Protein AF-A0A151ZRP8-F1 (afdb_monomer_lite)

InterPro domains:
  IPR018307 AVL9/DENND6 domain [PF09794] (7-409)
  IPR037516 Tripartite DENN domain [PS50211] (6-513)
  IPR051731 DENND11/AVL9 guanine nucleotide exchange factors [PTHR31017] (6-586)

Sequence (627 aa):
MSDLLSYIGIVGFHHQHGHRLEFIYPPISNQDLGMFDWNYLNYAALPDGCHNSNEDYCFFVMNETNPTTVPSNKLYGIAYFKQKAIKDLPSEAISIDDTRSTIQKSVVVLSNFPIFYSFKTQLSSATICYFNQGDFKNTEILVNWFNNKNKQFREDNNLYLEKRKENKKPENEFTTESLQKQIIPIQSDLFFSSSSLQKFLLHFGRNSLVFFKLLMLERGVLVFCPQPVNAVCETVLSVLSLFPKSFDLFVQQNHSVCSDYHIEWSQDTDKEHLEQIRKFQLPLPIFTSKGTFCQPYLPLQHSAAIIPDTEHPTNGQKGYLVGTSNNLYLKSPPSTCHAIVDIQSGEILFRDESLHRILELTSFDRRFIDHIIDTVQEVYTNPQQTGYIGTDKWLRDQFAYYILCLLNSLSKTLRVEDGKAIIDNIDSLSTFNEFFIRKWSGSRNFHLWRNRMFKQYPNSLPHFKSLPNHPSGPPSDIIDNLQDSLVPITNSLSKVFSSFFNESPTNTPQTPNSNNNSNNNFYNASKSAVKPLVSTSKDLAKSFFNYFTQTTSTTNSTDQKDTPSVLKEQEFFEITSESSSIGVPTTTVQVEQTLEVVNQNGEEIKEDTNLKIIQEFDPDTDQFYEL

pLDDT: mean 74.3, std 26.79, range [19.67, 98.75]

Radius of gyration: 31.8 Å; chains: 1; bounding box: 113×71×96 Å

Foldseek 3Di:
DDFFFPKKFKWWQFPVPGIDTPDMPPPQDPVNVQFWDPVQVRCQLDPPLCPVPQKAKGWWKIWGPDAPDQLRAIKTKIKIKHKDAPVRADPQQDDPRNPDRIIIMIIMIIGSANQHQACPVVSVVLVVVCVVVRHVVPCVSVVVVSVVRRVVVVVVQVVVVVVVVVPDDPDDDDDVPDPQQAATEDEPCSRVVRADLLCLCLQLPLVLQLVLLVLLLQAAEEEEDLDDQVLLLNNLVSSQLLQVPSSQLSQLSHPVRNRRYGYDPDDPDDPVLVVLCVLLVDDQLSDFPLAEEETSEDHPVVCVVQAQDPPCPVRPRHRYYHYYNDCVCVVPPHPRHQWYQYSVRSDIRGPVVLSCQLSDADPLSCLLSVVLNVFLVVCVVPVVPPDPTNDSVVSSVSSSLQVSLLSLQQLVQWDADPNDIDGHPLVLLCNGPSSSVVSSCPGLSVVVSVVVQCVVPVDGRDHDPPRHNGPSPDDVVVVVVVVVVCVVVVVVCVVVVVVPPDDDDDDDDDDDDDDDDDYDDDDDDDDDDDDDDDDDPVVVVVVVVVVVVPPDDDDDDDDYDDDDDDDDDDDDDDDDDDDDDDDDDDDDDDDDDDDQDADPVGDGDDDDDPDDFDQDQDPSSSGTDGD

Structure (mmCIF, N/CA/C/O backbone):
data_AF-A0A151ZRP8-F1
#
_entry.id   AF-A0A151ZRP8-F1
#
loop_
_atom_site.group_PDB
_atom_site.id
_atom_site.type_symbol
_atom_site.label_atom_id
_atom_site.label_alt_id
_atom_site.label_comp_id
_atom_site.label_asym_id
_atom_site.label_entity_id
_atom_site.label_seq_id
_atom_site.pdbx_PDB_ins_code
_atom_site.Cartn_x
_atom_site.Cartn_y
_atom_site.Cartn_z
_atom_site.occupancy
_atom_site.B_iso_or_equiv
_atom_site.auth_seq_id
_atom_site.auth_comp_id
_atom_site.auth_asym_id
_atom_site.auth_atom_id
_atom_site.pdbx_PDB_model_num
ATOM 1 N N . MET A 1 1 ? -19.136 18.394 -2.885 1.00 59.09 1 MET A N 1
ATOM 2 C CA . MET A 1 1 ? -17.756 18.275 -2.375 1.00 59.09 1 MET A CA 1
ATOM 3 C C . MET A 1 1 ? -17.778 17.213 -1.297 1.00 59.09 1 MET A C 1
ATOM 5 O O . MET A 1 1 ? -18.651 17.294 -0.440 1.00 59.09 1 MET A O 1
ATOM 9 N N . SER A 1 2 ? -16.919 16.202 -1.388 1.00 74.31 2 SER A N 1
ATOM 10 C CA . SER A 1 2 ? -16.893 15.102 -0.423 1.00 74.31 2 SER A CA 1
ATOM 11 C C . SER A 1 2 ? -16.162 15.493 0.859 1.00 74.31 2 SER A C 1
ATOM 13 O O . SER A 1 2 ? -15.246 16.317 0.848 1.00 74.31 2 SER A O 1
ATOM 15 N N . ASP A 1 3 ? -16.536 14.845 1.954 1.00 90.19 3 ASP A N 1
ATOM 16 C CA . ASP A 1 3 ? -15.771 14.866 3.196 1.00 90.19 3 ASP A CA 1
ATOM 17 C C . ASP A 1 3 ? -14.497 14.008 3.066 1.00 90.19 3 ASP A C 1
ATOM 19 O O . ASP A 1 3 ? -14.415 13.124 2.211 1.00 90.19 3 ASP A O 1
ATOM 23 N N . LEU A 1 4 ? -13.487 14.273 3.904 1.00 91.19 4 LEU A N 1
ATOM 24 C CA . LEU A 1 4 ? -12.243 13.494 3.913 1.00 91.19 4 LEU A CA 1
ATOM 25 C C . LEU A 1 4 ? -12.454 12.126 4.562 1.00 91.19 4 LEU A C 1
ATOM 27 O O . LEU A 1 4 ? -11.960 11.117 4.069 1.00 91.19 4 LEU A O 1
ATOM 31 N N . LEU A 1 5 ? -13.161 12.104 5.689 1.00 95.19 5 LEU A N 1
ATOM 32 C CA . LEU A 1 5 ? -13.473 10.911 6.461 1.00 95.19 5 LEU A CA 1
ATOM 33 C C . LEU A 1 5 ? -14.949 10.573 6.253 1.00 95.19 5 LEU A C 1
ATOM 35 O O . LEU A 1 5 ? -15.818 11.406 6.505 1.00 95.19 5 LEU A O 1
ATOM 39 N N . SER A 1 6 ? -15.223 9.351 5.817 1.00 96.19 6 SER A N 1
ATOM 40 C CA . SER A 1 6 ? -16.579 8.850 5.585 1.00 96.19 6 SER A CA 1
ATOM 41 C C . SER A 1 6 ? -17.219 8.417 6.906 1.00 96.19 6 SER A C 1
ATOM 43 O O . SER A 1 6 ? -18.376 8.737 7.154 1.00 96.19 6 SER A O 1
ATOM 45 N N . TYR A 1 7 ? -16.447 7.749 7.776 1.00 97.56 7 TYR A N 1
ATOM 46 C CA . TYR A 1 7 ? -16.903 7.262 9.083 1.00 97.56 7 TYR A CA 1
ATOM 47 C C . TYR A 1 7 ? -15.786 7.262 10.144 1.00 97.56 7 TYR A C 1
ATOM 49 O O . TYR A 1 7 ? -14.612 7.069 9.825 1.00 97.56 7 TYR A O 1
ATOM 57 N N . ILE A 1 8 ? -16.162 7.396 11.418 1.00 97.75 8 ILE A N 1
ATOM 58 C CA . ILE A 1 8 ? -15.370 7.005 12.595 1.00 97.75 8 ILE A CA 1
ATOM 59 C C . ILE A 1 8 ? -16.191 6.042 13.462 1.00 97.75 8 ILE A C 1
ATOM 61 O O . ILE A 1 8 ? -17.391 6.232 13.625 1.00 97.75 8 ILE A O 1
ATOM 65 N N . GLY A 1 9 ? -15.578 5.009 14.032 1.00 97.25 9 GLY A N 1
ATOM 66 C CA . GLY A 1 9 ? -16.285 3.998 14.819 1.00 97.25 9 GLY A CA 1
ATOM 67 C C . GLY A 1 9 ? -15.414 3.290 15.849 1.00 97.25 9 GLY A C 1
ATOM 68 O O . GLY A 1 9 ? -14.215 3.542 15.954 1.00 97.25 9 GLY A O 1
ATOM 69 N N . ILE A 1 10 ? -16.037 2.405 16.624 1.00 97.06 10 ILE A N 1
ATOM 70 C CA . ILE A 1 10 ? -15.386 1.569 17.636 1.00 97.06 10 ILE A CA 1
ATOM 71 C C . ILE A 1 10 ? -15.786 0.117 17.392 1.00 97.06 10 ILE A C 1
ATOM 73 O O . ILE A 1 10 ? -16.975 -0.202 17.372 1.00 97.06 10 ILE A O 1
ATOM 77 N N . VAL A 1 11 ? -14.797 -0.765 17.254 1.00 95.94 11 VAL A N 1
ATOM 78 C CA . VAL A 1 11 ? -14.992 -2.220 17.219 1.00 95.94 11 VAL A CA 1
ATOM 79 C C . VAL A 1 11 ? -14.435 -2.815 18.509 1.00 95.94 11 VAL A C 1
ATOM 81 O O . VAL A 1 11 ? -13.263 -2.618 18.828 1.00 95.94 11 VAL A O 1
ATOM 84 N N . GLY A 1 12 ? -15.261 -3.539 19.259 1.00 92.62 12 GLY A N 1
ATOM 85 C CA . GLY A 1 12 ? -14.877 -4.235 20.489 1.00 92.62 12 GLY A CA 1
ATOM 86 C C . GLY A 1 12 ? -14.952 -5.754 20.366 1.00 92.62 12 GLY A C 1
ATOM 87 O O . GLY A 1 12 ? -15.462 -6.291 19.382 1.00 92.62 12 GLY A O 1
ATOM 88 N N . PHE A 1 13 ? -14.438 -6.459 21.374 1.00 88.06 13 PHE A N 1
ATOM 89 C CA . PHE A 1 13 ? -14.528 -7.917 21.476 1.00 88.06 13 PHE A CA 1
ATOM 90 C C . PHE A 1 13 ? -15.474 -8.344 22.605 1.00 88.06 13 PHE A C 1
ATOM 92 O O . PHE A 1 13 ? -15.219 -8.058 23.773 1.00 88.06 13 PHE A O 1
ATOM 99 N N . HIS A 1 14 ? -16.513 -9.111 22.272 1.00 82.19 14 HIS A N 1
ATOM 100 C CA . HIS A 1 14 ? -17.472 -9.669 23.223 1.00 82.19 14 HIS A CA 1
ATOM 101 C C . HIS A 1 14 ? -17.283 -11.187 23.363 1.00 82.19 14 HIS A C 1
ATOM 103 O O . HIS A 1 14 ? -17.401 -11.928 22.391 1.00 82.19 14 HIS A O 1
ATOM 109 N N . HIS A 1 15 ? -17.090 -11.681 24.588 1.00 75.81 15 HIS A N 1
ATOM 110 C CA . HIS A 1 15 ? -16.711 -13.075 24.873 1.00 75.81 15 HIS A CA 1
ATOM 111 C C . HIS A 1 15 ? -17.605 -14.160 24.225 1.00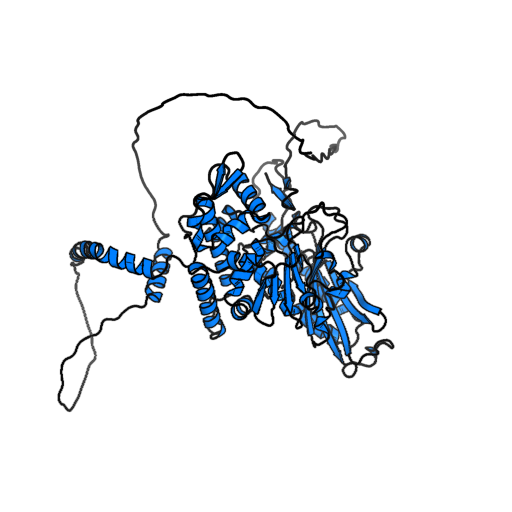 75.81 15 HIS A C 1
ATOM 113 O O . HIS A 1 15 ? -17.078 -15.127 23.687 1.00 75.81 15 HIS A O 1
ATOM 119 N N . GLN A 1 16 ? -18.934 -13.992 24.215 1.00 76.50 16 GLN A N 1
ATOM 120 C CA . GLN A 1 16 ? -19.874 -14.920 23.546 1.00 76.50 16 GLN A CA 1
ATOM 121 C C . GLN A 1 16 ? -20.019 -14.731 22.023 1.00 76.50 16 GLN A C 1
ATOM 123 O O . GLN A 1 16 ? -20.601 -15.585 21.363 1.00 76.50 16 GLN A O 1
ATOM 128 N N . HIS A 1 17 ? -19.578 -13.598 21.468 1.00 77.12 17 HIS A N 1
ATOM 129 C CA . HIS A 1 17 ? -20.033 -13.119 20.154 1.00 77.12 17 HIS A CA 1
ATOM 130 C C . HIS A 1 17 ? -18.905 -12.681 19.204 1.00 77.12 17 HIS A C 1
ATOM 132 O O . HIS A 1 17 ? -19.186 -12.328 18.061 1.00 77.12 17 HIS A O 1
ATOM 138 N N . GLY A 1 18 ? -17.649 -12.688 19.655 1.00 85.75 18 GLY A N 1
ATOM 139 C CA . GLY A 1 18 ? -16.504 -12.228 18.874 1.00 85.75 18 GLY A CA 1
ATOM 140 C C . GLY A 1 18 ? -16.464 -10.708 18.699 1.00 85.75 18 GLY A C 1
ATOM 141 O O . GLY A 1 18 ? -16.894 -9.946 19.568 1.00 85.75 18 GLY A O 1
ATOM 142 N N . HIS A 1 19 ? -15.898 -10.276 17.577 1.00 88.88 19 HIS A N 1
ATOM 143 C CA . HIS A 1 19 ? -15.671 -8.873 17.234 1.00 88.88 19 HIS A CA 1
ATOM 144 C C . HIS A 1 19 ? -16.982 -8.207 16.785 1.00 88.88 19 HIS A C 1
ATOM 146 O O . HIS A 1 19 ? -17.720 -8.776 15.979 1.00 88.88 19 HIS A O 1
ATOM 152 N N . ARG A 1 20 ? -17.279 -7.006 17.289 1.00 91.31 20 ARG A N 1
ATOM 153 C CA . ARG A 1 20 ? -18.512 -6.260 16.989 1.00 91.31 20 ARG A CA 1
ATOM 154 C C . ARG A 1 20 ? -18.260 -4.763 16.877 1.00 91.31 20 ARG A C 1
ATOM 156 O O . ARG A 1 20 ? -17.585 -4.192 17.729 1.00 91.31 20 ARG A O 1
ATOM 163 N N . LEU A 1 21 ? -18.888 -4.127 15.893 1.00 94.94 21 LEU A N 1
ATOM 164 C CA . LEU A 1 21 ? -19.056 -2.680 15.821 1.00 94.94 21 LEU A CA 1
ATOM 165 C C . LEU A 1 21 ? -19.975 -2.225 16.968 1.00 94.94 21 LEU A C 1
ATOM 167 O O . LEU A 1 21 ? -21.155 -2.570 17.002 1.00 94.94 21 LEU A O 1
ATOM 171 N N . GLU A 1 22 ? -19.419 -1.489 17.927 1.00 94.12 22 GLU A N 1
ATOM 172 C CA . GLU A 1 22 ? -20.129 -0.967 19.105 1.00 94.12 22 GLU A CA 1
ATOM 173 C C . GLU A 1 22 ? -20.694 0.437 18.856 1.00 94.12 22 GLU A C 1
ATOM 175 O O . GLU A 1 22 ? -21.717 0.814 19.424 1.00 94.12 22 GLU A O 1
ATOM 180 N N . PHE A 1 23 ? -20.019 1.216 18.008 1.00 96.44 23 PHE A N 1
ATOM 181 C CA . PHE A 1 23 ? -20.362 2.598 17.685 1.00 96.44 23 PHE A CA 1
ATOM 182 C C . PHE A 1 23 ? -19.874 2.962 16.283 1.00 96.44 23 PHE A C 1
ATOM 184 O O . PHE A 1 23 ? -18.801 2.519 15.868 1.00 96.44 23 PHE A O 1
ATOM 191 N N . ILE A 1 24 ? -20.618 3.825 15.589 1.00 97.75 24 ILE A N 1
ATOM 192 C CA . ILE A 1 24 ? -20.181 4.469 14.349 1.00 97.75 24 ILE A CA 1
ATOM 193 C C . ILE A 1 24 ? -20.851 5.839 14.170 1.00 97.75 24 ILE A C 1
ATOM 195 O O . ILE A 1 24 ? -22.008 6.031 14.548 1.00 97.75 24 ILE A O 1
ATOM 199 N N . TYR A 1 25 ? -20.105 6.791 13.613 1.00 97.94 25 TYR A N 1
ATOM 200 C CA . TYR A 1 25 ? -20.535 8.148 13.302 1.00 97.94 25 TYR A CA 1
ATOM 201 C C . TYR A 1 25 ? -19.980 8.600 11.935 1.00 97.94 25 TYR A C 1
ATOM 203 O O . TYR A 1 25 ? -18.780 8.438 11.703 1.00 97.94 25 TYR A O 1
ATOM 211 N N . PRO A 1 26 ? -20.801 9.202 11.052 1.00 97.44 26 PRO A N 1
ATOM 212 C CA . PRO A 1 26 ? -22.263 9.251 11.133 1.00 97.44 26 PRO A CA 1
ATOM 213 C C . PRO A 1 26 ? -22.879 7.834 11.166 1.00 97.44 26 PRO A C 1
ATOM 215 O O . PRO A 1 26 ? -22.179 6.853 10.914 1.00 97.44 26 PRO A O 1
ATOM 218 N N . PRO A 1 27 ? -24.171 7.682 11.508 1.00 96.88 27 PRO A N 1
ATOM 219 C CA . PRO A 1 27 ? -24.863 6.406 11.346 1.00 96.88 27 PRO A CA 1
ATOM 220 C C . PRO A 1 27 ? -24.761 5.917 9.894 1.00 96.88 27 PRO A C 1
ATOM 222 O O . PRO A 1 27 ? -24.897 6.720 8.971 1.00 96.88 27 PRO A O 1
ATOM 225 N N . ILE A 1 28 ? -24.526 4.614 9.699 1.00 95.31 28 ILE A N 1
ATOM 226 C CA . ILE A 1 28 ? -24.365 4.004 8.368 1.00 95.31 28 ILE A CA 1
ATOM 227 C C . ILE A 1 28 ? -25.606 4.290 7.518 1.00 95.31 28 ILE A C 1
ATOM 229 O O . ILE A 1 28 ? -26.732 4.045 7.956 1.00 95.31 28 ILE A O 1
ATOM 233 N N . SER A 1 29 ? -25.407 4.798 6.300 1.00 92.62 29 SER A N 1
ATOM 234 C CA . SER A 1 29 ? -26.517 5.045 5.379 1.00 92.62 29 SER A CA 1
ATOM 235 C C . SER A 1 29 ? -27.132 3.728 4.882 1.00 92.62 29 SER A C 1
ATOM 237 O O . SER A 1 29 ? -26.438 2.725 4.721 1.00 92.62 29 SER A O 1
ATOM 239 N N . ASN A 1 30 ? -28.434 3.719 4.567 1.00 91.50 30 ASN A N 1
ATOM 240 C CA . ASN A 1 30 ? -29.090 2.532 3.990 1.00 91.50 30 ASN A CA 1
ATOM 241 C C . ASN A 1 30 ? -28.431 2.062 2.676 1.00 91.50 30 ASN A C 1
ATOM 243 O O . ASN A 1 30 ? -28.540 0.890 2.330 1.00 91.50 30 ASN A O 1
ATOM 247 N N . GLN A 1 31 ? -27.754 2.967 1.960 1.00 89.25 31 GLN A N 1
ATOM 248 C CA . GLN A 1 31 ? -26.959 2.652 0.776 1.00 89.25 31 GLN A CA 1
ATOM 249 C C . GLN A 1 31 ? -25.671 1.917 1.171 1.00 89.25 31 GLN A C 1
ATOM 251 O O . GLN A 1 31 ? -25.455 0.787 0.737 1.00 89.25 31 GLN A O 1
ATOM 256 N N . ASP A 1 32 ? -24.852 2.505 2.047 1.00 91.50 32 ASP A N 1
ATOM 257 C CA . ASP A 1 32 ? -23.574 1.919 2.477 1.00 91.50 32 ASP A CA 1
ATOM 258 C C . ASP A 1 32 ? -23.750 0.575 3.199 1.00 91.50 32 ASP A C 1
ATOM 260 O O . ASP A 1 32 ? -22.886 -0.298 3.092 1.00 91.50 32 ASP A O 1
ATOM 264 N N . LEU A 1 33 ? -24.874 0.387 3.901 1.00 92.62 33 LEU A N 1
ATOM 265 C CA . LEU A 1 33 ? -25.235 -0.860 4.585 1.00 92.62 33 LEU A CA 1
ATOM 266 C C . LEU A 1 33 ? -25.360 -2.050 3.617 1.00 92.62 33 LEU A C 1
ATOM 268 O O . LEU A 1 33 ? -25.033 -3.172 3.994 1.00 92.62 33 LEU A O 1
ATOM 272 N N . GLY A 1 34 ? -25.828 -1.807 2.387 1.00 90.94 34 GLY A N 1
ATOM 273 C CA . GLY A 1 34 ? -25.876 -2.809 1.315 1.00 90.94 34 GLY A CA 1
ATOM 274 C C . GLY A 1 34 ? -24.638 -2.809 0.411 1.00 90.94 34 GLY A C 1
ATOM 275 O O . GLY A 1 34 ? -24.339 -3.821 -0.219 1.00 90.94 34 GLY A O 1
ATOM 276 N N . MET A 1 35 ? -23.908 -1.692 0.344 1.00 92.81 35 MET A N 1
ATOM 277 C CA . MET A 1 35 ? -22.761 -1.523 -0.551 1.00 92.81 35 MET A CA 1
ATOM 278 C C . MET A 1 35 ? -21.510 -2.263 -0.049 1.00 92.81 35 MET A C 1
ATOM 280 O O . MET A 1 35 ? -20.811 -2.885 -0.850 1.00 92.81 35 MET A O 1
ATOM 284 N N . PHE A 1 36 ? -21.245 -2.261 1.264 1.00 94.31 36 PHE A N 1
ATOM 285 C CA . PHE A 1 36 ? -20.026 -2.825 1.865 1.00 94.31 36 PHE A CA 1
ATOM 286 C C . PHE A 1 36 ? -20.300 -3.973 2.853 1.00 94.31 36 PHE A C 1
ATOM 288 O O . PHE A 1 36 ? -21.302 -3.969 3.564 1.00 94.31 36 PHE A O 1
ATOM 295 N N . ASP A 1 37 ? -19.368 -4.929 2.972 1.00 91.62 37 ASP A N 1
ATOM 296 C CA . ASP A 1 37 ? -19.423 -5.945 4.034 1.00 91.62 37 ASP A CA 1
ATOM 297 C C . ASP A 1 37 ? -18.985 -5.353 5.384 1.00 91.62 37 ASP A C 1
ATOM 299 O O . ASP A 1 37 ? -17.800 -5.290 5.716 1.00 91.62 37 ASP A O 1
ATOM 303 N N . TRP A 1 38 ? -19.953 -4.956 6.205 1.00 93.25 38 TRP A N 1
ATOM 304 C CA . TRP A 1 38 ? -19.701 -4.457 7.559 1.00 93.25 38 TRP A CA 1
ATOM 305 C C . TRP A 1 38 ? -19.230 -5.540 8.550 1.00 93.25 38 TRP A C 1
ATOM 307 O O . TRP A 1 38 ? -18.808 -5.203 9.656 1.00 93.25 38 TRP A O 1
ATOM 317 N N . ASN A 1 39 ? -19.216 -6.826 8.172 1.00 90.75 39 ASN A N 1
ATOM 318 C CA . ASN A 1 39 ? -18.579 -7.879 8.972 1.00 90.75 39 ASN A CA 1
ATOM 319 C C . ASN A 1 39 ? -17.065 -7.927 8.740 1.00 90.75 39 ASN A C 1
ATOM 321 O O . ASN A 1 39 ? -16.324 -8.132 9.702 1.00 90.75 39 ASN A O 1
ATOM 325 N N . TYR A 1 40 ? -16.593 -7.659 7.515 1.00 92.56 40 TYR A N 1
ATOM 326 C CA . TYR A 1 40 ? -15.169 -7.461 7.216 1.00 92.56 40 TYR A CA 1
ATOM 327 C C . TYR A 1 40 ? -14.529 -6.451 8.177 1.00 92.56 40 TYR A C 1
ATOM 329 O O . TYR A 1 40 ? -13.469 -6.720 8.746 1.00 92.56 40 TYR A O 1
ATOM 337 N N . LEU A 1 41 ? -15.210 -5.322 8.415 1.00 95.06 41 LEU A N 1
ATOM 338 C CA . LEU A 1 41 ? -14.765 -4.276 9.338 1.00 95.06 41 LEU A CA 1
ATOM 339 C C . LEU A 1 41 ? -14.433 -4.831 10.731 1.00 95.06 41 LEU A C 1
ATOM 341 O O . LEU A 1 41 ? -13.416 -4.457 11.307 1.00 95.06 41 LEU A O 1
ATOM 345 N N . ASN A 1 42 ? -15.250 -5.747 11.257 1.00 92.94 42 ASN A N 1
ATOM 346 C CA . ASN A 1 42 ? -15.067 -6.296 12.601 1.00 92.94 42 ASN A CA 1
ATOM 347 C C . ASN A 1 42 ? -13.762 -7.106 12.720 1.00 92.94 42 ASN A C 1
ATOM 349 O O . ASN A 1 42 ? -13.037 -6.963 13.706 1.00 92.94 42 ASN A O 1
ATOM 353 N N . TYR A 1 43 ? -13.436 -7.916 11.707 1.00 92.06 43 TYR A N 1
ATOM 354 C CA . TYR A 1 43 ? -12.224 -8.749 11.688 1.00 92.06 43 TYR A CA 1
ATOM 355 C C . TYR A 1 43 ? -10.964 -7.977 11.268 1.00 92.06 43 TYR A C 1
ATOM 357 O O . TYR A 1 43 ? -9.866 -8.293 11.723 1.00 92.06 43 TYR A O 1
ATOM 365 N N . ALA A 1 44 ? -11.100 -6.950 10.426 1.00 93.25 44 ALA A N 1
ATOM 366 C CA . ALA A 1 44 ? -9.987 -6.083 10.038 1.00 93.25 44 ALA A CA 1
ATOM 367 C C . ALA A 1 44 ? -9.633 -5.042 11.114 1.00 93.25 44 ALA A C 1
ATOM 369 O O . ALA A 1 44 ? -8.480 -4.630 11.213 1.00 93.25 44 ALA A O 1
ATOM 370 N N . ALA A 1 45 ? -10.596 -4.637 11.949 1.00 94.25 45 ALA A N 1
ATOM 371 C CA . ALA A 1 45 ? -10.356 -3.705 13.048 1.00 94.25 45 ALA A CA 1
ATOM 372 C C . ALA A 1 45 ? -9.774 -4.354 14.312 1.00 94.25 45 ALA A C 1
ATOM 374 O O . ALA A 1 45 ? -9.098 -3.670 15.084 1.00 94.25 45 ALA A O 1
ATOM 375 N N . LEU A 1 46 ? -10.011 -5.656 14.512 1.00 91.38 46 LEU A N 1
ATOM 376 C CA . LEU A 1 46 ? -9.420 -6.463 15.584 1.00 91.38 46 LEU A CA 1
ATOM 377 C C . LEU A 1 46 ? -8.756 -7.750 15.039 1.00 91.38 46 LEU A C 1
ATOM 379 O O . LEU A 1 46 ? -9.264 -8.845 15.285 1.00 91.38 46 LEU A O 1
ATOM 383 N N . PRO A 1 47 ? -7.625 -7.634 14.314 1.00 89.19 47 PRO A N 1
ATOM 384 C CA . PRO A 1 47 ? -6.843 -8.769 13.817 1.00 89.19 47 PRO A CA 1
ATOM 385 C C . PRO A 1 47 ? -6.430 -9.789 14.888 1.00 89.19 47 PRO A C 1
ATOM 387 O O . PRO A 1 47 ? -5.963 -9.400 15.957 1.00 89.19 47 PRO A O 1
ATOM 390 N N . ASP A 1 48 ? -6.442 -11.086 14.552 1.00 81.62 48 ASP A N 1
ATOM 391 C CA . ASP A 1 48 ? -6.012 -12.183 15.445 1.00 81.62 48 ASP A CA 1
ATOM 392 C C . ASP A 1 48 ? -4.630 -11.942 16.099 1.00 81.62 48 ASP A C 1
ATOM 394 O O . ASP A 1 48 ? -4.387 -12.342 17.238 1.00 81.62 48 ASP A O 1
ATOM 398 N N . GLY A 1 49 ? -3.707 -11.292 15.375 1.00 81.62 49 GLY A N 1
ATOM 399 C CA . GLY A 1 49 ? -2.350 -11.004 15.854 1.00 81.62 49 GLY A CA 1
ATOM 400 C C . GLY A 1 49 ? -2.267 -9.906 16.921 1.00 81.62 49 GLY A C 1
ATOM 401 O O . GLY A 1 49 ? -1.279 -9.850 17.651 1.00 81.62 49 GLY A O 1
ATOM 402 N N . CYS A 1 50 ? -3.285 -9.048 17.063 1.00 84.94 50 CYS A N 1
ATOM 403 C CA . CYS A 1 50 ? -3.217 -7.910 17.984 1.00 84.94 50 CYS A CA 1
ATOM 404 C C . CYS A 1 50 ? -3.459 -8.307 19.451 1.00 84.94 50 CYS A C 1
ATOM 406 O O . CYS A 1 50 ? -3.121 -7.542 20.350 1.00 84.94 50 CYS A O 1
ATOM 408 N N . HIS A 1 51 ? -3.996 -9.504 19.728 1.00 79.81 51 HIS A N 1
ATOM 409 C CA . HIS A 1 51 ? -4.378 -9.935 21.082 1.00 79.81 51 HIS A CA 1
ATOM 410 C C . HIS A 1 51 ? -3.232 -9.957 22.113 1.00 79.81 51 HIS A C 1
ATOM 412 O O . HIS A 1 51 ? -3.514 -9.902 23.311 1.00 79.81 51 HIS A O 1
ATOM 418 N N . ASN A 1 52 ? -1.974 -10.035 21.665 1.00 79.38 52 ASN A N 1
ATOM 419 C CA . ASN A 1 52 ? -0.780 -10.011 22.519 1.00 79.38 52 ASN A CA 1
ATOM 420 C C . ASN A 1 52 ? -0.200 -8.594 22.719 1.00 79.38 52 ASN A C 1
ATOM 422 O O . ASN A 1 52 ? 0.631 -8.390 23.606 1.00 79.38 52 ASN A O 1
ATOM 426 N N . SER A 1 53 ? -0.613 -7.625 21.900 1.00 86.44 53 SER A N 1
ATOM 427 C CA . SER A 1 53 ? -0.126 -6.242 21.918 1.00 86.44 53 SER A CA 1
ATOM 428 C C . SER A 1 53 ? -0.876 -5.405 22.966 1.00 86.44 53 SER A C 1
ATOM 430 O O . SER A 1 53 ? -2.058 -5.621 23.222 1.00 86.44 53 SER A O 1
ATOM 432 N N . ASN A 1 54 ? -0.226 -4.399 23.563 1.00 90.88 54 ASN A N 1
ATOM 433 C CA . ASN A 1 54 ? -0.934 -3.399 24.388 1.00 90.88 54 ASN A CA 1
ATOM 434 C C . ASN A 1 54 ? -1.636 -2.331 23.535 1.00 90.88 54 ASN A C 1
ATOM 436 O O . ASN A 1 54 ? -2.679 -1.798 23.918 1.00 90.88 54 ASN A O 1
ATOM 440 N N . GLU A 1 55 ? -1.053 -2.043 22.377 1.00 93.50 55 GLU A N 1
ATOM 441 C CA . GLU A 1 55 ? -1.603 -1.246 21.290 1.00 93.50 55 GLU A CA 1
ATOM 442 C C . GLU A 1 55 ? -0.955 -1.708 19.980 1.00 93.50 55 GLU A C 1
ATOM 444 O O . GLU A 1 55 ? 0.180 -2.184 19.982 1.00 93.50 55 GLU A O 1
ATOM 449 N N . ASP A 1 56 ? -1.701 -1.631 18.885 1.00 94.44 56 ASP A N 1
ATOM 450 C CA . ASP A 1 56 ? -1.291 -2.044 17.535 1.00 94.44 56 ASP A CA 1
ATOM 451 C C . ASP A 1 56 ? -2.155 -1.260 16.531 1.00 94.44 56 ASP A C 1
ATOM 453 O O . ASP A 1 56 ? -3.103 -0.578 16.930 1.00 94.44 56 ASP A O 1
ATOM 457 N N . TYR A 1 57 ? -1.880 -1.337 15.233 1.00 94.31 57 TYR A N 1
ATOM 458 C CA . TYR A 1 57 ? -2.764 -0.733 14.235 1.00 94.31 57 TYR A CA 1
ATOM 459 C C . TYR A 1 57 ? -2.728 -1.463 12.897 1.00 94.31 57 TYR A C 1
ATOM 461 O O . TYR A 1 57 ? -1.749 -2.103 12.520 1.00 94.31 57 TYR A O 1
ATOM 469 N N . CYS A 1 58 ? -3.840 -1.360 12.180 1.00 94.00 58 CYS A N 1
ATOM 470 C CA . CYS A 1 58 ? -4.110 -2.095 10.961 1.00 94.00 58 CYS A CA 1
ATOM 471 C C . CYS A 1 58 ? -4.593 -1.145 9.862 1.00 94.00 58 CYS A C 1
ATOM 473 O O . CYS A 1 58 ? -5.381 -0.230 10.120 1.00 94.00 58 CYS A O 1
ATOM 475 N N . PHE A 1 59 ? -4.133 -1.383 8.635 1.00 95.31 59 PHE A N 1
ATOM 476 C CA . PHE A 1 59 ? -4.620 -0.721 7.428 1.00 95.31 59 PHE A CA 1
ATOM 477 C C . PHE A 1 59 ? -5.373 -1.738 6.572 1.00 95.31 59 PHE A C 1
ATOM 479 O O . PHE A 1 59 ? -4.916 -2.868 6.405 1.00 95.31 59 PHE A O 1
ATOM 486 N N . PHE A 1 60 ? -6.510 -1.352 6.000 1.00 95.38 60 PHE A N 1
ATOM 487 C CA . PHE A 1 60 ? -7.321 -2.253 5.177 1.00 95.38 60 PHE A CA 1
ATOM 488 C C . PHE A 1 60 ? -8.133 -1.500 4.120 1.00 95.38 60 PHE A C 1
ATOM 490 O O . PHE A 1 60 ? -8.268 -0.278 4.172 1.00 95.38 60 PHE A O 1
ATOM 497 N N . VAL A 1 61 ? -8.690 -2.240 3.160 1.00 94.81 61 VAL A N 1
ATOM 498 C CA . VAL A 1 61 ? -9.625 -1.716 2.155 1.00 94.81 61 VAL A CA 1
ATOM 499 C C . VAL A 1 61 ? -10.926 -2.510 2.225 1.00 94.81 61 VAL A C 1
ATOM 501 O O . VAL A 1 61 ? -10.908 -3.738 2.179 1.00 94.81 61 VAL A O 1
ATOM 504 N N . MET A 1 62 ? -12.056 -1.824 2.335 1.00 94.62 62 MET A N 1
ATOM 505 C CA . MET A 1 62 ? -13.383 -2.395 2.122 1.00 94.62 62 MET A CA 1
ATOM 506 C C . MET A 1 62 ? -13.782 -2.084 0.680 1.00 94.62 62 MET A C 1
ATOM 508 O O . MET A 1 62 ? -13.842 -0.919 0.290 1.00 94.62 62 MET A O 1
ATOM 512 N N . ASN A 1 63 ? -14.020 -3.120 -0.121 1.00 91.50 63 ASN A N 1
ATOM 513 C CA . ASN A 1 63 ? -14.483 -2.978 -1.501 1.00 91.50 63 ASN A CA 1
ATOM 514 C C . ASN A 1 63 ? -16.014 -3.103 -1.550 1.00 91.50 63 ASN A C 1
ATOM 516 O O . ASN A 1 63 ? -16.598 -3.822 -0.736 1.00 91.50 63 ASN A O 1
ATOM 520 N N . GLU A 1 64 ? -16.655 -2.419 -2.499 1.00 91.38 64 GLU A N 1
ATOM 521 C CA . GLU A 1 64 ? -18.072 -2.615 -2.830 1.00 91.38 64 GLU A CA 1
ATOM 522 C C . GLU A 1 64 ? -18.346 -4.094 -3.164 1.00 91.38 64 GLU A C 1
ATOM 524 O O . GLU A 1 64 ? -17.629 -4.702 -3.961 1.00 91.38 64 GLU A O 1
ATOM 529 N N . THR A 1 65 ? -19.358 -4.689 -2.527 1.00 87.69 65 THR A N 1
ATOM 530 C CA . THR A 1 65 ? -19.623 -6.142 -2.594 1.00 87.69 65 THR A CA 1
ATOM 531 C C . THR A 1 65 ? -20.183 -6.588 -3.941 1.00 87.69 65 THR A C 1
ATOM 533 O O . THR A 1 65 ? -19.870 -7.677 -4.413 1.00 87.69 65 THR A O 1
ATOM 536 N N . ASN A 1 66 ? -21.006 -5.740 -4.557 1.00 86.50 66 ASN A N 1
ATOM 537 C CA . ASN A 1 66 ? -21.691 -5.980 -5.821 1.00 86.50 66 ASN A CA 1
ATOM 538 C C . ASN A 1 66 ? -21.521 -4.723 -6.692 1.00 86.50 66 ASN A C 1
ATOM 540 O O . ASN A 1 66 ? -22.431 -3.896 -6.727 1.00 86.50 66 ASN A O 1
ATOM 544 N N . PRO A 1 67 ? -20.342 -4.520 -7.316 1.00 85.69 67 PRO A N 1
ATOM 545 C CA . PRO A 1 67 ? -19.971 -3.249 -7.928 1.00 85.69 67 PRO A CA 1
ATOM 546 C C . PRO A 1 67 ? -20.926 -2.818 -9.042 1.00 85.69 67 PRO A C 1
ATOM 548 O O . PRO A 1 67 ? -21.015 -3.452 -10.093 1.00 85.69 67 PRO A O 1
ATOM 551 N N . THR A 1 68 ? -21.616 -1.705 -8.799 1.00 85.88 68 THR A N 1
ATOM 552 C CA . THR A 1 68 ? -22.554 -1.064 -9.738 1.00 85.88 68 THR A CA 1
ATOM 553 C C . THR A 1 68 ? -21.888 -0.024 -10.640 1.00 85.88 68 THR A C 1
ATOM 555 O O . THR A 1 68 ? -22.434 0.344 -11.679 1.00 85.88 68 THR A O 1
ATOM 558 N N . THR A 1 69 ? -20.697 0.435 -10.254 1.00 84.88 69 THR A N 1
ATOM 559 C CA . THR A 1 69 ? -19.881 1.420 -10.973 1.00 84.88 69 THR A CA 1
ATOM 560 C C . THR A 1 69 ? -18.540 0.811 -11.378 1.00 84.88 69 THR A C 1
ATOM 562 O O . THR A 1 69 ? -18.083 -0.164 -10.774 1.00 84.88 69 THR A O 1
ATOM 565 N N . VAL A 1 70 ? -17.908 1.378 -12.411 1.00 83.25 70 VAL A N 1
ATOM 566 C CA . VAL A 1 70 ? -16.528 1.048 -12.792 1.00 83.25 70 VAL A CA 1
ATOM 567 C C . VAL A 1 70 ? -15.725 2.357 -12.900 1.00 83.25 70 VAL A C 1
ATOM 569 O O . VAL A 1 70 ? -16.139 3.235 -13.662 1.00 83.25 70 VAL A O 1
ATOM 572 N N . PRO A 1 71 ? -14.638 2.552 -12.122 1.00 86.75 71 PRO A N 1
ATOM 573 C CA . PRO A 1 71 ? -14.174 1.692 -11.023 1.00 86.75 71 PRO A CA 1
ATOM 574 C C . PRO A 1 71 ? -15.245 1.540 -9.930 1.00 86.75 71 PRO A C 1
ATOM 576 O O . PRO A 1 71 ? -16.209 2.296 -9.909 1.00 86.75 71 PRO A O 1
ATOM 579 N N . SER A 1 72 ? -15.079 0.580 -9.018 1.00 90.06 72 SER A N 1
ATOM 580 C CA . SER A 1 72 ? -16.002 0.394 -7.888 1.00 90.06 72 SER A CA 1
ATOM 581 C C . SER A 1 72 ? -15.848 1.480 -6.815 1.00 90.06 72 SER A C 1
ATOM 583 O O . SER A 1 72 ? -14.835 2.186 -6.761 1.00 90.06 72 SER A O 1
ATOM 585 N N . ASN A 1 73 ? -16.795 1.551 -5.878 1.00 92.50 73 ASN A N 1
ATOM 586 C CA . ASN A 1 73 ? -16.617 2.286 -4.627 1.00 92.50 73 ASN A CA 1
ATOM 587 C C . ASN A 1 73 ? -15.725 1.497 -3.649 1.00 92.50 73 ASN A C 1
ATOM 589 O O . ASN A 1 73 ? -15.695 0.257 -3.651 1.00 92.50 73 ASN A O 1
ATOM 593 N N . LYS A 1 74 ? -14.971 2.221 -2.814 1.00 93.81 74 LYS A N 1
ATOM 594 C CA . LYS A 1 74 ? -14.053 1.678 -1.799 1.00 93.81 74 LYS A CA 1
ATOM 595 C C . LYS A 1 74 ? -14.001 2.571 -0.561 1.00 93.81 74 LYS A C 1
ATOM 597 O O . LYS A 1 74 ? -14.030 3.797 -0.674 1.00 93.81 74 LYS A O 1
ATOM 602 N N . LEU A 1 75 ? -13.832 1.952 0.606 1.00 95.75 75 LEU A N 1
ATOM 603 C CA . LEU A 1 75 ? -13.476 2.627 1.853 1.00 95.75 75 LEU A CA 1
ATOM 604 C C . LEU A 1 75 ? -12.102 2.150 2.332 1.00 95.75 75 LEU A C 1
ATOM 606 O O . LEU A 1 75 ? -11.874 0.963 2.559 1.00 95.75 75 LEU A O 1
ATOM 610 N N . TYR A 1 76 ? -11.187 3.092 2.507 1.00 95.44 76 TYR A N 1
ATOM 611 C CA . TYR A 1 76 ? -9.857 2.885 3.060 1.00 95.44 76 TYR A CA 1
ATOM 612 C C . TYR A 1 76 ? -9.908 3.068 4.572 1.00 95.44 76 TYR A C 1
ATOM 614 O O . TYR A 1 76 ? -10.383 4.094 5.061 1.00 95.44 76 TYR A O 1
ATOM 622 N N . GLY A 1 77 ? -9.448 2.057 5.305 1.00 95.50 77 GLY A N 1
ATOM 623 C CA . GLY A 1 77 ? -9.578 1.981 6.751 1.00 95.50 77 GLY A CA 1
ATOM 624 C C . GLY A 1 77 ? -8.251 2.048 7.494 1.00 95.50 77 GLY A C 1
ATOM 625 O O . GLY A 1 77 ? -7.268 1.415 7.098 1.00 95.50 77 GLY A O 1
ATOM 626 N N . ILE A 1 78 ? -8.264 2.770 8.615 1.00 95.31 78 ILE A N 1
ATOM 627 C CA . ILE A 1 78 ? -7.259 2.685 9.676 1.00 95.31 78 ILE A CA 1
ATOM 628 C C . ILE A 1 78 ? -7.969 2.244 10.950 1.00 95.31 78 ILE A C 1
ATOM 630 O O . ILE A 1 78 ? -8.875 2.931 11.417 1.00 95.31 78 ILE A O 1
ATOM 634 N N . ALA A 1 79 ? -7.528 1.140 11.537 1.00 95.56 79 ALA A N 1
ATOM 635 C CA . ALA A 1 79 ? -7.937 0.692 12.861 1.00 95.56 79 ALA A CA 1
ATOM 636 C C . ALA A 1 79 ? -6.766 0.833 13.834 1.00 95.56 79 ALA A C 1
ATOM 638 O O . ALA A 1 79 ? -5.704 0.264 13.590 1.00 95.56 79 ALA A O 1
ATOM 639 N N . TYR A 1 80 ? -6.952 1.563 14.934 1.00 95.62 80 TYR A N 1
ATOM 640 C CA . TYR A 1 80 ? -5.987 1.639 16.028 1.00 95.62 80 TYR A CA 1
ATOM 641 C C . TYR A 1 80 ? -6.499 0.826 17.220 1.00 95.62 80 TYR A C 1
ATOM 643 O O . TYR A 1 80 ? -7.449 1.218 17.903 1.00 95.62 80 TYR A O 1
ATOM 651 N N . PHE A 1 81 ? -5.864 -0.317 17.462 1.00 94.50 81 PHE A N 1
ATOM 652 C CA . PHE A 1 81 ? -6.194 -1.238 18.540 1.00 94.50 81 PHE A CA 1
ATOM 653 C C . PHE A 1 81 ? -5.535 -0.811 19.853 1.00 94.50 81 PHE A C 1
ATOM 655 O O . PHE A 1 81 ? -4.366 -0.422 19.882 1.00 94.50 81 PHE A O 1
ATOM 662 N N . LYS A 1 82 ? -6.262 -0.961 20.964 1.00 93.94 82 LYS A N 1
ATOM 663 C CA . LYS A 1 82 ? -5.717 -0.800 22.311 1.00 93.94 82 LYS A CA 1
ATOM 664 C C . LYS A 1 82 ? -6.388 -1.752 23.301 1.00 93.94 82 LYS A C 1
ATOM 666 O O . LYS A 1 82 ? -7.574 -2.074 23.186 1.00 93.94 82 LYS A O 1
ATOM 671 N N . GLN A 1 83 ? -5.633 -2.171 24.314 1.00 91.81 83 GLN A N 1
ATOM 672 C CA . GLN A 1 83 ? -6.180 -2.870 25.474 1.00 91.81 83 GLN A CA 1
ATOM 673 C C . GLN A 1 83 ? -5.846 -2.172 26.792 1.00 91.81 83 GLN A C 1
ATOM 675 O O . GLN A 1 83 ? -4.837 -1.476 26.919 1.00 91.81 83 GLN A O 1
ATOM 680 N N . LYS A 1 84 ? -6.711 -2.375 27.788 1.00 90.62 84 LYS A N 1
ATOM 681 C CA . LYS A 1 84 ? -6.550 -1.862 29.155 1.00 90.62 84 LYS A CA 1
ATOM 682 C C . LYS A 1 84 ? -7.112 -2.880 30.146 1.00 90.62 84 LYS A C 1
ATOM 684 O O . LYS A 1 84 ? -8.137 -3.505 29.875 1.00 90.62 84 LYS A O 1
ATOM 689 N N . ALA A 1 85 ? -6.422 -3.100 31.263 1.00 90.38 85 ALA A N 1
ATOM 690 C CA . ALA A 1 85 ? -6.860 -4.071 32.261 1.00 90.38 85 ALA A CA 1
ATOM 691 C C . ALA A 1 85 ? -8.046 -3.530 33.069 1.00 90.38 85 ALA A C 1
ATOM 693 O O . ALA A 1 85 ? -8.079 -2.346 33.399 1.00 90.38 85 ALA A O 1
ATOM 694 N N . ILE A 1 86 ? -8.992 -4.401 33.430 1.00 88.75 86 ILE A N 1
ATOM 695 C CA . ILE A 1 86 ? -10.210 -4.000 34.157 1.00 88.75 86 ILE A CA 1
ATOM 696 C C . ILE A 1 86 ? -9.883 -3.398 35.533 1.00 88.75 86 ILE A C 1
ATOM 698 O O . ILE A 1 86 ? -10.504 -2.427 35.948 1.00 88.75 86 ILE A O 1
ATOM 702 N N . LYS A 1 87 ? -8.825 -3.887 36.190 1.00 88.62 87 LYS A N 1
ATOM 703 C CA . LYS A 1 87 ? -8.280 -3.316 37.437 1.00 88.62 87 LYS A CA 1
ATOM 704 C C . LYS A 1 87 ? -7.791 -1.858 37.331 1.00 88.62 87 LYS A C 1
ATOM 706 O O . LYS A 1 87 ? -7.580 -1.230 38.361 1.00 88.62 87 LYS A O 1
ATOM 711 N N . ASP A 1 88 ? -7.567 -1.352 36.115 1.00 88.06 88 ASP A N 1
ATOM 712 C CA . ASP A 1 88 ? -7.035 -0.009 35.831 1.00 88.06 88 ASP A CA 1
ATOM 713 C C . ASP A 1 88 ? -8.124 0.919 35.244 1.00 88.06 88 ASP A C 1
ATOM 715 O O . ASP A 1 88 ? -7.822 1.932 34.602 1.00 88.06 88 ASP A O 1
ATOM 719 N N . LEU A 1 89 ? -9.399 0.554 35.420 1.00 85.94 89 LEU A N 1
ATOM 720 C CA . LEU A 1 89 ? -10.590 1.272 34.962 1.00 85.94 89 LEU A CA 1
ATOM 721 C C . LEU A 1 89 ? -11.525 1.596 36.144 1.00 85.94 89 LEU A C 1
ATOM 723 O O . LEU A 1 89 ? -11.516 0.875 37.142 1.00 85.94 89 LEU A O 1
ATOM 727 N N . PRO A 1 90 ? -12.331 2.672 36.056 1.00 84.88 90 PRO A N 1
ATOM 728 C CA . PRO A 1 90 ? -13.357 2.966 37.053 1.00 84.88 90 PRO A CA 1
ATOM 729 C C . PRO A 1 90 ? -14.517 1.960 36.953 1.00 84.88 90 PRO A C 1
ATOM 731 O O . PRO A 1 90 ? -14.757 1.388 35.890 1.00 84.88 90 PRO A O 1
ATOM 734 N N . SER A 1 91 ? -15.253 1.758 38.047 1.00 80.94 91 SER A N 1
ATOM 735 C CA . SER A 1 91 ? -16.339 0.765 38.149 1.00 80.94 91 SER A CA 1
ATOM 736 C C . SER A 1 91 ? -17.413 0.930 37.068 1.00 80.94 91 SER A C 1
ATOM 738 O O . SER A 1 91 ? -17.974 -0.043 36.574 1.00 80.94 91 SER A O 1
ATOM 740 N N . GLU A 1 92 ? -17.677 2.176 36.684 1.00 80.38 92 GLU A N 1
ATOM 741 C CA . GLU A 1 92 ? -18.684 2.604 35.715 1.00 80.38 92 GLU A CA 1
ATOM 742 C C . GLU A 1 92 ? -18.320 2.227 34.265 1.00 80.38 92 GLU A C 1
ATOM 744 O O . GLU A 1 92 ? -19.194 2.204 33.396 1.00 80.38 92 GLU A O 1
ATOM 749 N N . ALA A 1 93 ? -17.047 1.905 34.004 1.00 76.44 93 ALA A N 1
ATOM 750 C CA . ALA A 1 93 ? -16.541 1.477 32.699 1.00 76.44 93 ALA A CA 1
ATOM 751 C C . ALA A 1 93 ? -16.917 0.034 32.330 1.00 76.44 93 ALA A C 1
ATOM 753 O O . ALA A 1 93 ? -16.791 -0.352 31.168 1.00 76.44 93 ALA A O 1
ATOM 754 N N . ILE A 1 94 ? -17.284 -0.773 33.329 1.00 80.44 94 ILE A N 1
ATOM 755 C CA . ILE A 1 94 ? -17.266 -2.235 33.267 1.00 80.44 94 ILE A CA 1
ATOM 756 C C . ILE A 1 94 ? -18.695 -2.742 33.041 1.00 80.44 94 ILE A C 1
ATOM 758 O O . ILE A 1 94 ? -19.568 -2.546 33.890 1.00 80.44 94 ILE A O 1
ATOM 762 N N . SER A 1 95 ? -18.954 -3.404 31.911 1.00 77.94 95 SER A N 1
ATOM 763 C CA . SER A 1 95 ? -20.209 -4.135 31.709 1.00 77.94 95 SER A CA 1
ATOM 764 C C . SER A 1 95 ? -20.223 -5.424 32.529 1.00 77.94 95 SER A C 1
ATOM 766 O O . SER A 1 95 ? -19.187 -6.022 32.814 1.00 77.94 95 SER A O 1
ATOM 768 N N . ILE A 1 96 ? -21.420 -5.933 32.817 1.00 73.50 96 ILE A N 1
ATOM 769 C CA . ILE A 1 96 ? -21.591 -7.283 33.371 1.00 73.50 96 ILE A CA 1
ATOM 770 C C . ILE A 1 96 ? -21.088 -8.377 32.403 1.00 73.50 96 ILE A C 1
ATOM 772 O O . ILE A 1 96 ? -20.777 -9.489 32.825 1.00 73.50 96 ILE A O 1
ATOM 776 N N . ASP A 1 97 ? -20.955 -8.039 31.115 1.00 73.06 97 ASP A N 1
ATOM 777 C CA . ASP A 1 97 ? -20.432 -8.900 30.048 1.00 73.06 97 ASP A CA 1
ATOM 778 C C . ASP A 1 97 ? -18.895 -8.886 29.921 1.00 73.06 97 ASP A C 1
ATOM 780 O O . ASP A 1 97 ? -18.333 -9.713 29.193 1.00 73.06 97 ASP A O 1
ATOM 784 N N . ASP A 1 98 ? -18.195 -7.975 30.611 1.00 76.19 98 ASP A N 1
ATOM 785 C CA . ASP A 1 98 ? -16.733 -7.820 30.547 1.00 76.19 98 ASP A CA 1
ATOM 786 C C . ASP A 1 98 ? -16.017 -8.861 31.431 1.00 76.19 98 ASP A C 1
ATOM 788 O O . ASP A 1 98 ? -15.287 -8.560 32.372 1.00 76.19 98 ASP A O 1
ATOM 792 N N . THR A 1 99 ? -16.218 -10.141 31.113 1.00 76.38 99 THR A N 1
ATOM 793 C CA . THR A 1 99 ? -15.737 -11.300 31.894 1.00 76.38 99 THR A CA 1
ATOM 794 C C . THR A 1 99 ? -14.237 -11.611 31.741 1.00 76.38 99 THR A C 1
ATOM 796 O O . THR A 1 99 ? -13.754 -12.619 32.262 1.00 76.38 99 THR A O 1
ATOM 799 N N . ARG A 1 100 ? -13.474 -10.777 31.019 1.00 79.69 100 ARG A N 1
ATOM 800 C CA . ARG A 1 100 ? -12.029 -10.949 30.755 1.00 79.69 100 ARG A CA 1
ATOM 801 C C . ARG A 1 100 ? -11.197 -10.032 31.658 1.00 79.69 100 ARG A C 1
ATOM 803 O O . ARG A 1 100 ? -11.683 -9.033 32.158 1.00 79.69 100 ARG A O 1
ATOM 810 N N . SER A 1 101 ? -9.908 -10.317 31.836 1.00 86.62 101 SER A N 1
ATOM 811 C CA . SER A 1 101 ? -9.008 -9.446 32.618 1.00 86.62 101 SER A CA 1
ATOM 812 C C . SER A 1 101 ? -8.663 -8.115 31.928 1.00 86.62 101 SER A C 1
ATOM 814 O O . SER A 1 101 ? -8.224 -7.173 32.595 1.00 86.62 101 SER A O 1
ATOM 816 N N . THR A 1 102 ? -8.865 -8.020 30.610 1.00 88.88 102 THR A N 1
ATOM 817 C CA . THR A 1 102 ? -8.650 -6.819 29.793 1.00 88.88 102 THR A CA 1
ATOM 818 C C . THR A 1 102 ? -9.856 -6.525 28.906 1.00 88.88 102 THR A C 1
ATOM 820 O O . THR A 1 102 ? -10.460 -7.433 28.333 1.00 88.88 102 THR A O 1
ATOM 823 N N . ILE A 1 103 ? -10.163 -5.236 28.751 1.00 89.06 103 ILE A N 1
ATOM 824 C CA . ILE A 1 103 ? -11.044 -4.733 27.696 1.00 89.06 103 ILE A CA 1
ATOM 825 C C . ILE A 1 103 ? -10.188 -4.481 26.451 1.00 89.06 103 ILE A C 1
ATOM 827 O O . ILE A 1 103 ? -9.110 -3.886 26.533 1.00 89.06 103 ILE A O 1
ATOM 831 N N . GLN A 1 104 ? -10.670 -4.968 25.306 1.00 90.75 104 GLN A N 1
ATOM 832 C CA . GLN A 1 104 ? -10.000 -4.938 24.005 1.00 90.75 104 GLN A CA 1
ATOM 833 C C . GLN A 1 104 ? -10.926 -4.253 22.990 1.00 90.75 104 GLN A C 1
ATOM 835 O O . GLN A 1 104 ? -12.005 -4.776 22.694 1.00 90.75 104 GLN A O 1
ATOM 840 N N . LYS A 1 105 ? -10.525 -3.079 22.484 1.00 93.56 105 LYS A N 1
ATOM 841 C CA . LYS A 1 105 ? -11.281 -2.299 21.488 1.00 93.56 105 LYS A CA 1
ATOM 842 C C . LYS A 1 105 ? -10.333 -1.645 20.480 1.00 93.56 105 LYS A C 1
ATOM 844 O O . LYS A 1 105 ? -9.155 -1.433 20.763 1.00 93.56 105 LYS A O 1
ATOM 849 N N . SER A 1 106 ? -10.859 -1.301 19.316 1.00 95.81 106 SER A N 1
ATOM 850 C CA . SER A 1 106 ? -10.171 -0.554 18.270 1.00 95.81 106 SER A CA 1
ATOM 851 C C . SER A 1 106 ? -11.006 0.651 17.866 1.00 95.81 106 SER A C 1
ATOM 853 O O . SER A 1 106 ? -12.214 0.513 17.663 1.00 95.81 106 SER A O 1
ATOM 855 N N . VAL A 1 107 ? -10.378 1.822 17.766 1.00 97.12 107 VAL A N 1
ATOM 856 C CA . VAL A 1 107 ? -10.999 3.003 17.153 1.00 97.12 107 VAL A CA 1
ATOM 857 C C . VAL A 1 107 ? -10.639 2.993 15.676 1.00 97.12 107 VAL A C 1
ATOM 859 O O . VAL A 1 107 ? -9.469 2.863 15.312 1.00 97.12 107 VAL A O 1
ATOM 862 N N . VAL A 1 108 ? -11.648 3.117 14.823 1.00 96.81 108 VAL A N 1
ATOM 863 C CA . VAL A 1 108 ? -11.530 2.908 13.381 1.00 96.81 108 VAL A CA 1
ATOM 864 C C . VAL A 1 108 ? -11.973 4.152 12.632 1.00 96.81 108 VAL A C 1
ATOM 866 O O . VAL A 1 108 ? -12.981 4.756 12.985 1.00 96.81 108 VAL A O 1
ATOM 869 N N . VAL A 1 109 ? -11.248 4.521 11.583 1.00 96.88 109 VAL A N 1
ATOM 870 C CA . VAL A 1 109 ? -11.596 5.611 10.665 1.00 96.88 109 VAL A CA 1
ATOM 871 C C . VAL A 1 109 ? -11.649 5.054 9.248 1.00 96.88 109 VAL A C 1
ATOM 873 O O . VAL A 1 109 ? -10.729 4.347 8.838 1.00 96.88 109 VAL A O 1
ATOM 876 N N . LEU A 1 110 ? -12.713 5.378 8.511 1.00 96.88 110 LEU A N 1
ATOM 877 C CA . LEU A 1 110 ? -12.917 5.016 7.107 1.00 96.88 110 LEU A CA 1
ATOM 878 C C . LEU A 1 110 ? -12.959 6.280 6.239 1.00 96.88 110 LEU A C 1
ATOM 880 O O . LEU A 1 110 ? -13.505 7.303 6.652 1.00 96.88 110 LEU A O 1
ATOM 884 N N . SER A 1 111 ? -12.412 6.205 5.028 1.00 95.62 111 SER A N 1
ATOM 885 C CA . SER A 1 111 ? -12.308 7.322 4.083 1.00 95.62 111 SER A CA 1
ATOM 886 C C . SER A 1 111 ? -12.441 6.846 2.639 1.00 95.62 111 SER A C 1
ATOM 888 O O . SER A 1 111 ? -12.026 5.739 2.309 1.00 95.62 111 SER A O 1
ATOM 890 N N . ASN A 1 112 ? -12.942 7.704 1.751 1.00 93.38 112 ASN A N 1
ATOM 891 C CA . ASN A 1 112 ? -12.911 7.450 0.307 1.00 93.38 112 ASN A CA 1
ATOM 892 C C . ASN A 1 112 ? -11.501 7.657 -0.300 1.00 93.38 112 ASN A C 1
ATOM 894 O O . ASN A 1 112 ? -11.248 7.275 -1.441 1.00 93.38 112 ASN A O 1
ATOM 898 N N . PHE A 1 113 ? -10.562 8.239 0.449 1.00 92.31 113 PHE A N 1
ATOM 899 C CA . PHE A 1 113 ? -9.181 8.483 0.030 1.00 92.31 113 PHE A CA 1
ATOM 900 C C . PHE A 1 113 ? -8.225 7.476 0.701 1.00 92.31 113 PHE A C 1
ATOM 902 O O . PHE A 1 113 ? -8.483 7.080 1.837 1.00 92.31 113 PHE A O 1
ATOM 909 N N . PRO A 1 114 ? -7.102 7.075 0.069 1.00 90.38 114 PRO A N 1
ATOM 910 C CA . PRO A 1 114 ? -6.164 6.067 0.593 1.00 90.38 114 PRO A CA 1
ATOM 911 C C . PRO A 1 114 ? -5.267 6.593 1.731 1.00 90.38 114 PRO A C 1
ATOM 913 O O . PRO A 1 114 ? -4.042 6.496 1.689 1.00 90.38 114 PRO A O 1
ATOM 916 N N . ILE A 1 115 ? -5.881 7.161 2.769 1.00 84.88 115 ILE A N 1
ATOM 917 C CA . ILE A 1 115 ? -5.266 7.926 3.864 1.00 84.88 115 ILE A CA 1
ATOM 918 C C . ILE A 1 115 ? -4.435 7.098 4.859 1.00 84.88 115 ILE A C 1
ATOM 920 O O . ILE A 1 115 ? -4.246 7.534 5.984 1.00 84.88 115 ILE A O 1
ATOM 924 N N . PHE A 1 116 ? -3.953 5.905 4.502 1.00 83.25 116 PHE A N 1
ATOM 925 C CA . PHE A 1 116 ? -3.418 4.917 5.453 1.00 83.25 116 PHE A CA 1
ATOM 926 C C . PHE A 1 116 ? -2.398 5.488 6.459 1.00 83.25 116 PHE A C 1
ATOM 928 O O . PHE A 1 116 ? -2.503 5.257 7.659 1.00 83.25 116 PHE A O 1
ATOM 935 N N . TYR A 1 117 ? -1.419 6.266 5.984 1.00 82.31 117 TYR A N 1
ATOM 936 C CA . TYR A 1 117 ? -0.433 6.917 6.852 1.00 82.31 117 TYR A CA 1
ATOM 937 C C . TYR A 1 117 ? -0.931 8.236 7.463 1.00 82.31 117 TYR A C 1
ATOM 939 O O . TYR A 1 117 ? -0.423 8.654 8.507 1.00 82.31 117 TYR A O 1
ATOM 947 N N . SER A 1 118 ? -1.927 8.884 6.852 1.00 78.19 118 SER A N 1
ATOM 948 C CA . SER A 1 118 ? -2.555 10.090 7.387 1.00 78.19 118 SER A CA 1
ATOM 949 C C . SER A 1 118 ? -3.180 9.787 8.744 1.00 78.19 118 SER A C 1
ATOM 951 O O . SER A 1 118 ? -3.779 8.741 8.966 1.00 78.19 118 SER A O 1
ATOM 953 N N . PHE A 1 119 ? -3.068 10.721 9.682 1.00 83.25 119 PHE A N 1
ATOM 954 C CA . PHE A 1 119 ? -3.687 10.624 11.007 1.00 83.25 119 PHE A CA 1
ATOM 955 C C . PHE A 1 119 ? -3.271 9.439 11.899 1.00 83.25 119 PHE A C 1
ATOM 957 O O . PHE A 1 119 ? -3.672 9.476 13.054 1.00 83.25 119 PHE A O 1
ATOM 964 N N . LYS A 1 120 ? -2.429 8.477 11.485 1.00 87.12 120 LYS A N 1
ATOM 965 C CA . LYS A 1 120 ? -1.897 7.369 12.324 1.00 87.12 120 LYS A CA 1
ATOM 966 C C . LYS A 1 120 ? -1.565 7.809 13.763 1.00 87.12 120 LYS A C 1
ATOM 968 O O . LYS A 1 120 ? -2.118 7.286 14.729 1.00 87.12 120 LYS A O 1
ATOM 973 N N . THR A 1 121 ? -0.743 8.849 13.909 1.00 87.94 121 THR A N 1
ATOM 974 C CA . THR A 1 121 ? -0.350 9.428 15.210 1.00 87.94 121 THR A CA 1
ATOM 975 C C . THR A 1 121 ? -1.487 10.183 15.916 1.00 87.94 121 THR A C 1
ATOM 977 O O . THR A 1 121 ? -1.554 10.215 17.141 1.00 87.94 121 THR A O 1
ATOM 980 N N . GLN A 1 122 ? -2.405 10.796 15.165 1.00 90.12 122 GLN A N 1
ATOM 981 C CA . GLN A 1 122 ? -3.533 11.558 15.721 1.00 90.12 122 GLN A CA 1
ATOM 982 C C . GLN A 1 122 ? -4.650 10.628 16.224 1.00 90.12 122 GLN A C 1
ATOM 984 O O . GLN A 1 122 ? -5.230 10.893 17.274 1.00 90.12 122 GLN A O 1
ATOM 989 N N . LEU A 1 123 ? -4.895 9.516 15.526 1.00 90.94 123 LEU A N 1
ATOM 990 C CA . LEU A 1 123 ? -5.826 8.454 15.902 1.00 90.94 123 LEU A CA 1
ATOM 991 C C . LEU A 1 123 ? -5.295 7.635 17.088 1.00 90.94 123 LEU A C 1
ATOM 993 O O . LEU A 1 123 ? -6.070 7.305 17.983 1.00 90.94 123 LEU A O 1
ATOM 997 N N . SER A 1 124 ? -3.980 7.392 17.153 1.00 92.06 124 SER A N 1
ATOM 998 C CA . SER A 1 124 ? -3.307 6.873 18.354 1.00 92.06 124 SER A CA 1
ATOM 999 C C . SER A 1 124 ? -3.608 7.751 19.576 1.00 92.06 124 SER A C 1
ATOM 1001 O O . SER A 1 124 ? -4.183 7.269 20.552 1.00 92.06 124 SER A O 1
ATOM 1003 N N . SER A 1 125 ? -3.345 9.061 19.492 1.00 92.62 125 SER A N 1
ATOM 1004 C CA . SER A 1 125 ? -3.647 10.014 20.570 1.00 92.62 125 SER A CA 1
ATOM 1005 C C . SER A 1 125 ? -5.138 10.067 20.925 1.00 92.62 125 SER A C 1
ATOM 1007 O O . SER A 1 125 ? -5.482 10.002 22.104 1.00 92.62 125 SER A O 1
ATOM 1009 N N . ALA A 1 126 ? -6.035 10.119 19.933 1.00 93.00 126 ALA A N 1
ATOM 1010 C CA . ALA A 1 126 ? -7.483 10.102 20.162 1.00 93.00 126 ALA A CA 1
ATOM 1011 C C . ALA A 1 126 ? -7.941 8.813 20.871 1.00 93.00 126 ALA A C 1
ATOM 1013 O O . ALA A 1 126 ? -8.737 8.877 21.808 1.00 93.00 126 ALA A O 1
ATOM 1014 N N . THR A 1 127 ? -7.381 7.658 20.494 1.00 93.94 127 THR A N 1
ATOM 1015 C CA . THR A 1 127 ? -7.655 6.366 21.144 1.00 93.94 127 THR A CA 1
ATOM 1016 C C . THR A 1 127 ? -7.125 6.332 22.574 1.00 93.94 127 THR A C 1
ATOM 1018 O O . THR A 1 127 ? -7.815 5.858 23.473 1.00 93.94 127 THR A O 1
ATOM 1021 N N . ILE A 1 128 ? -5.928 6.870 22.826 1.00 92.56 128 ILE A N 1
ATOM 1022 C CA . ILE A 1 128 ? -5.364 6.973 24.179 1.00 92.56 128 ILE A CA 1
ATOM 1023 C C . ILE A 1 128 ? -6.256 7.852 25.068 1.00 92.56 128 ILE A C 1
ATOM 1025 O O . ILE A 1 128 ? -6.551 7.460 26.197 1.00 92.56 128 ILE A O 1
ATOM 1029 N N . CYS A 1 129 ? -6.751 8.989 24.570 1.00 92.62 129 CYS A N 1
ATOM 1030 C CA . CYS A 1 129 ? -7.704 9.827 25.303 1.00 92.62 129 CYS A CA 1
ATOM 1031 C C . CYS A 1 129 ? -9.035 9.098 25.572 1.00 92.62 129 CYS A C 1
ATOM 1033 O O . CYS A 1 129 ? -9.477 9.063 26.721 1.00 92.62 129 CYS A O 1
ATOM 1035 N N . TYR A 1 130 ? -9.609 8.439 24.560 1.00 93.62 130 TYR A N 1
ATOM 1036 C CA . TYR A 1 130 ? -10.828 7.626 24.676 1.00 93.62 130 TYR A CA 1
ATOM 1037 C C . TYR A 1 130 ? -10.690 6.472 25.696 1.00 93.62 130 TYR A C 1
ATOM 1039 O O . TYR A 1 130 ? -11.611 6.201 26.458 1.00 93.62 130 TYR A O 1
ATOM 1047 N N . PHE A 1 131 ? -9.518 5.841 25.811 1.00 92.00 131 PHE A N 1
ATOM 1048 C CA . PHE A 1 131 ? -9.248 4.839 26.856 1.00 92.00 131 PHE A CA 1
ATOM 1049 C C . PHE A 1 131 ? -8.950 5.441 28.243 1.00 92.00 131 PHE A C 1
ATOM 1051 O O . PHE A 1 131 ? -9.031 4.733 29.255 1.00 92.00 131 PHE A O 1
ATOM 1058 N N . ASN A 1 132 ? -8.582 6.721 28.323 1.00 90.31 132 ASN A N 1
ATOM 1059 C CA . ASN A 1 132 ? -8.222 7.394 29.574 1.00 90.31 132 ASN A CA 1
ATOM 1060 C C . ASN A 1 132 ? -9.408 8.065 30.276 1.00 90.31 132 ASN A C 1
ATOM 1062 O O . ASN A 1 132 ? -9.378 8.162 31.499 1.00 90.31 132 ASN A O 1
ATOM 1066 N N . GLN A 1 133 ? -10.462 8.447 29.550 1.00 88.94 133 GLN A N 1
ATOM 1067 C CA . GLN A 1 133 ? -11.690 9.006 30.138 1.00 88.94 133 GLN A CA 1
ATOM 1068 C C . GLN A 1 133 ? -12.481 8.001 31.004 1.00 88.94 133 GLN A C 1
ATOM 1070 O O . GLN A 1 133 ? -13.336 8.399 31.788 1.00 88.94 133 GLN A O 1
ATOM 1075 N N . GLY A 1 134 ? -12.212 6.698 30.864 1.00 83.81 134 GLY A N 1
ATOM 1076 C CA . GLY A 1 134 ? -12.830 5.626 31.651 1.00 83.81 134 GLY A CA 1
ATOM 1077 C C . GLY A 1 134 ? -14.188 5.154 31.126 1.00 83.81 134 GLY A C 1
ATOM 1078 O O . GLY A 1 134 ? -14.387 3.951 31.026 1.00 83.81 134 GLY A O 1
ATOM 1079 N N . ASP A 1 135 ? -15.092 6.053 30.736 1.00 87.75 135 ASP A N 1
ATOM 1080 C CA . ASP A 1 135 ? -16.384 5.671 30.147 1.00 87.75 135 ASP A CA 1
ATOM 1081 C C . ASP A 1 135 ? -16.271 5.386 28.639 1.00 87.75 135 ASP A C 1
ATOM 1083 O O . ASP A 1 135 ? -16.104 6.303 27.836 1.00 87.75 135 ASP A O 1
ATOM 1087 N N . PHE A 1 136 ? -16.416 4.123 28.235 1.00 89.69 136 PHE A N 1
ATOM 1088 C CA . PHE A 1 136 ? -16.404 3.717 26.823 1.00 89.69 136 PHE A CA 1
ATOM 1089 C C . PHE A 1 136 ? -17.684 4.084 26.045 1.00 89.69 136 PHE A C 1
ATOM 1091 O O . PHE A 1 136 ? -17.704 3.962 24.823 1.00 89.69 136 PHE A O 1
ATOM 1098 N N . LYS A 1 137 ? -18.756 4.542 26.706 1.00 89.50 137 LYS A N 1
ATOM 1099 C CA . LYS A 1 137 ? -19.985 5.005 26.031 1.00 89.50 137 LYS A CA 1
ATOM 1100 C C . LYS A 1 137 ? -19.879 6.459 25.569 1.00 89.50 137 LYS A C 1
ATOM 1102 O O . LYS A 1 137 ? -20.585 6.853 24.643 1.00 89.50 137 LYS A O 1
ATOM 1107 N N . ASN A 1 138 ? -18.992 7.252 26.173 1.00 92.19 138 ASN A N 1
ATOM 1108 C CA . ASN A 1 138 ? -18.728 8.618 25.740 1.00 92.19 138 ASN A CA 1
ATOM 1109 C C . ASN A 1 138 ? -17.860 8.634 24.469 1.00 92.19 138 ASN A C 1
ATOM 1111 O O . ASN A 1 138 ? -16.636 8.530 24.514 1.00 92.19 138 ASN A O 1
ATOM 1115 N N . THR A 1 139 ? -18.484 8.805 23.310 1.00 95.94 139 THR A N 1
ATOM 1116 C CA . THR A 1 139 ? -17.778 8.878 22.021 1.00 95.94 139 THR A CA 1
ATOM 1117 C C . THR A 1 139 ? -17.572 10.312 21.523 1.00 95.94 139 THR A C 1
ATOM 1119 O O . THR A 1 139 ? -17.055 10.515 20.423 1.00 95.94 139 THR A O 1
ATOM 1122 N N . GLU A 1 140 ? -17.915 11.323 22.332 1.00 95.88 140 GLU A N 1
ATOM 1123 C CA . GLU A 1 140 ? -17.944 12.733 21.922 1.00 95.88 140 GLU A CA 1
ATOM 1124 C C . GLU A 1 140 ? -16.569 13.233 21.452 1.00 95.88 140 GLU A C 1
ATOM 1126 O O . GLU A 1 140 ? -16.468 13.925 20.442 1.00 95.88 140 GLU A O 1
ATOM 1131 N N . ILE A 1 141 ? -15.486 12.811 22.114 1.00 94.25 141 ILE A N 1
ATOM 1132 C CA . ILE A 1 141 ? -14.112 13.158 21.719 1.00 94.25 141 ILE A CA 1
ATOM 1133 C C . ILE A 1 141 ? -13.758 12.677 20.300 1.00 94.25 141 ILE A C 1
ATOM 1135 O O . ILE A 1 141 ? -13.057 13.376 19.566 1.00 94.25 141 ILE A O 1
ATOM 1139 N N . LEU A 1 142 ? -14.281 11.519 19.888 1.00 96.50 142 LEU A N 1
ATOM 1140 C CA . LEU A 1 142 ? -14.062 10.940 18.561 1.00 96.50 142 LEU A CA 1
ATOM 1141 C C . LEU A 1 142 ? -14.913 11.660 17.506 1.00 96.50 142 LEU A C 1
ATOM 1143 O O . LEU A 1 142 ? -14.406 12.027 16.446 1.00 96.50 142 LEU A O 1
ATOM 1147 N N . VAL A 1 143 ? -16.181 11.936 17.830 1.00 97.50 143 VAL A N 1
ATOM 1148 C CA . VAL A 1 143 ? -17.111 12.709 16.986 1.00 97.50 143 VAL A CA 1
ATOM 1149 C C . VAL A 1 143 ? -16.589 14.128 16.741 1.00 97.50 143 VAL A C 1
ATOM 1151 O O . VAL A 1 143 ? -16.546 14.588 15.599 1.00 97.50 143 VAL A O 1
ATOM 1154 N N . ASN A 1 144 ? -16.122 14.807 17.790 1.00 96.00 144 ASN A N 1
ATOM 1155 C CA . ASN A 1 144 ? -15.547 16.147 17.699 1.00 96.00 144 ASN A CA 1
ATOM 1156 C C . ASN A 1 144 ? -14.241 16.147 16.888 1.00 96.00 144 ASN A C 1
ATOM 1158 O O . ASN A 1 144 ? -14.022 17.055 16.084 1.00 96.00 144 ASN A O 1
ATOM 1162 N N . TRP A 1 145 ? -13.385 15.127 17.028 1.00 94.50 145 TRP A N 1
ATOM 1163 C CA . TRP A 1 145 ? -12.188 14.985 16.192 1.00 94.50 145 TRP A CA 1
ATOM 1164 C C . TRP A 1 145 ? -12.544 14.811 14.705 1.00 94.50 145 TRP A C 1
ATOM 1166 O O . TRP A 1 145 ? -12.044 15.565 13.869 1.00 94.50 145 TRP A O 1
ATOM 1176 N N . PHE A 1 146 ? -13.456 13.888 14.384 1.00 96.31 146 PHE A N 1
ATOM 1177 C CA . PHE A 1 146 ? -13.927 13.619 13.019 1.00 96.31 146 PHE A CA 1
ATOM 1178 C C . PHE A 1 146 ? -14.536 14.867 12.363 1.00 96.31 146 PHE A C 1
ATOM 1180 O O . PHE A 1 146 ? -14.119 15.269 11.274 1.00 96.31 146 PHE A O 1
ATOM 1187 N N . ASN A 1 147 ? -15.453 15.543 13.063 1.00 96.94 147 ASN A N 1
ATOM 1188 C CA . ASN A 1 147 ? -16.108 16.749 12.560 1.00 96.94 147 ASN A CA 1
ATOM 1189 C C . ASN A 1 147 ? -15.112 17.888 12.307 1.00 96.94 147 ASN A C 1
ATOM 1191 O O . ASN A 1 147 ? -15.215 18.572 11.287 1.00 96.94 147 ASN A O 1
ATOM 1195 N N . ASN A 1 148 ? -14.106 18.053 13.173 1.00 95.38 148 ASN A N 1
ATOM 1196 C CA . ASN A 1 148 ? -13.040 19.032 12.961 1.00 95.38 148 ASN A CA 1
ATOM 1197 C C . ASN A 1 148 ? -12.168 18.696 11.737 1.00 95.38 148 ASN A C 1
ATOM 1199 O O . ASN A 1 148 ? -11.791 19.611 11.006 1.00 95.38 148 ASN A O 1
ATOM 1203 N N . LYS A 1 149 ? -11.883 17.415 11.455 1.00 93.19 149 LYS A N 1
ATOM 1204 C CA . LYS A 1 149 ? -11.125 17.014 10.252 1.00 93.19 149 LYS A CA 1
ATOM 1205 C C . LYS A 1 149 ? -11.892 17.239 8.957 1.00 93.19 149 LYS A C 1
ATOM 1207 O O . LYS A 1 149 ? -11.341 17.822 8.025 1.00 93.19 149 LYS A O 1
ATOM 1212 N N . ASN A 1 150 ? -13.167 16.865 8.913 1.00 95.56 150 ASN A N 1
ATOM 1213 C CA . ASN A 1 150 ? -13.987 17.114 7.730 1.00 95.56 150 ASN A CA 1
ATOM 1214 C C . ASN A 1 150 ? -14.284 18.605 7.539 1.00 95.56 150 ASN A C 1
ATOM 1216 O O . ASN A 1 150 ? -14.350 19.080 6.407 1.00 95.56 150 ASN A O 1
ATOM 1220 N N . LYS A 1 151 ? -14.425 19.379 8.626 1.00 95.81 151 LYS A N 1
ATOM 1221 C CA . LYS A 1 151 ? -14.483 20.843 8.550 1.00 95.81 151 LYS A CA 1
ATOM 1222 C C . LYS A 1 151 ? -13.207 21.408 7.912 1.00 95.81 151 LYS A C 1
ATOM 1224 O O . LYS A 1 151 ? -13.326 22.065 6.884 1.00 95.81 151 LYS A O 1
ATOM 1229 N N . GLN A 1 152 ? -12.030 21.081 8.456 1.00 92.75 152 GLN A N 1
ATOM 1230 C CA . GLN A 1 152 ? -10.743 21.563 7.945 1.00 92.75 152 GLN A CA 1
ATOM 1231 C C . GLN A 1 152 ? -10.578 21.259 6.445 1.00 92.75 152 GLN A C 1
ATOM 1233 O O . GLN A 1 152 ? -10.328 22.167 5.662 1.00 92.75 152 GLN A O 1
ATOM 1238 N N . PHE A 1 153 ? -10.811 20.011 6.019 1.00 92.19 153 PHE A N 1
ATOM 1239 C CA . PHE A 1 153 ? -10.678 19.622 4.608 1.00 92.19 153 PHE A CA 1
ATOM 1240 C C . PHE A 1 153 ? -11.620 20.394 3.670 1.00 92.19 153 PHE A C 1
ATOM 1242 O O . PHE A 1 153 ? -11.231 20.762 2.564 1.00 92.19 153 PHE A O 1
ATOM 1249 N N . ARG A 1 154 ? -12.857 20.680 4.101 1.00 92.88 154 ARG A N 1
ATOM 1250 C CA . ARG A 1 154 ? -13.794 21.512 3.325 1.00 92.88 154 ARG A CA 1
ATOM 1251 C C . ARG A 1 154 ? -13.340 22.972 3.254 1.00 92.88 154 ARG A C 1
ATOM 1253 O O . ARG A 1 154 ? -13.499 23.591 2.207 1.00 92.88 154 ARG A O 1
ATOM 1260 N N . GLU A 1 155 ? -12.765 23.514 4.325 1.00 93.38 155 GLU A N 1
ATOM 1261 C CA . GLU A 1 155 ? -12.203 24.872 4.349 1.00 93.38 155 GLU A CA 1
ATOM 1262 C C . GLU A 1 155 ? -10.975 24.988 3.424 1.00 93.38 155 GLU A C 1
ATOM 1264 O O . GLU A 1 155 ? -10.938 25.889 2.585 1.00 93.38 155 GLU A O 1
ATOM 1269 N N . ASP A 1 156 ? -10.045 24.028 3.480 1.00 89.75 156 ASP A N 1
ATOM 1270 C CA . ASP A 1 156 ? -8.870 23.950 2.596 1.00 89.75 156 ASP A CA 1
ATOM 1271 C C . ASP A 1 156 ? -9.277 23.837 1.108 1.00 89.75 156 ASP A C 1
ATOM 1273 O O . ASP A 1 156 ? -8.776 24.576 0.252 1.00 89.75 156 ASP A O 1
ATOM 1277 N N . ASN A 1 157 ? -10.245 22.965 0.794 1.00 89.81 157 ASN A N 1
ATOM 1278 C CA . ASN A 1 157 ? -10.774 22.782 -0.563 1.00 89.81 157 ASN A CA 1
ATOM 1279 C C . ASN A 1 157 ? -11.505 24.032 -1.090 1.00 89.81 157 ASN A C 1
ATOM 1281 O O . ASN A 1 157 ? -11.334 24.402 -2.254 1.00 89.81 157 ASN A O 1
ATOM 1285 N N . ASN A 1 158 ? -12.311 24.702 -0.258 1.00 90.06 158 ASN A N 1
ATOM 1286 C CA . ASN A 1 158 ? -12.992 25.942 -0.644 1.00 90.06 158 ASN A CA 1
ATOM 1287 C C . ASN A 1 158 ? -11.977 27.053 -0.951 1.00 90.06 158 ASN A C 1
ATOM 1289 O O . ASN A 1 158 ? -12.065 27.681 -2.006 1.00 90.06 158 ASN A O 1
ATOM 1293 N N . LEU A 1 159 ? -10.965 27.223 -0.093 1.00 89.56 159 LEU A N 1
ATOM 1294 C CA . LEU A 1 159 ? -9.893 28.205 -0.270 1.00 89.56 159 LEU A CA 1
ATOM 1295 C C . LEU A 1 159 ? -9.090 27.972 -1.563 1.00 89.56 159 LEU A C 1
ATOM 1297 O O . LEU A 1 159 ? -8.656 28.931 -2.206 1.00 89.56 159 LEU A O 1
ATOM 1301 N N . TYR A 1 160 ? -8.901 26.713 -1.973 1.00 86.12 160 TYR A N 1
ATOM 1302 C CA . TYR A 1 160 ? -8.314 26.380 -3.274 1.00 86.12 160 TYR A CA 1
ATOM 1303 C C . TYR A 1 160 ? -9.196 26.853 -4.444 1.00 86.12 160 TYR A C 1
ATOM 1305 O O . TYR A 1 160 ? -8.707 27.514 -5.367 1.00 86.12 160 TYR A O 1
ATOM 1313 N N . LEU A 1 161 ? -10.500 26.553 -4.401 1.00 86.38 161 LEU A N 1
ATOM 1314 C CA . LEU A 1 161 ? -11.445 26.939 -5.454 1.00 86.38 161 LEU A CA 1
ATOM 1315 C C . LEU A 1 161 ? -11.637 28.461 -5.547 1.00 86.38 161 LEU A C 1
ATOM 1317 O O . LEU A 1 161 ? -11.826 28.980 -6.645 1.00 86.38 161 LEU A O 1
ATOM 1321 N N . GLU A 1 162 ? -11.572 29.186 -4.430 1.00 87.62 162 GLU A N 1
ATOM 1322 C CA . GLU A 1 162 ? -11.624 30.654 -4.396 1.00 87.62 162 GLU A CA 1
ATOM 1323 C C . GLU A 1 162 ? -10.392 31.272 -5.062 1.00 87.62 162 GLU A C 1
ATOM 1325 O O . GLU A 1 162 ? -10.535 31.964 -6.073 1.00 87.62 162 GLU A O 1
ATOM 1330 N N . LYS A 1 163 ? -9.181 30.910 -4.616 1.00 86.19 163 LYS A N 1
ATOM 1331 C CA . LYS A 1 163 ? -7.923 31.365 -5.238 1.00 86.19 163 LYS A CA 1
ATOM 1332 C C . LYS A 1 163 ? -7.870 31.066 -6.738 1.00 86.19 163 LYS A C 1
ATOM 1334 O O . LYS A 1 163 ? -7.331 31.857 -7.512 1.00 86.19 163 LYS A O 1
ATOM 1339 N N . ARG A 1 164 ? -8.425 29.934 -7.191 1.00 77.94 164 ARG A N 1
ATOM 1340 C CA . ARG A 1 164 ? -8.445 29.581 -8.622 1.00 77.94 164 ARG A CA 1
ATOM 1341 C C . ARG A 1 164 ? -9.482 30.371 -9.434 1.00 77.94 164 ARG A C 1
ATOM 1343 O O . ARG A 1 164 ? -9.272 30.542 -10.634 1.00 77.94 164 ARG A O 1
ATOM 1350 N N . LYS A 1 165 ? -10.545 30.896 -8.811 1.00 81.19 165 LYS A N 1
ATOM 1351 C CA . LYS A 1 165 ? -11.464 31.866 -9.441 1.00 81.19 165 LYS A CA 1
ATOM 1352 C C . LYS A 1 165 ? -10.796 33.233 -9.586 1.00 81.19 165 LYS A C 1
ATOM 1354 O O . LYS A 1 165 ? -10.836 33.792 -10.673 1.00 81.19 165 LYS A O 1
ATOM 1359 N N . GLU A 1 166 ? -10.128 33.723 -8.542 1.00 79.06 166 GLU A N 1
ATOM 1360 C CA . GLU A 1 166 ? -9.414 35.014 -8.557 1.00 79.06 166 GLU A CA 1
ATOM 1361 C C . GLU A 1 166 ? -8.309 35.069 -9.624 1.00 79.06 166 GLU A C 1
ATOM 1363 O O . GLU A 1 166 ? -8.107 36.096 -10.267 1.00 79.06 166 GLU A O 1
ATOM 1368 N N . ASN A 1 167 ? -7.618 33.947 -9.859 1.00 70.31 167 ASN A N 1
ATOM 1369 C CA . ASN A 1 167 ? -6.576 33.845 -10.885 1.00 70.31 167 ASN A CA 1
ATOM 1370 C C . ASN A 1 167 ? -7.114 33.714 -12.328 1.00 70.31 167 ASN A C 1
ATOM 1372 O O . ASN A 1 167 ? -6.321 33.775 -13.271 1.00 70.31 167 ASN A O 1
ATOM 1376 N N . LYS A 1 168 ? -8.432 33.566 -12.546 1.00 67.06 168 LYS A N 1
ATOM 1377 C CA . LYS A 1 168 ? -9.026 33.730 -13.882 1.00 67.06 168 LYS A CA 1
ATOM 1378 C C . LYS A 1 168 ? -9.265 35.219 -14.140 1.00 67.06 168 LYS A C 1
ATOM 1380 O O . LYS A 1 168 ? -10.223 35.797 -13.632 1.00 67.06 168 LYS A O 1
ATOM 1385 N N . LYS A 1 169 ? -8.418 35.833 -14.972 1.00 50.56 169 LYS A N 1
ATOM 1386 C CA . LYS A 1 169 ? -8.685 37.177 -15.506 1.00 50.56 169 LYS A CA 1
ATOM 1387 C C . LYS A 1 169 ? -10.051 37.228 -16.217 1.00 50.56 169 LYS A C 1
ATOM 1389 O O . LYS A 1 169 ? -10.385 36.275 -16.923 1.00 50.56 169 LYS A O 1
ATOM 1394 N N . PRO A 1 170 ? -10.771 38.361 -16.150 1.00 51.94 170 PRO A N 1
ATOM 1395 C CA . PRO A 1 170 ? -11.872 38.654 -17.056 1.00 51.94 170 PRO A CA 1
ATOM 1396 C C . PRO A 1 170 ? -11.314 39.116 -18.413 1.00 51.94 170 PRO A C 1
ATOM 1398 O O . PRO A 1 170 ? -11.168 40.311 -18.666 1.00 51.94 170 PRO A O 1
ATOM 1401 N N . GLU A 1 171 ? -10.966 38.164 -19.275 1.00 44.28 171 GLU A N 1
ATOM 1402 C CA . GLU A 1 171 ? -10.837 38.414 -20.717 1.00 44.28 171 GLU A CA 1
ATOM 1403 C C . GLU A 1 171 ? -12.172 38.042 -21.401 1.00 44.28 171 GLU A C 1
ATOM 1405 O O . GLU A 1 171 ? -12.996 37.333 -20.821 1.00 44.28 171 GLU A O 1
ATOM 1410 N N . ASN A 1 172 ? -12.463 38.670 -22.543 1.00 41.78 172 ASN A N 1
ATOM 1411 C CA . ASN A 1 172 ? -13.834 38.831 -23.045 1.00 41.78 172 ASN A CA 1
ATOM 1412 C C . ASN A 1 172 ? -14.415 37.592 -23.753 1.00 41.78 172 ASN A C 1
ATOM 1414 O O . ASN A 1 172 ? -13.696 36.683 -24.146 1.00 41.78 172 ASN A O 1
ATOM 1418 N N . GLU A 1 173 ? -15.724 37.698 -24.009 1.00 39.84 173 GLU A N 1
ATOM 1419 C CA . GLU A 1 173 ? -16.574 36.838 -24.844 1.00 39.84 173 GLU A CA 1
ATOM 1420 C C . GLU A 1 173 ? -17.049 35.521 -24.206 1.00 39.84 173 GLU A C 1
ATOM 1422 O O . GLU A 1 173 ? -16.305 34.736 -23.627 1.00 39.84 173 GLU A O 1
ATOM 1427 N N . PHE A 1 174 ? -18.362 35.293 -24.323 1.00 45.75 174 PHE A N 1
ATOM 1428 C CA . PHE A 1 174 ? -19.009 34.020 -24.021 1.00 45.75 174 PHE A CA 1
ATOM 1429 C C . PHE A 1 174 ? -18.672 33.028 -25.147 1.00 45.75 174 PHE A C 1
ATOM 1431 O O . PHE A 1 174 ? -19.434 32.897 -26.105 1.00 45.75 174 PHE A O 1
ATOM 1438 N N . THR A 1 175 ? -17.562 32.300 -25.033 1.00 36.94 175 THR A N 1
ATOM 1439 C CA . THR A 1 175 ? -17.482 30.974 -25.659 1.00 36.94 175 THR A CA 1
ATOM 1440 C C . THR A 1 175 ? -18.101 29.951 -24.710 1.00 36.94 175 THR A C 1
ATOM 1442 O O . THR A 1 175 ? -17.859 29.963 -23.502 1.00 36.94 175 THR A O 1
ATOM 1445 N N . THR A 1 176 ? -18.905 29.029 -25.239 1.00 40.09 176 THR A N 1
ATOM 1446 C CA . THR A 1 176 ? -19.537 27.944 -24.459 1.00 40.09 176 THR A CA 1
ATOM 1447 C C . THR A 1 176 ? -18.533 26.822 -24.127 1.00 40.09 176 THR A C 1
ATOM 1449 O O . THR A 1 176 ? -18.887 25.649 -24.008 1.00 40.09 176 THR A O 1
ATOM 1452 N N . GLU A 1 177 ? -17.249 27.162 -23.993 1.00 38.88 177 GLU A N 1
ATOM 1453 C CA . GLU A 1 177 ? -16.150 26.214 -23.837 1.00 38.88 177 GLU A CA 1
ATOM 1454 C C . GLU A 1 177 ? -15.979 25.769 -22.383 1.00 38.88 177 GLU A C 1
ATOM 1456 O O . GLU A 1 177 ? -15.095 26.191 -21.637 1.00 38.88 177 GLU A O 1
ATOM 1461 N N . SER A 1 178 ? -16.800 24.778 -22.044 1.00 43.78 178 SER A N 1
ATOM 1462 C CA . SER A 1 178 ? -16.600 23.804 -20.971 1.00 43.78 178 SER A CA 1
ATOM 1463 C C . SER A 1 178 ? -16.750 24.289 -19.518 1.00 43.78 178 SER A C 1
ATOM 1465 O O . SER A 1 178 ? -15.887 24.914 -18.898 1.00 43.78 178 SER A O 1
ATOM 1467 N N . LEU A 1 179 ? -17.815 23.783 -18.894 1.00 42.06 179 LEU A N 1
ATOM 1468 C CA . LEU A 1 179 ? -17.866 23.507 -17.459 1.00 42.06 179 LEU A CA 1
ATOM 1469 C C . LEU A 1 179 ? -16.925 22.329 -17.122 1.00 42.06 179 LEU A C 1
ATOM 1471 O O . LEU A 1 179 ? -17.381 21.266 -16.706 1.00 42.06 179 LEU A O 1
ATOM 1475 N N . GLN A 1 180 ? -15.609 22.496 -17.314 1.00 47.75 180 GLN A N 1
ATOM 1476 C CA . GLN A 1 180 ? -14.622 21.518 -16.840 1.00 47.75 180 GLN A CA 1
ATOM 1477 C C . GLN A 1 180 ? -14.838 21.265 -15.342 1.00 47.75 180 GLN A C 1
ATOM 1479 O O . GLN A 1 180 ? -14.803 22.199 -14.530 1.00 47.75 180 GLN A O 1
ATOM 1484 N N . LYS A 1 181 ? -15.069 19.997 -14.981 1.00 57.56 181 LYS A N 1
ATOM 1485 C CA . LYS A 1 181 ? -15.261 19.571 -13.591 1.00 57.56 181 LYS A CA 1
ATOM 1486 C C . LYS A 1 181 ? -14.011 19.969 -12.802 1.00 57.56 181 LYS A C 1
ATOM 1488 O O . LYS A 1 181 ? -12.895 19.647 -13.197 1.00 57.56 181 LYS A O 1
ATOM 1493 N N . GLN A 1 182 ? -14.177 20.749 -11.735 1.00 70.31 182 GLN A N 1
ATOM 1494 C CA . GLN A 1 182 ? -13.050 21.424 -11.082 1.00 70.31 182 GLN A CA 1
ATOM 1495 C C . GLN A 1 182 ? -12.296 20.459 -10.158 1.00 70.31 182 GLN A C 1
ATOM 1497 O O . GLN A 1 182 ? -12.515 20.466 -8.951 1.00 70.31 182 GLN A O 1
ATOM 1502 N N . ILE A 1 183 ? -11.420 19.632 -10.743 1.00 83.06 183 ILE A N 1
ATOM 1503 C CA . ILE A 1 183 ? -10.637 18.620 -10.022 1.00 83.06 183 ILE A CA 1
ATOM 1504 C C . ILE A 1 183 ? -9.733 19.293 -8.977 1.00 83.06 183 ILE A C 1
ATOM 1506 O O . ILE A 1 183 ? -8.918 20.165 -9.300 1.00 83.06 183 ILE A O 1
ATOM 1510 N N . ILE A 1 184 ? -9.863 18.863 -7.725 1.00 87.12 184 ILE A N 1
ATOM 1511 C CA . ILE A 1 184 ? -9.171 19.431 -6.566 1.00 87.12 184 ILE A CA 1
ATOM 1512 C C . ILE A 1 184 ? -7.859 18.656 -6.310 1.00 87.12 184 ILE A C 1
ATOM 1514 O O . ILE A 1 184 ? -7.872 17.421 -6.311 1.00 87.12 184 ILE A O 1
ATOM 1518 N N . PRO A 1 185 ? -6.711 19.331 -6.109 1.00 87.81 185 PRO A N 1
ATOM 1519 C CA . PRO A 1 185 ? -5.456 18.683 -5.740 1.00 87.81 185 PRO A CA 1
ATOM 1520 C C . PRO A 1 185 ? -5.432 18.295 -4.257 1.00 87.81 185 PRO A C 1
ATOM 1522 O O . PRO A 1 185 ? -5.816 19.077 -3.389 1.00 87.81 185 PRO A O 1
ATOM 1525 N N . ILE A 1 186 ? -4.892 17.115 -3.960 1.00 86.88 186 ILE A N 1
ATOM 1526 C CA . ILE A 1 186 ? -4.562 16.659 -2.605 1.00 86.88 186 ILE A CA 1
ATOM 1527 C C . ILE A 1 186 ? -3.053 16.441 -2.531 1.00 86.88 186 ILE A C 1
ATOM 1529 O O . ILE A 1 186 ? -2.499 15.702 -3.339 1.00 86.88 186 ILE A O 1
ATOM 1533 N N . GLN A 1 187 ? -2.382 17.062 -1.562 1.00 85.62 187 GLN A N 1
ATOM 1534 C CA . GLN A 1 187 ? -0.922 16.986 -1.448 1.00 85.62 187 GLN A CA 1
ATOM 1535 C C . GLN A 1 187 ? -0.440 15.556 -1.184 1.00 85.62 187 GLN A C 1
ATOM 1537 O O . GLN A 1 187 ? -0.977 14.875 -0.304 1.00 85.62 187 GLN A O 1
ATOM 1542 N N . SER A 1 188 ? 0.604 15.120 -1.899 1.00 85.12 188 SER A N 1
ATOM 1543 C CA . SER A 1 188 ? 1.191 13.779 -1.757 1.00 85.12 188 SER A CA 1
ATOM 1544 C C . SER A 1 188 ? 1.537 13.425 -0.308 1.00 85.12 188 SER A C 1
ATOM 1546 O O . SER A 1 188 ? 1.314 12.296 0.123 1.00 85.12 188 SER A O 1
ATOM 1548 N N . ASP A 1 189 ? 2.011 14.394 0.474 1.00 81.75 189 ASP A N 1
ATOM 1549 C CA . ASP A 1 189 ? 2.445 14.206 1.863 1.00 81.75 189 ASP A CA 1
ATOM 1550 C C . ASP A 1 189 ? 1.344 13.719 2.809 1.00 81.75 189 ASP A C 1
ATOM 1552 O O . ASP A 1 189 ? 1.642 13.027 3.791 1.00 81.75 189 ASP A O 1
ATOM 1556 N N . LEU A 1 190 ? 0.070 13.975 2.488 1.00 81.50 190 LEU A N 1
ATOM 1557 C CA . LEU A 1 190 ? -1.052 13.381 3.215 1.00 81.50 190 LEU A CA 1
ATOM 1558 C C . LEU A 1 190 ? -0.925 11.849 3.240 1.00 81.50 190 LEU A C 1
ATOM 1560 O O . LEU A 1 190 ? -1.171 11.227 4.272 1.00 81.50 190 LEU A O 1
ATOM 1564 N N . PHE A 1 191 ? -0.474 11.252 2.136 1.00 81.94 191 PHE A N 1
ATOM 1565 C CA . PHE A 1 191 ? -0.375 9.808 1.942 1.00 81.94 191 PHE A CA 1
ATOM 1566 C C . PHE A 1 191 ? 0.960 9.196 2.395 1.00 81.94 191 PHE A C 1
ATOM 1568 O O . PHE A 1 191 ? 1.019 7.981 2.552 1.00 81.94 191 PHE A O 1
ATOM 1575 N N . PHE A 1 192 ? 2.016 9.988 2.637 1.00 73.56 192 PHE A N 1
ATOM 1576 C CA . PHE A 1 192 ? 3.369 9.465 2.932 1.00 73.56 192 PHE A CA 1
ATOM 1577 C C . PHE A 1 192 ? 3.995 9.928 4.256 1.00 73.56 192 PHE A C 1
ATOM 1579 O O . PHE A 1 192 ? 4.986 9.341 4.686 1.00 73.56 192 PHE A O 1
ATOM 1586 N N . SER A 1 193 ? 3.429 10.926 4.936 1.00 64.06 193 SER A N 1
ATOM 1587 C CA . SER A 1 193 ? 4.002 11.594 6.127 1.00 64.06 193 SER A CA 1
ATOM 1588 C C . SER A 1 193 ? 4.239 10.723 7.378 1.00 64.06 193 SER A C 1
ATOM 1590 O O . SER A 1 193 ? 4.644 11.234 8.421 1.00 64.06 193 SER A O 1
ATOM 1592 N N . SER A 1 194 ? 3.997 9.411 7.329 1.00 62.56 194 SER A N 1
ATOM 1593 C CA . SER A 1 194 ? 4.306 8.469 8.421 1.00 62.56 194 SER A CA 1
ATOM 1594 C C . SER A 1 194 ? 4.849 7.111 7.942 1.00 62.56 194 SER A C 1
ATOM 1596 O O . SER A 1 194 ? 4.755 6.128 8.688 1.00 62.56 194 SER A O 1
ATOM 1598 N N . SER A 1 195 ? 5.412 7.049 6.724 1.00 70.44 195 SER A N 1
ATOM 1599 C CA . SER A 1 195 ? 6.195 5.899 6.241 1.00 70.44 195 SER A CA 1
ATOM 1600 C C . SER A 1 195 ? 7.584 5.828 6.901 1.00 70.44 195 SER A C 1
ATOM 1602 O O . SER A 1 195 ? 8.028 6.767 7.562 1.00 70.44 195 SER A O 1
ATOM 1604 N N . SER A 1 196 ? 8.270 4.691 6.754 1.00 79.12 196 SER A N 1
ATOM 1605 C CA . SER A 1 196 ? 9.676 4.545 7.156 1.00 79.12 196 SER A CA 1
ATOM 1606 C C . SER A 1 196 ? 10.396 3.556 6.234 1.00 79.12 196 SER A C 1
ATOM 1608 O O . SER A 1 196 ? 10.774 2.450 6.629 1.00 79.12 196 SER A O 1
ATOM 1610 N N . LEU A 1 197 ? 10.574 3.961 4.976 1.00 91.75 197 LEU A N 1
ATOM 1611 C CA . LEU A 1 197 ? 11.279 3.195 3.945 1.00 91.75 197 LEU A CA 1
ATOM 1612 C C . LEU A 1 197 ? 12.722 2.884 4.331 1.00 91.75 197 LEU A C 1
ATOM 1614 O O . LEU A 1 197 ? 13.223 1.821 3.971 1.00 91.75 197 LEU A O 1
ATOM 1618 N N . GLN A 1 198 ? 13.360 3.752 5.119 1.00 92.94 198 GLN A N 1
ATOM 1619 C CA . GLN A 1 198 ? 14.660 3.466 5.731 1.00 92.94 198 GLN A CA 1
ATOM 1620 C C . GLN A 1 198 ? 14.658 2.125 6.485 1.00 92.94 198 GLN A C 1
ATOM 1622 O O . GLN A 1 198 ? 15.527 1.288 6.254 1.00 92.94 198 GLN A O 1
ATOM 1627 N N . LYS A 1 199 ? 13.658 1.877 7.345 1.00 92.38 199 LYS A N 1
ATOM 1628 C CA . LYS A 1 199 ? 13.561 0.625 8.116 1.00 92.38 199 LYS A CA 1
ATOM 1629 C C . LYS A 1 199 ? 13.269 -0.573 7.221 1.00 92.38 199 LYS A C 1
ATOM 1631 O O . LYS A 1 199 ? 13.874 -1.619 7.417 1.00 92.38 199 LYS A O 1
ATOM 1636 N N . PHE A 1 200 ? 12.388 -0.411 6.232 1.00 95.31 200 PHE A N 1
ATOM 1637 C CA . PHE A 1 200 ? 12.101 -1.446 5.234 1.00 95.31 200 PHE A CA 1
ATOM 1638 C C . PHE A 1 200 ? 13.382 -1.875 4.492 1.00 95.31 200 PHE A C 1
ATOM 1640 O O . PHE A 1 200 ? 13.685 -3.064 4.440 1.00 95.31 200 PHE A O 1
ATOM 1647 N N . LEU A 1 201 ? 14.186 -0.920 4.012 1.00 95.81 201 LEU A N 1
ATOM 1648 C CA . LEU A 1 201 ? 15.437 -1.197 3.294 1.00 95.81 201 LEU A CA 1
ATOM 1649 C C . LEU A 1 201 ? 16.538 -1.785 4.175 1.00 95.81 201 LEU A C 1
ATOM 1651 O O . LEU A 1 201 ? 17.228 -2.697 3.732 1.00 95.81 201 LEU A O 1
ATOM 1655 N N . LEU A 1 202 ? 16.709 -1.301 5.409 1.00 95.25 202 LEU A N 1
ATOM 1656 C CA . LEU A 1 202 ? 17.697 -1.872 6.333 1.00 95.25 202 LEU A CA 1
ATOM 1657 C C . LEU A 1 202 ? 17.306 -3.277 6.817 1.00 95.25 202 LEU A C 1
ATOM 1659 O O . LEU A 1 202 ? 18.185 -4.064 7.156 1.00 95.25 202 LEU A O 1
ATOM 1663 N N . HIS A 1 203 ? 16.010 -3.597 6.839 1.00 96.25 203 HIS A N 1
ATOM 1664 C CA . HIS A 1 203 ? 15.509 -4.906 7.246 1.00 96.25 203 HIS A CA 1
ATOM 1665 C C . HIS A 1 203 ? 15.561 -5.942 6.111 1.00 96.25 203 HIS A C 1
ATOM 1667 O O . HIS A 1 203 ? 16.129 -7.014 6.292 1.00 96.25 203 HIS A O 1
ATOM 1673 N N . PHE A 1 204 ? 15.013 -5.627 4.932 1.00 97.75 204 PHE A N 1
ATOM 1674 C CA . PHE A 1 204 ? 15.007 -6.547 3.785 1.00 97.75 204 PHE A CA 1
ATOM 1675 C C . PHE A 1 204 ? 16.311 -6.509 2.971 1.00 97.75 204 PHE A C 1
ATOM 1677 O O . PHE A 1 204 ? 16.574 -7.409 2.172 1.00 97.75 204 PHE A O 1
ATOM 1684 N N . GLY A 1 205 ? 17.139 -5.470 3.112 1.00 97.81 205 GLY A N 1
ATOM 1685 C CA . GLY A 1 205 ? 18.384 -5.321 2.359 1.00 97.81 205 GLY A CA 1
ATOM 1686 C C . GLY A 1 205 ? 18.154 -5.466 0.852 1.00 97.81 205 GLY A C 1
ATOM 1687 O O . GLY A 1 205 ? 17.272 -4.823 0.272 1.00 97.81 205 GLY A O 1
ATOM 1688 N N . ARG A 1 206 ? 18.914 -6.364 0.211 1.00 98.25 206 ARG A N 1
ATOM 1689 C CA . ARG A 1 206 ? 18.775 -6.690 -1.221 1.00 98.25 206 ARG A CA 1
ATOM 1690 C C . ARG A 1 206 ? 17.389 -7.232 -1.588 1.00 98.25 206 ARG A C 1
ATOM 1692 O O . ARG A 1 206 ? 16.923 -6.955 -2.696 1.00 98.25 206 ARG A O 1
ATOM 1699 N N . ASN A 1 207 ? 16.703 -7.927 -0.675 1.00 98.56 207 ASN A N 1
ATOM 1700 C CA . ASN A 1 207 ? 15.357 -8.451 -0.920 1.00 98.56 207 ASN A CA 1
ATOM 1701 C C . ASN A 1 207 ? 14.329 -7.329 -1.152 1.00 98.56 207 ASN A C 1
ATOM 1703 O O . ASN A 1 207 ? 13.316 -7.572 -1.798 1.00 98.56 207 ASN A O 1
ATOM 1707 N N . SER A 1 208 ? 14.620 -6.080 -0.768 1.00 98.44 208 SER A N 1
ATOM 1708 C CA . SER A 1 208 ? 13.802 -4.909 -1.123 1.00 98.44 208 SER A CA 1
ATOM 1709 C C . SER A 1 208 ? 13.630 -4.746 -2.640 1.00 98.44 208 SER A C 1
ATOM 1711 O O . SER A 1 208 ? 12.525 -4.488 -3.115 1.00 98.44 208 SER A O 1
ATOM 1713 N N . LEU A 1 209 ? 14.705 -4.939 -3.420 1.00 98.69 209 LEU A N 1
ATOM 1714 C CA . LEU A 1 209 ? 14.656 -4.858 -4.886 1.00 98.69 209 LEU A CA 1
ATOM 1715 C C . LEU A 1 209 ? 14.036 -6.121 -5.508 1.00 98.69 209 LEU A C 1
ATOM 1717 O O . LEU A 1 209 ? 13.321 -6.027 -6.504 1.00 98.69 209 LEU A O 1
ATOM 1721 N N . VAL A 1 210 ? 14.256 -7.289 -4.896 1.00 98.75 210 VAL A N 1
ATOM 1722 C CA . VAL A 1 210 ? 13.615 -8.559 -5.290 1.00 98.75 210 VAL A CA 1
ATOM 1723 C C . VAL A 1 210 ? 12.092 -8.462 -5.133 1.00 98.75 210 VAL A C 1
ATOM 1725 O O . VAL A 1 210 ? 11.353 -8.814 -6.050 1.00 98.75 210 VAL A O 1
ATOM 1728 N N . PHE A 1 211 ? 11.616 -7.921 -4.008 1.00 98.44 211 PHE A N 1
ATOM 1729 C CA . PHE A 1 211 ? 10.198 -7.710 -3.713 1.00 98.44 211 PHE A CA 1
ATOM 1730 C C . PHE A 1 211 ? 9.578 -6.657 -4.647 1.00 98.44 211 PHE A C 1
ATOM 1732 O O . PHE A 1 211 ? 8.507 -6.879 -5.210 1.00 98.44 211 PHE A O 1
ATOM 1739 N N . PHE A 1 212 ? 10.286 -5.553 -4.898 1.00 98.25 212 PHE A N 1
ATOM 1740 C CA . PHE A 1 212 ? 9.883 -4.543 -5.879 1.00 98.25 212 PHE A CA 1
ATOM 1741 C C . PHE A 1 212 ? 9.709 -5.141 -7.289 1.00 98.25 212 PHE A C 1
ATOM 1743 O O . PHE A 1 212 ? 8.659 -4.960 -7.906 1.00 98.25 212 PHE A O 1
ATOM 1750 N N . LYS A 1 213 ? 10.670 -5.944 -7.775 1.00 98.38 213 LYS A N 1
ATOM 1751 C CA . LYS A 1 213 ? 10.530 -6.680 -9.047 1.00 98.38 213 LYS A CA 1
ATOM 1752 C C . LYS A 1 213 ? 9.375 -7.694 -9.013 1.00 98.38 213 LYS A C 1
ATOM 1754 O O . LYS A 1 213 ? 8.625 -7.786 -9.981 1.00 98.38 213 LYS A O 1
ATOM 1759 N N . LEU A 1 214 ? 9.189 -8.427 -7.911 1.00 98.12 214 LEU A N 1
ATOM 1760 C CA . LEU A 1 214 ? 8.119 -9.425 -7.747 1.00 98.12 214 LEU A CA 1
ATOM 1761 C C . LEU A 1 214 ? 6.714 -8.826 -7.943 1.00 98.12 214 LEU A C 1
ATOM 1763 O O . LEU A 1 214 ? 5.876 -9.462 -8.585 1.00 98.12 214 LEU A O 1
ATOM 1767 N N . LEU A 1 215 ? 6.467 -7.606 -7.452 1.00 96.19 215 LEU A N 1
ATOM 1768 C CA . LEU A 1 215 ? 5.192 -6.895 -7.636 1.00 96.19 215 LEU A CA 1
ATOM 1769 C C . LEU A 1 215 ? 4.831 -6.691 -9.117 1.00 96.19 215 LEU A C 1
ATOM 1771 O O . LEU A 1 215 ? 3.664 -6.800 -9.490 1.00 96.19 215 LEU A O 1
ATOM 1775 N N . MET A 1 216 ? 5.825 -6.455 -9.978 1.00 96.19 216 MET A N 1
ATOM 1776 C CA . MET A 1 216 ? 5.615 -6.248 -11.417 1.00 96.19 216 MET A CA 1
ATOM 1777 C C . MET A 1 216 ? 5.154 -7.533 -12.134 1.00 96.19 216 MET A C 1
ATOM 1779 O O . MET A 1 216 ? 4.561 -7.456 -13.208 1.00 96.19 216 MET A O 1
ATOM 1783 N N . LEU A 1 217 ? 5.370 -8.714 -11.539 1.00 95.50 217 LEU A N 1
ATOM 1784 C CA . LEU A 1 217 ? 5.060 -10.024 -12.133 1.00 95.50 217 LEU A CA 1
ATOM 1785 C C . LEU A 1 217 ? 3.628 -10.533 -11.874 1.00 95.50 217 LEU A C 1
ATOM 1787 O O . LEU A 1 217 ? 3.327 -11.675 -12.232 1.00 95.50 217 LEU A O 1
ATOM 1791 N N . GLU A 1 218 ? 2.765 -9.733 -11.237 1.00 92.50 218 GLU A N 1
ATOM 1792 C CA . GLU A 1 218 ? 1.340 -10.050 -10.986 1.00 92.50 218 GLU A CA 1
ATOM 1793 C C . GLU A 1 218 ? 1.123 -11.389 -10.272 1.00 92.50 218 GLU A C 1
ATOM 1795 O O . GLU A 1 218 ? 0.217 -12.168 -10.569 1.00 92.50 218 GLU A O 1
ATOM 1800 N N . ARG A 1 219 ? 2.025 -11.694 -9.342 1.00 93.69 219 ARG A N 1
ATOM 1801 C CA . ARG A 1 219 ? 2.018 -12.941 -8.582 1.00 93.69 219 ARG A CA 1
ATOM 1802 C C . ARG A 1 219 ? 1.075 -12.846 -7.381 1.00 93.69 219 ARG A C 1
ATOM 1804 O O . ARG A 1 219 ? 0.745 -11.759 -6.922 1.00 93.69 219 ARG A O 1
ATOM 1811 N N . GLY A 1 220 ? 0.641 -13.998 -6.873 1.00 95.31 220 GLY A N 1
ATOM 1812 C CA . GLY A 1 220 ? -0.012 -14.086 -5.565 1.00 95.31 220 GLY A CA 1
ATOM 1813 C C . GLY A 1 220 ? 1.044 -14.051 -4.463 1.00 95.31 220 GLY A C 1
ATOM 1814 O O . GLY A 1 220 ? 1.787 -15.022 -4.304 1.00 95.31 220 GLY A O 1
ATOM 1815 N N . VAL A 1 221 ? 1.135 -12.937 -3.741 1.00 97.06 221 VAL A N 1
ATOM 1816 C CA . VAL A 1 221 ? 2.153 -12.658 -2.722 1.00 97.06 221 VAL A CA 1
ATOM 1817 C C . VAL A 1 221 ? 1.488 -12.481 -1.360 1.00 97.06 221 VAL A C 1
ATOM 1819 O O . VAL A 1 221 ? 0.625 -11.618 -1.180 1.00 97.06 221 VAL A O 1
ATOM 1822 N N . LEU A 1 222 ? 1.912 -13.296 -0.395 1.00 97.25 222 LEU A N 1
ATOM 1823 C CA . LEU A 1 222 ? 1.567 -13.135 1.017 1.00 97.25 222 LEU A CA 1
ATOM 1824 C C . LEU A 1 222 ? 2.678 -12.353 1.722 1.00 97.25 222 LEU A C 1
ATOM 1826 O O . LEU A 1 222 ? 3.840 -12.736 1.630 1.00 97.25 222 LEU A O 1
ATOM 1830 N N . VAL A 1 223 ? 2.330 -11.299 2.454 1.00 97.75 223 VAL A N 1
ATOM 1831 C CA . VAL A 1 223 ? 3.235 -10.610 3.385 1.00 97.75 223 VAL A CA 1
ATOM 1832 C C . VAL A 1 223 ? 2.858 -11.032 4.798 1.00 97.75 223 VAL A C 1
ATOM 1834 O O . VAL A 1 223 ? 1.717 -10.830 5.214 1.00 97.75 223 VAL A O 1
ATOM 1837 N N . PHE A 1 224 ? 3.790 -11.641 5.529 1.00 95.94 224 PHE A N 1
ATOM 1838 C CA . PHE A 1 224 ? 3.505 -12.286 6.807 1.00 95.94 224 PHE A CA 1
ATOM 1839 C C . PHE A 1 224 ? 4.349 -11.734 7.958 1.00 95.94 224 PHE A C 1
ATOM 1841 O O . PHE A 1 224 ? 5.566 -11.612 7.848 1.00 95.94 224 PHE A O 1
ATOM 1848 N N . CYS A 1 225 ? 3.695 -11.469 9.090 1.00 93.50 225 CYS A N 1
ATOM 1849 C CA . CYS A 1 225 ? 4.329 -11.306 10.398 1.00 93.50 225 CYS A CA 1
ATOM 1850 C C . CYS A 1 225 ? 3.330 -11.754 11.475 1.00 93.50 225 CYS A C 1
ATOM 1852 O O . CYS A 1 225 ? 2.203 -11.257 11.459 1.00 93.50 225 CYS A O 1
ATOM 1854 N N . PRO A 1 226 ? 3.678 -12.645 12.422 1.00 91.12 226 PRO A N 1
ATOM 1855 C CA . PRO A 1 226 ? 2.711 -13.125 13.410 1.00 91.12 226 PRO A CA 1
ATOM 1856 C C . PRO A 1 226 ? 2.287 -12.017 14.389 1.00 91.12 226 PRO A C 1
ATOM 1858 O O . PRO A 1 226 ? 1.144 -12.003 14.838 1.00 91.12 226 PRO A O 1
ATOM 1861 N N . GLN A 1 227 ? 3.210 -11.104 14.711 1.00 89.12 227 GLN A N 1
ATOM 1862 C CA . GLN A 1 227 ? 3.024 -9.901 15.527 1.00 89.12 227 GLN A CA 1
ATOM 1863 C C . GLN A 1 227 ? 4.280 -9.004 15.399 1.00 89.12 227 GLN A C 1
ATOM 1865 O O . GLN A 1 227 ? 5.382 -9.550 15.307 1.00 89.12 227 GLN A O 1
ATOM 1870 N N . PRO A 1 228 ? 4.168 -7.662 15.446 1.00 92.31 228 PRO A N 1
ATOM 1871 C CA . PRO A 1 228 ? 2.934 -6.880 15.524 1.00 92.31 228 PRO A CA 1
ATOM 1872 C C . PRO A 1 228 ? 2.244 -6.760 14.158 1.00 92.31 228 PRO A C 1
ATOM 1874 O O . PRO A 1 228 ? 2.863 -6.948 13.106 1.00 92.31 228 PRO A O 1
ATOM 1877 N N . VAL A 1 229 ? 0.952 -6.441 14.161 1.00 92.44 229 VAL A N 1
ATOM 1878 C CA . VAL A 1 229 ? 0.138 -6.422 12.934 1.00 92.44 229 VAL A CA 1
ATOM 1879 C C . VAL A 1 229 ? 0.459 -5.205 12.063 1.00 92.44 229 VAL A C 1
ATOM 1881 O O . VAL A 1 229 ? 0.427 -5.298 10.831 1.00 92.44 229 VAL A O 1
ATOM 1884 N N . ASN A 1 230 ? 0.876 -4.087 12.663 1.00 93.44 230 ASN A N 1
ATOM 1885 C CA . ASN A 1 230 ? 1.307 -2.920 11.898 1.00 93.44 230 ASN A CA 1
ATOM 1886 C C . ASN A 1 230 ? 2.486 -3.207 10.959 1.00 93.44 230 ASN A C 1
ATOM 1888 O O . ASN A 1 230 ? 2.540 -2.630 9.876 1.00 93.44 230 ASN A O 1
ATOM 1892 N N . ALA A 1 231 ? 3.408 -4.105 11.332 1.00 94.31 231 ALA A N 1
ATOM 1893 C CA . ALA A 1 231 ? 4.588 -4.411 10.521 1.00 94.31 231 ALA A CA 1
ATOM 1894 C C . ALA A 1 231 ? 4.203 -5.007 9.156 1.00 94.31 231 ALA A C 1
ATOM 1896 O O . ALA A 1 231 ? 4.831 -4.700 8.143 1.00 94.31 231 ALA A O 1
ATOM 1897 N N . VAL A 1 232 ? 3.122 -5.793 9.118 1.00 94.81 232 VAL A N 1
ATOM 1898 C CA . VAL A 1 232 ? 2.503 -6.309 7.890 1.00 94.81 232 VAL A CA 1
ATOM 1899 C C . VAL A 1 232 ? 2.012 -5.157 7.011 1.00 94.81 232 VAL A C 1
ATOM 1901 O O . VAL A 1 232 ? 2.411 -5.030 5.852 1.00 94.81 232 VAL A O 1
ATOM 1904 N N . CYS A 1 233 ? 1.186 -4.288 7.593 1.00 94.38 233 CYS A N 1
ATOM 1905 C CA . CYS A 1 233 ? 0.523 -3.189 6.896 1.00 94.38 233 CYS A CA 1
ATOM 1906 C C . CYS A 1 233 ? 1.539 -2.168 6.355 1.00 94.38 233 CYS A C 1
ATOM 1908 O O . CYS A 1 233 ? 1.453 -1.732 5.206 1.00 94.38 233 CYS A O 1
ATOM 1910 N N . GLU A 1 234 ? 2.540 -1.817 7.168 1.00 94.25 234 GLU A N 1
ATOM 1911 C CA . GLU A 1 234 ? 3.626 -0.916 6.785 1.00 94.25 234 GLU A CA 1
ATOM 1912 C C . GLU A 1 234 ? 4.548 -1.532 5.731 1.00 94.25 234 GLU A C 1
ATOM 1914 O O . GLU A 1 234 ? 5.005 -0.799 4.860 1.00 94.25 234 GLU A O 1
ATOM 1919 N N . THR A 1 235 ? 4.792 -2.847 5.748 1.00 96.12 235 THR A N 1
ATOM 1920 C CA . THR A 1 235 ? 5.608 -3.526 4.723 1.00 96.12 235 THR A CA 1
ATOM 1921 C C . THR A 1 235 ? 4.923 -3.505 3.355 1.00 96.12 235 THR A C 1
ATOM 1923 O O . THR A 1 235 ? 5.559 -3.135 2.366 1.00 96.12 235 THR A O 1
ATOM 1926 N N . VAL A 1 236 ? 3.620 -3.823 3.295 1.00 95.44 236 VAL A N 1
ATOM 1927 C CA . VAL A 1 236 ? 2.827 -3.769 2.050 1.00 95.44 236 VAL A CA 1
ATOM 1928 C C . VAL A 1 236 ? 2.831 -2.358 1.456 1.00 95.44 236 VAL A C 1
ATOM 1930 O O . VAL A 1 236 ? 3.099 -2.187 0.268 1.00 95.44 236 VAL A O 1
ATOM 1933 N N . LEU A 1 237 ? 2.574 -1.329 2.267 1.00 93.81 237 LEU A N 1
ATOM 1934 C CA . LEU A 1 237 ? 2.539 0.050 1.769 1.00 93.81 237 LEU A CA 1
ATOM 1935 C C . LEU A 1 237 ? 3.935 0.628 1.485 1.00 93.81 237 LEU A C 1
ATOM 1937 O O . LEU A 1 237 ? 4.072 1.442 0.571 1.00 93.81 237 LEU A O 1
ATOM 1941 N N . SER A 1 238 ? 4.977 0.177 2.193 1.00 94.81 238 SER A N 1
ATOM 1942 C CA . SER A 1 238 ? 6.366 0.582 1.936 1.00 94.81 238 SER A CA 1
ATOM 1943 C C . SER A 1 238 ? 6.797 0.190 0.526 1.00 94.81 238 SER A C 1
ATOM 1945 O O . SER A 1 238 ? 7.113 1.079 -0.268 1.00 94.81 238 SER A O 1
ATOM 1947 N N . VAL A 1 239 ? 6.727 -1.102 0.174 1.00 95.44 239 VAL A N 1
ATOM 1948 C CA . VAL A 1 239 ? 7.143 -1.576 -1.161 1.00 95.44 239 VAL A CA 1
ATOM 1949 C C . VAL A 1 239 ? 6.323 -0.929 -2.285 1.00 95.44 239 VAL A C 1
ATOM 1951 O O . VAL A 1 239 ? 6.848 -0.681 -3.368 1.00 95.44 239 VAL A O 1
ATOM 1954 N N . LEU A 1 240 ? 5.062 -0.570 -2.018 1.00 93.50 240 LEU A N 1
ATOM 1955 C CA . LEU A 1 240 ? 4.218 0.148 -2.972 1.00 93.50 240 LEU A CA 1
ATOM 1956 C C . LEU A 1 240 ? 4.582 1.620 -3.130 1.00 93.50 240 LEU A C 1
ATOM 1958 O O . LEU A 1 240 ? 4.549 2.131 -4.248 1.00 93.50 240 LEU A O 1
ATOM 1962 N N . SER A 1 241 ? 4.960 2.312 -2.057 1.00 93.06 241 SER A N 1
ATOM 1963 C CA . SER A 1 241 ? 5.358 3.723 -2.144 1.00 93.06 241 SER A CA 1
ATOM 1964 C C . SER A 1 241 ? 6.653 3.944 -2.942 1.00 93.06 241 SER A C 1
ATOM 1966 O O . SER A 1 241 ? 6.884 5.056 -3.406 1.00 93.06 241 SER A O 1
ATOM 1968 N N . LEU A 1 242 ? 7.461 2.894 -3.159 1.00 94.88 242 LEU A N 1
ATOM 1969 C CA . LEU A 1 242 ? 8.639 2.915 -4.040 1.00 94.88 242 LEU A CA 1
ATOM 1970 C C . LEU A 1 242 ? 8.286 3.027 -5.533 1.00 94.88 242 LEU A C 1
ATOM 1972 O O . LEU A 1 242 ? 9.130 3.432 -6.330 1.00 94.88 242 LEU A O 1
ATOM 1976 N N . PHE A 1 243 ? 7.065 2.664 -5.936 1.00 94.81 243 PHE A N 1
ATOM 1977 C CA . PHE A 1 243 ? 6.615 2.844 -7.315 1.00 94.81 243 PHE A CA 1
ATOM 1978 C C . PHE A 1 243 ? 6.207 4.310 -7.544 1.00 94.81 243 PHE A C 1
ATOM 1980 O O . PHE A 1 243 ? 5.354 4.823 -6.811 1.00 94.81 243 PHE A O 1
ATOM 1987 N N . PRO A 1 244 ? 6.752 4.994 -8.572 1.00 92.69 244 PRO A N 1
ATOM 1988 C CA . PRO A 1 244 ? 6.433 6.390 -8.840 1.00 92.69 244 PRO A CA 1
ATOM 1989 C C . PRO A 1 244 ? 4.932 6.545 -9.090 1.00 92.69 244 PRO A C 1
ATOM 1991 O O . PRO A 1 244 ? 4.364 5.841 -9.927 1.00 92.69 244 PRO A O 1
ATOM 1994 N N . LYS A 1 245 ? 4.306 7.475 -8.359 1.00 90.88 245 LYS A N 1
ATOM 1995 C CA . LYS A 1 245 ? 2.865 7.773 -8.407 1.00 90.88 245 LYS A CA 1
ATOM 1996 C C . LYS A 1 245 ? 1.921 6.619 -8.033 1.00 90.88 245 LYS A C 1
ATOM 1998 O O . LYS A 1 245 ? 0.746 6.659 -8.383 1.00 90.88 245 LYS A O 1
ATOM 2003 N N . SER A 1 246 ? 2.368 5.600 -7.299 1.00 88.94 246 SER A N 1
ATOM 2004 C CA . SER A 1 246 ? 1.528 4.426 -6.990 1.00 88.94 246 SER A CA 1
ATOM 2005 C C . SER A 1 246 ? 0.211 4.731 -6.270 1.00 88.94 246 SER A C 1
ATOM 2007 O O . SER A 1 246 ? -0.766 4.012 -6.469 1.00 88.94 246 SER A O 1
ATOM 2009 N N . PHE A 1 247 ? 0.137 5.811 -5.487 1.00 89.44 247 PHE A N 1
ATOM 2010 C CA . PHE A 1 247 ? -1.106 6.218 -4.824 1.00 89.44 247 PHE A CA 1
ATOM 2011 C C . PHE A 1 247 ? -2.143 6.838 -5.778 1.00 89.44 247 PHE A C 1
ATOM 2013 O O . PHE A 1 247 ? -3.335 6.780 -5.469 1.00 89.44 247 PHE A O 1
ATOM 2020 N N . ASP A 1 248 ? -1.740 7.298 -6.973 1.00 90.00 248 ASP A N 1
ATOM 2021 C CA . ASP A 1 248 ? -2.682 7.689 -8.034 1.00 90.00 248 ASP A CA 1
ATOM 2022 C C . ASP A 1 248 ? -3.556 6.482 -8.424 1.00 90.00 248 ASP A C 1
ATOM 2024 O O . ASP A 1 248 ? -4.745 6.654 -8.665 1.00 90.00 248 ASP A O 1
ATOM 2028 N N . LEU A 1 249 ? -3.015 5.251 -8.397 1.00 88.62 249 LEU A N 1
ATOM 2029 C CA . LEU A 1 249 ? -3.773 4.023 -8.687 1.00 88.62 249 LEU A CA 1
ATOM 2030 C C . LEU A 1 249 ? -4.910 3.792 -7.683 1.00 88.62 249 LEU A C 1
ATOM 2032 O O . LEU A 1 249 ? -5.987 3.354 -8.071 1.00 88.62 249 LEU A O 1
ATOM 2036 N N . PHE A 1 250 ? -4.694 4.081 -6.396 1.00 89.69 250 PHE A N 1
ATOM 2037 C CA . PHE A 1 250 ? -5.741 3.917 -5.386 1.00 89.69 250 PHE A CA 1
ATOM 2038 C C . PHE A 1 250 ? -6.851 4.964 -5.560 1.00 89.69 250 PHE A C 1
ATOM 2040 O O . PHE A 1 250 ? -8.022 4.601 -5.531 1.00 89.69 250 PHE A O 1
ATOM 2047 N N . VAL A 1 251 ? -6.503 6.233 -5.813 1.00 90.00 251 VAL A N 1
ATOM 2048 C CA . VAL A 1 251 ? -7.497 7.299 -6.063 1.00 90.00 251 VAL A CA 1
ATOM 2049 C C . VAL A 1 251 ? -8.263 7.055 -7.368 1.00 90.00 251 VAL A C 1
ATOM 2051 O O . VAL A 1 251 ? -9.484 7.174 -7.389 1.00 90.00 251 VAL A O 1
ATOM 2054 N N . GLN A 1 252 ? -7.574 6.656 -8.442 1.00 88.00 252 GLN A N 1
ATOM 2055 C CA . GLN A 1 252 ? -8.192 6.338 -9.735 1.00 88.00 252 GLN A CA 1
ATOM 2056 C C . GLN A 1 252 ? -9.122 5.124 -9.668 1.00 88.00 252 GLN A C 1
ATOM 2058 O O . GLN A 1 252 ? -10.099 5.087 -10.402 1.00 88.00 252 GLN A O 1
ATOM 2063 N N . GLN A 1 253 ? -8.860 4.154 -8.786 1.00 87.31 253 GLN A N 1
ATOM 2064 C CA . GLN A 1 253 ? -9.707 2.972 -8.607 1.00 87.31 253 GLN A CA 1
ATOM 2065 C C . GLN A 1 253 ? -10.786 3.127 -7.514 1.00 87.31 253 GLN A C 1
ATOM 2067 O O . GLN A 1 253 ? -11.211 2.109 -6.954 1.00 87.31 253 GLN A O 1
ATOM 2072 N N . ASN A 1 254 ? -11.208 4.349 -7.172 1.00 91.19 254 ASN A N 1
ATOM 2073 C CA . ASN A 1 254 ? -12.359 4.569 -6.296 1.00 91.19 254 ASN A CA 1
ATOM 2074 C C . ASN A 1 254 ? -13.329 5.602 -6.887 1.00 91.19 254 ASN A C 1
ATOM 2076 O O . ASN A 1 254 ? -13.027 6.799 -6.920 1.00 91.19 254 ASN A O 1
ATOM 2080 N N . HIS A 1 255 ? -14.515 5.144 -7.296 1.00 91.19 255 HIS A N 1
ATOM 2081 C CA . HIS A 1 255 ? -15.540 5.971 -7.942 1.00 91.19 255 HIS A CA 1
ATOM 2082 C C . HIS A 1 255 ? -15.883 7.240 -7.152 1.00 91.19 255 HIS A C 1
ATOM 2084 O O . HIS A 1 255 ? -16.060 8.314 -7.725 1.00 91.19 255 HIS A O 1
ATOM 2090 N N . SER A 1 256 ? -15.915 7.131 -5.820 1.00 89.38 256 SER A N 1
ATOM 2091 C CA . SER A 1 256 ? -16.328 8.210 -4.920 1.00 89.38 256 SER A CA 1
ATOM 2092 C C . SER A 1 256 ? -15.381 9.423 -4.908 1.00 89.38 256 SER A C 1
ATOM 2094 O O . SER A 1 256 ? -15.717 10.429 -4.284 1.00 89.38 256 SER A O 1
ATOM 2096 N N . VAL A 1 257 ? -14.197 9.333 -5.536 1.00 90.56 257 VAL A N 1
ATOM 2097 C CA . VAL A 1 257 ? -13.178 10.406 -5.571 1.00 90.56 257 VAL A CA 1
ATOM 2098 C C . VAL A 1 257 ? -12.485 10.588 -6.926 1.00 90.56 257 VAL A C 1
ATOM 2100 O O . VAL A 1 257 ? -12.027 11.695 -7.209 1.00 90.56 257 VAL A O 1
ATOM 2103 N N . CYS A 1 258 ? -12.429 9.560 -7.784 1.00 87.75 258 CYS A N 1
ATOM 2104 C CA . CYS A 1 258 ? -11.592 9.542 -8.994 1.00 87.75 258 CYS A CA 1
ATOM 2105 C C . CYS A 1 258 ? -11.910 10.626 -10.040 1.00 87.75 258 CYS A C 1
ATOM 2107 O O . CYS A 1 258 ? -11.067 10.912 -10.884 1.00 87.75 258 CYS A O 1
ATOM 2109 N N . SER A 1 259 ? -13.112 11.213 -10.004 1.00 86.69 259 SER A N 1
ATOM 2110 C CA . SER A 1 259 ? -13.536 12.279 -10.927 1.00 86.69 259 SER A CA 1
ATOM 2111 C C . SER A 1 259 ? -13.485 13.693 -10.331 1.00 86.69 259 SER A C 1
ATOM 2113 O O . SER A 1 259 ? -13.592 14.663 -11.078 1.00 86.69 259 SER A O 1
ATOM 2115 N N . ASP A 1 260 ? -13.305 13.823 -9.012 1.00 88.56 260 ASP A N 1
ATOM 2116 C CA . ASP A 1 260 ? -13.336 15.106 -8.290 1.00 88.56 260 ASP A CA 1
ATOM 2117 C C . ASP A 1 260 ? -11.956 15.506 -7.739 1.00 88.56 260 ASP A C 1
ATOM 2119 O O . ASP A 1 260 ? -11.722 16.685 -7.467 1.00 88.56 260 ASP A O 1
ATOM 2123 N N . TYR A 1 261 ? -11.032 14.550 -7.583 1.00 90.50 261 TYR A N 1
ATOM 2124 C CA . TYR A 1 261 ? -9.748 14.755 -6.911 1.00 90.50 261 TYR A CA 1
ATOM 2125 C C . TYR A 1 261 ? -8.575 14.091 -7.640 1.00 90.50 261 TYR A C 1
ATOM 2127 O O . TYR A 1 261 ? -8.713 13.030 -8.246 1.00 90.50 261 TYR A O 1
ATOM 2135 N N . HIS A 1 262 ? -7.388 14.686 -7.513 1.00 89.50 262 HIS A N 1
ATOM 2136 C CA . HIS A 1 262 ? -6.119 14.093 -7.946 1.00 89.50 262 HIS A CA 1
ATOM 2137 C C . HIS A 1 262 ? -5.023 14.338 -6.903 1.00 89.50 262 HIS A C 1
ATOM 2139 O O . HIS A 1 262 ? -5.127 15.261 -6.095 1.00 89.50 262 HIS A O 1
ATOM 2145 N N . ILE A 1 263 ? -3.958 13.532 -6.919 1.00 88.94 263 ILE A N 1
ATOM 2146 C CA . ILE A 1 263 ? -2.798 13.767 -6.051 1.00 88.94 263 ILE A CA 1
ATOM 2147 C C . ILE A 1 263 ? -1.868 14.787 -6.715 1.00 88.94 263 ILE A C 1
ATOM 2149 O O . ILE A 1 263 ? -1.465 14.626 -7.872 1.00 88.94 263 ILE A O 1
ATOM 2153 N N . GLU A 1 264 ? -1.507 15.830 -5.974 1.00 88.06 264 GLU A N 1
ATOM 2154 C CA . GLU A 1 264 ? -0.485 16.788 -6.369 1.00 88.06 264 GLU A CA 1
ATOM 2155 C C . GLU A 1 264 ? 0.902 16.299 -5.923 1.00 88.06 264 GLU A C 1
ATOM 2157 O O . GLU A 1 264 ? 1.164 16.091 -4.742 1.00 88.06 264 GLU A O 1
ATOM 2162 N N . TRP A 1 265 ? 1.789 16.129 -6.908 1.00 81.81 265 TRP A N 1
ATOM 2163 C CA . TRP A 1 265 ? 3.187 15.690 -6.759 1.00 81.81 265 TRP A CA 1
ATOM 2164 C C . TRP A 1 265 ? 4.192 16.814 -7.084 1.00 81.81 265 TRP A C 1
ATOM 2166 O O . TRP A 1 265 ? 5.380 16.562 -7.297 1.00 81.81 265 TRP A O 1
ATOM 2176 N N . SER A 1 266 ? 3.694 18.045 -7.242 1.00 67.19 266 SER A N 1
ATOM 2177 C CA . SER A 1 266 ? 4.381 19.144 -7.935 1.00 67.19 266 SER A CA 1
ATOM 2178 C C . SER A 1 266 ? 5.425 19.873 -7.089 1.00 67.19 266 SER A C 1
ATOM 2180 O O . SER A 1 266 ? 6.329 20.480 -7.659 1.00 67.19 266 SER A O 1
ATOM 2182 N N . GLN A 1 267 ? 5.288 19.847 -5.760 1.00 62.97 267 GLN A N 1
ATOM 2183 C CA . GLN A 1 267 ? 5.915 20.846 -4.889 1.00 62.97 267 GLN A CA 1
ATOM 2184 C C . GLN A 1 267 ? 7.403 20.559 -4.612 1.00 62.97 267 GLN A C 1
ATOM 2186 O O . GLN A 1 267 ? 8.202 21.492 -4.584 1.00 62.97 267 GLN A O 1
ATOM 2191 N N . ASP A 1 268 ? 7.797 19.280 -4.532 1.00 57.72 268 ASP A N 1
ATOM 2192 C CA . ASP A 1 268 ? 9.145 18.852 -4.104 1.00 57.72 268 ASP A CA 1
ATOM 2193 C C . ASP A 1 268 ? 9.907 17.993 -5.137 1.00 57.72 268 ASP A C 1
ATOM 2195 O O . ASP A 1 268 ? 10.903 17.339 -4.807 1.00 57.72 268 ASP A O 1
ATOM 2199 N N . THR A 1 269 ? 9.436 17.928 -6.386 1.00 68.19 269 THR A N 1
ATOM 2200 C CA . THR A 1 269 ? 10.016 17.055 -7.426 1.00 68.19 269 THR A CA 1
ATOM 2201 C C . THR A 1 269 ? 10.521 17.866 -8.614 1.00 68.19 269 THR A C 1
ATOM 2203 O O . THR A 1 269 ? 9.852 18.785 -9.082 1.00 68.19 269 THR A O 1
ATOM 2206 N N . ASP A 1 270 ? 11.706 17.510 -9.118 1.00 78.12 270 ASP A N 1
ATOM 2207 C CA . ASP A 1 270 ? 12.304 18.161 -10.283 1.00 78.12 270 ASP A CA 1
ATOM 2208 C C . ASP A 1 270 ? 11.398 18.096 -11.532 1.00 78.12 270 ASP A C 1
ATOM 2210 O O . ASP A 1 270 ? 10.668 17.127 -11.766 1.00 78.12 270 ASP A O 1
ATOM 2214 N N . LYS A 1 271 ? 11.468 19.145 -12.357 1.00 82.00 271 LYS A N 1
ATOM 2215 C CA . LYS A 1 271 ? 10.636 19.313 -13.550 1.00 82.00 271 LYS A CA 1
ATOM 2216 C C . LYS A 1 271 ? 11.015 18.354 -14.677 1.00 82.00 271 LYS A C 1
ATOM 2218 O O . LYS A 1 271 ? 10.095 17.864 -15.331 1.00 82.00 271 LYS A O 1
ATOM 2223 N N . GLU A 1 272 ? 12.302 18.049 -14.891 1.00 84.81 272 GLU A N 1
ATOM 2224 C CA . GLU A 1 272 ? 12.687 17.020 -15.872 1.00 84.81 272 GLU A CA 1
ATOM 2225 C C . GLU A 1 272 ? 12.207 15.650 -15.383 1.00 84.81 272 GLU A C 1
ATOM 2227 O O . GLU A 1 272 ? 11.569 14.924 -16.141 1.00 84.81 272 GLU A O 1
ATOM 2232 N N . HIS A 1 273 ? 12.398 15.327 -14.101 1.00 85.31 273 HIS A N 1
ATOM 2233 C CA . HIS A 1 273 ? 11.931 14.065 -13.518 1.00 85.31 273 HIS A CA 1
ATOM 2234 C C . HIS A 1 273 ? 10.401 13.885 -13.627 1.00 85.31 273 HIS A C 1
ATOM 2236 O O . HIS A 1 273 ? 9.924 12.833 -14.059 1.00 85.31 273 HIS A O 1
ATOM 2242 N N . LEU A 1 274 ? 9.609 14.923 -13.324 1.00 85.31 274 LEU A N 1
ATOM 2243 C CA . LEU A 1 274 ? 8.151 14.908 -13.523 1.00 85.31 274 LEU A CA 1
ATOM 2244 C C . LEU A 1 274 ? 7.753 14.792 -15.006 1.00 85.31 274 LEU A C 1
ATOM 2246 O O . LEU A 1 274 ? 6.717 14.200 -15.322 1.00 85.31 274 LEU A O 1
ATOM 2250 N N . GLU A 1 275 ? 8.548 15.336 -15.931 1.00 89.00 275 GLU A N 1
ATOM 2251 C CA . GLU A 1 275 ? 8.319 15.181 -17.370 1.00 89.00 275 GLU A CA 1
ATOM 2252 C C . GLU A 1 275 ? 8.668 13.773 -17.870 1.00 89.00 275 GLU A C 1
ATOM 2254 O O . GLU A 1 275 ? 7.892 13.199 -18.636 1.00 89.00 275 GLU A O 1
ATOM 2259 N N . GLN A 1 276 ? 9.769 13.187 -17.396 1.00 92.62 276 GLN A N 1
ATOM 2260 C CA . GLN A 1 276 ? 10.146 11.794 -17.647 1.00 92.62 276 GLN A CA 1
ATOM 2261 C C . GLN A 1 276 ? 9.037 10.843 -17.172 1.00 92.62 276 GLN A C 1
ATOM 2263 O O . GLN A 1 276 ? 8.561 10.019 -17.953 1.00 92.62 276 GLN A O 1
ATOM 2268 N N . ILE A 1 277 ? 8.542 11.022 -15.941 1.00 92.19 277 ILE A N 1
ATOM 2269 C CA . ILE A 1 277 ? 7.412 10.259 -15.384 1.00 92.19 277 ILE A CA 1
ATOM 2270 C C . ILE A 1 277 ? 6.157 10.364 -16.271 1.00 92.19 277 ILE A C 1
ATOM 2272 O O . ILE A 1 277 ? 5.519 9.348 -16.557 1.00 92.19 277 ILE A O 1
ATOM 2276 N N . ARG A 1 278 ? 5.822 11.569 -16.753 1.00 91.88 278 ARG A N 1
ATOM 2277 C CA . ARG A 1 278 ? 4.665 11.804 -17.638 1.00 91.88 278 ARG A CA 1
ATOM 2278 C C . ARG A 1 278 ? 4.834 11.141 -19.011 1.00 91.88 278 ARG A C 1
ATOM 2280 O O . ARG A 1 278 ? 3.909 10.488 -19.491 1.00 91.88 278 ARG A O 1
ATOM 2287 N N . LYS A 1 279 ? 6.005 11.298 -19.638 1.00 94.06 279 LYS A N 1
ATOM 2288 C CA . LYS A 1 279 ? 6.320 10.739 -20.966 1.00 94.06 279 LYS A CA 1
ATOM 2289 C C . LYS A 1 279 ? 6.417 9.210 -20.950 1.00 94.06 279 LYS A C 1
ATOM 2291 O O . LYS A 1 279 ? 6.084 8.583 -21.943 1.00 94.06 279 LYS A O 1
ATOM 2296 N N . PHE A 1 280 ? 6.802 8.597 -19.831 1.00 95.56 280 PHE A N 1
ATOM 2297 C CA . PHE A 1 280 ? 6.782 7.137 -19.669 1.00 95.56 280 PHE A CA 1
ATOM 2298 C C . PHE A 1 280 ? 5.448 6.568 -19.145 1.00 95.56 280 PHE A C 1
ATOM 2300 O O . PHE A 1 280 ? 5.403 5.396 -18.773 1.00 95.56 280 PHE A O 1
ATOM 2307 N N . GLN A 1 281 ? 4.363 7.356 -19.134 1.00 94.31 281 GLN A N 1
ATOM 2308 C CA . GLN A 1 281 ? 3.008 6.910 -18.766 1.00 94.31 281 GLN A CA 1
ATOM 2309 C C . GLN A 1 281 ? 2.932 6.204 -17.398 1.00 94.31 281 GLN A C 1
ATOM 2311 O O . GLN A 1 281 ? 2.271 5.175 -17.236 1.00 94.31 281 GLN A O 1
ATOM 2316 N N . LEU A 1 282 ? 3.629 6.771 -16.407 1.00 93.56 282 LEU A N 1
ATOM 2317 C CA . LEU A 1 282 ? 3.632 6.302 -15.020 1.00 93.56 282 LEU A CA 1
ATOM 2318 C C . LEU A 1 282 ? 2.493 6.954 -14.202 1.00 93.56 282 LEU A C 1
ATOM 2320 O O . LEU A 1 282 ? 2.193 8.132 -14.419 1.00 93.56 282 LEU A O 1
ATOM 2324 N N . PRO A 1 283 ? 1.870 6.239 -13.241 1.00 93.75 283 PRO A N 1
ATOM 2325 C CA . PRO A 1 283 ? 2.285 4.952 -12.666 1.00 93.75 283 PRO A CA 1
ATOM 2326 C C . PRO A 1 283 ? 2.057 3.735 -13.576 1.00 93.75 283 PRO A C 1
ATOM 2328 O O . PRO A 1 283 ? 1.094 3.674 -14.343 1.00 93.75 283 PRO A O 1
ATOM 2331 N N . LEU A 1 284 ? 2.913 2.716 -13.425 1.00 93.44 284 LEU A N 1
ATOM 2332 C CA . LEU A 1 284 ? 2.641 1.384 -13.976 1.00 93.44 284 LEU A CA 1
ATOM 2333 C C . LEU A 1 284 ? 1.332 0.845 -13.366 1.00 93.44 284 LEU A C 1
ATOM 2335 O O . LEU A 1 284 ? 1.174 0.925 -12.146 1.00 93.44 284 LEU A O 1
ATOM 2339 N N . PRO A 1 285 ? 0.411 0.254 -14.151 1.00 91.44 285 PRO A N 1
ATOM 2340 C CA . PRO A 1 285 ? -0.863 -0.266 -13.652 1.00 91.44 285 PRO A CA 1
ATOM 2341 C C . PRO A 1 285 ? -0.697 -1.630 -12.957 1.00 91.44 285 PRO A C 1
ATOM 2343 O O . PRO A 1 285 ? -1.351 -2.607 -13.313 1.00 91.44 285 PRO A O 1
ATOM 2346 N N . ILE A 1 286 ? 0.198 -1.703 -11.962 1.00 90.50 286 ILE A N 1
ATOM 2347 C CA . ILE A 1 286 ? 0.511 -2.919 -11.186 1.00 90.50 286 ILE A CA 1
ATOM 2348 C C . ILE A 1 286 ? -0.691 -3.463 -10.403 1.00 90.50 286 ILE A C 1
ATOM 2350 O O . ILE A 1 286 ? -0.679 -4.625 -10.010 1.00 90.50 286 ILE A O 1
ATOM 2354 N N . PHE A 1 287 ? -1.734 -2.646 -10.224 1.00 86.12 287 PHE A N 1
ATOM 2355 C CA . PHE A 1 287 ? -3.056 -3.061 -9.768 1.00 86.12 287 PHE A CA 1
ATOM 2356 C C . PHE A 1 287 ? -4.122 -2.648 -10.785 1.00 86.12 287 PHE A C 1
ATOM 2358 O O . PHE A 1 287 ? -4.078 -1.532 -11.303 1.00 86.12 287 PHE A O 1
ATOM 2365 N N . THR A 1 288 ? -5.109 -3.517 -11.010 1.00 78.38 288 THR A N 1
ATOM 2366 C CA . THR A 1 288 ? -6.327 -3.252 -11.803 1.00 78.38 288 THR A CA 1
ATOM 2367 C C . THR A 1 288 ? -7.474 -4.132 -11.301 1.00 78.38 288 THR A C 1
ATOM 2369 O O . THR A 1 288 ? -7.229 -5.204 -10.750 1.00 78.38 288 THR A O 1
ATOM 2372 N N . SER A 1 289 ? -8.729 -3.731 -11.529 1.00 70.50 289 SER A N 1
ATOM 2373 C CA . SER A 1 289 ? -9.939 -4.490 -11.141 1.00 70.50 289 SER A CA 1
ATOM 2374 C C . SER A 1 289 ? -9.931 -5.955 -11.609 1.00 70.50 289 SER A C 1
ATOM 2376 O O . SER A 1 289 ? -10.389 -6.855 -10.897 1.00 70.50 289 SER A O 1
ATOM 2378 N N . LYS A 1 290 ? -9.387 -6.195 -12.808 1.00 72.56 290 LYS A N 1
ATOM 2379 C CA . LYS A 1 290 ? -9.287 -7.494 -13.491 1.00 72.56 290 LYS A CA 1
ATOM 2380 C C . LYS A 1 290 ? -7.923 -8.179 -13.337 1.00 72.56 290 LYS A C 1
ATOM 2382 O O . LYS A 1 290 ? -7.804 -9.340 -13.709 1.00 72.56 290 LYS A O 1
ATOM 2387 N N . GLY A 1 291 ? -6.911 -7.479 -12.823 1.00 82.06 291 GLY A N 1
ATOM 2388 C CA . GLY A 1 291 ? -5.553 -7.988 -12.618 1.00 82.06 291 GLY A CA 1
ATOM 2389 C C . GLY A 1 291 ? -5.241 -8.194 -11.138 1.00 82.06 291 GLY A C 1
ATOM 2390 O O . GLY A 1 291 ? -6.035 -8.776 -10.403 1.00 82.06 291 GLY A O 1
ATOM 2391 N N . THR A 1 292 ? -4.073 -7.727 -10.701 1.00 88.44 292 THR A N 1
ATOM 2392 C CA . THR A 1 292 ? -3.638 -7.810 -9.299 1.00 88.44 292 THR A CA 1
ATOM 2393 C C . THR A 1 292 ? -4.441 -6.867 -8.398 1.00 88.44 292 THR A C 1
ATOM 2395 O O . THR A 1 292 ? -4.645 -5.705 -8.758 1.00 88.44 292 THR A O 1
ATOM 2398 N N . PHE A 1 293 ? -4.813 -7.319 -7.195 1.00 90.56 293 PHE A N 1
ATOM 2399 C CA . PHE A 1 293 ? -5.369 -6.459 -6.137 1.00 90.56 293 PHE A CA 1
ATOM 2400 C C . PHE A 1 293 ? -4.423 -6.302 -4.932 1.00 90.56 293 PHE A C 1
ATOM 2402 O O . PHE A 1 293 ? -3.491 -7.084 -4.747 1.00 90.56 293 PHE A O 1
ATOM 2409 N N . CYS A 1 294 ? -4.672 -5.286 -4.101 1.00 92.69 294 CYS A N 1
ATOM 2410 C CA . CYS A 1 294 ? -3.913 -5.008 -2.881 1.00 92.69 294 CYS A CA 1
ATOM 2411 C C . CYS A 1 294 ? -4.814 -5.054 -1.650 1.00 92.69 294 CYS A C 1
ATOM 2413 O O . CYS A 1 294 ? -5.866 -4.416 -1.653 1.00 92.69 294 CYS A O 1
ATOM 2415 N N . GLN A 1 295 ? -4.365 -5.726 -0.590 1.00 93.81 295 GLN A N 1
ATOM 2416 C CA . GLN A 1 295 ? -5.028 -5.713 0.710 1.00 93.81 295 GLN A CA 1
ATOM 2417 C C . GLN A 1 295 ? -3.980 -5.597 1.836 1.00 93.81 295 GLN A C 1
ATOM 2419 O O . GLN A 1 295 ? -3.367 -6.605 2.192 1.00 93.81 295 GLN A O 1
ATOM 2424 N N . PRO A 1 296 ? -3.745 -4.404 2.424 1.00 94.62 296 PRO A N 1
ATOM 2425 C CA . PRO A 1 296 ? -2.673 -4.216 3.412 1.00 94.62 296 PRO A CA 1
ATOM 2426 C C . PRO A 1 296 ? -2.795 -5.110 4.658 1.00 94.62 296 PRO A C 1
ATOM 2428 O O . PRO A 1 296 ? -1.775 -5.496 5.226 1.00 94.62 296 PRO A O 1
ATOM 2431 N N . TYR A 1 297 ? -4.017 -5.525 5.007 1.00 95.38 297 TYR A N 1
ATOM 2432 C CA . TYR A 1 297 ? -4.288 -6.651 5.896 1.00 95.38 297 TYR A CA 1
ATOM 2433 C C . TYR A 1 297 ? -5.536 -7.426 5.452 1.00 95.38 297 TYR A C 1
ATOM 2435 O O . TYR A 1 297 ? -6.591 -6.827 5.252 1.00 95.38 297 TYR A O 1
ATOM 2443 N N . LEU A 1 298 ? -5.421 -8.751 5.344 1.00 94.19 298 LEU A N 1
ATOM 2444 C CA . LEU A 1 298 ? -6.481 -9.708 5.032 1.00 94.19 298 LEU A CA 1
ATOM 2445 C C . LEU A 1 298 ? -6.728 -10.634 6.247 1.00 94.19 298 LEU A C 1
ATOM 2447 O O . LEU A 1 298 ? -5.854 -11.445 6.591 1.00 94.19 298 LEU A O 1
ATOM 2451 N N . PRO A 1 299 ? -7.912 -10.555 6.887 1.00 92.00 299 PRO A N 1
ATOM 2452 C CA . PRO A 1 299 ? -8.338 -11.504 7.915 1.00 92.00 299 PRO A CA 1
ATOM 2453 C C . PRO A 1 299 ? -8.450 -12.944 7.384 1.00 92.00 299 PRO A C 1
ATOM 2455 O O . PRO A 1 299 ? -8.594 -13.175 6.183 1.00 92.00 299 PRO A O 1
ATOM 2458 N N . LEU A 1 300 ? -8.422 -13.942 8.272 1.00 89.94 300 LEU A N 1
ATOM 2459 C CA . LEU A 1 300 ? -8.585 -15.351 7.878 1.00 89.94 300 LEU A CA 1
ATOM 2460 C C . LEU A 1 300 ? -9.991 -15.640 7.313 1.00 89.94 300 LEU A C 1
ATOM 2462 O O . LEU A 1 300 ? -10.160 -16.456 6.405 1.00 89.94 300 LEU A O 1
ATOM 2466 N N . GLN A 1 301 ? -10.993 -14.937 7.834 1.00 89.94 301 GLN A N 1
ATOM 2467 C CA . GLN A 1 301 ? -12.411 -15.072 7.507 1.00 89.94 301 GLN A CA 1
ATOM 2468 C C . GLN A 1 301 ? -12.707 -14.743 6.032 1.00 89.94 301 GLN A C 1
ATOM 2470 O O . GLN A 1 301 ? -13.638 -15.297 5.457 1.00 89.94 301 GLN A O 1
ATOM 2475 N N . HIS A 1 302 ? -11.864 -13.920 5.398 1.00 88.00 302 HIS A N 1
ATOM 2476 C CA . HIS A 1 302 ? -11.989 -13.497 3.997 1.00 88.00 302 HIS A CA 1
ATOM 2477 C C . HIS A 1 302 ? -10.939 -14.145 3.077 1.00 88.00 302 HIS A C 1
ATOM 2479 O O . HIS A 1 302 ? -10.715 -13.685 1.958 1.00 88.00 302 HIS A O 1
ATOM 2485 N N . SER A 1 303 ? -10.334 -15.256 3.518 1.00 87.69 303 SER A N 1
ATOM 2486 C CA . SER A 1 303 ? -9.379 -16.079 2.750 1.00 87.69 303 SER A CA 1
ATOM 2487 C C . SER A 1 303 ? -9.868 -16.492 1.355 1.00 87.69 303 SER A C 1
ATOM 2489 O O . SER A 1 303 ? -9.046 -16.663 0.456 1.00 87.69 303 SER A O 1
ATOM 2491 N N . ALA A 1 304 ? -11.186 -16.587 1.142 1.00 86.56 304 ALA A N 1
ATOM 2492 C CA . ALA A 1 304 ? -11.795 -16.841 -0.165 1.00 86.56 304 ALA A CA 1
ATOM 2493 C C . ALA A 1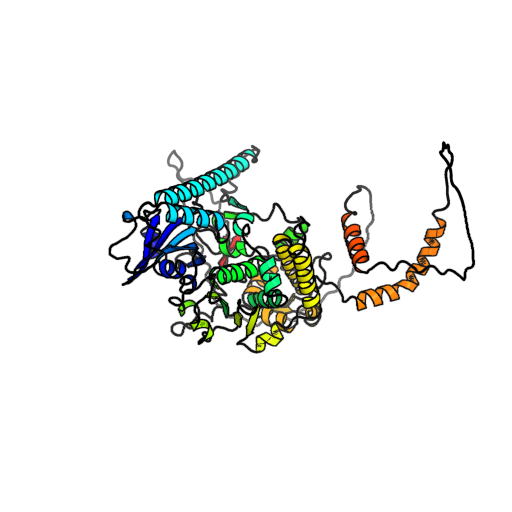 304 ? -11.297 -15.883 -1.268 1.00 86.56 304 ALA A C 1
ATOM 2495 O O . ALA A 1 304 ? -11.104 -16.316 -2.399 1.00 86.56 304 ALA A O 1
ATOM 2496 N N . ALA A 1 305 ? -10.990 -14.621 -0.936 1.00 84.81 305 ALA A N 1
ATOM 2497 C CA . ALA A 1 305 ? -10.500 -13.621 -1.891 1.00 84.81 305 ALA A CA 1
ATOM 2498 C C . ALA A 1 305 ? -9.133 -13.955 -2.529 1.00 84.81 305 ALA A C 1
ATOM 2500 O O . ALA A 1 305 ? -8.751 -13.325 -3.513 1.00 84.81 305 ALA A O 1
ATOM 2501 N N . ILE A 1 306 ? -8.389 -14.924 -1.979 1.00 89.12 306 ILE A N 1
ATOM 2502 C CA . ILE A 1 306 ? -7.110 -15.405 -2.526 1.00 89.12 306 ILE A CA 1
ATOM 2503 C C . ILE A 1 306 ? -7.112 -16.905 -2.862 1.00 89.12 306 ILE A C 1
ATOM 2505 O O . ILE A 1 306 ? -6.063 -17.454 -3.187 1.00 89.12 306 ILE A O 1
ATOM 2509 N N . ILE A 1 307 ? -8.250 -17.592 -2.794 1.00 86.25 307 ILE A N 1
ATOM 2510 C CA . ILE A 1 307 ? -8.398 -19.006 -3.187 1.00 86.25 307 ILE A CA 1
ATOM 2511 C C . ILE A 1 307 ? -8.847 -19.054 -4.667 1.00 86.25 307 ILE A C 1
ATOM 2513 O O . ILE A 1 307 ? -9.432 -18.079 -5.138 1.00 86.25 307 ILE A O 1
ATOM 2517 N N . PRO A 1 308 ? -8.545 -20.108 -5.460 1.00 75.94 308 PRO A N 1
ATOM 2518 C CA . PRO A 1 308 ? -9.023 -20.174 -6.840 1.00 75.94 308 PRO A CA 1
ATOM 2519 C C . PRO A 1 308 ? -10.552 -20.212 -6.882 1.00 75.94 308 PRO A C 1
ATOM 2521 O O . PRO A 1 308 ? -11.160 -21.004 -6.163 1.00 75.94 308 PRO A O 1
ATOM 2524 N N . ASP A 1 309 ? -11.159 -19.419 -7.762 1.00 69.19 309 ASP A N 1
ATOM 2525 C CA . ASP A 1 309 ? -12.585 -19.536 -8.058 1.00 69.19 309 ASP A CA 1
ATOM 2526 C C . ASP A 1 309 ? -12.832 -20.827 -8.856 1.00 69.19 309 ASP A C 1
ATOM 2528 O O . ASP A 1 309 ? -12.482 -20.941 -10.034 1.00 69.19 309 ASP A O 1
ATOM 2532 N N . THR A 1 310 ? -13.384 -21.833 -8.177 1.00 63.75 310 THR A N 1
ATOM 2533 C CA . THR A 1 310 ? -13.724 -23.136 -8.762 1.00 63.75 310 THR A CA 1
ATOM 2534 C C . THR A 1 310 ? -15.125 -23.182 -9.367 1.00 63.75 310 THR A C 1
ATOM 2536 O O . THR A 1 310 ? -15.449 -24.161 -10.037 1.00 63.75 310 THR A O 1
ATOM 2539 N N . GLU A 1 311 ? -15.959 -22.166 -9.134 1.00 58.12 311 GLU A N 1
ATOM 2540 C CA . GLU A 1 311 ? -17.352 -22.130 -9.593 1.00 58.12 311 GLU A CA 1
ATOM 2541 C C . GLU A 1 311 ? -17.489 -21.296 -10.877 1.00 58.12 311 GLU A C 1
ATOM 2543 O O . GLU A 1 311 ? -18.236 -21.674 -11.785 1.00 58.12 311 GLU A O 1
ATOM 2548 N N . HIS A 1 312 ? -16.717 -20.211 -11.010 1.00 56.25 312 HIS A N 1
ATOM 2549 C CA . HIS A 1 312 ? -16.695 -19.314 -12.172 1.00 56.25 312 HIS A CA 1
ATOM 2550 C C . HIS A 1 312 ? -15.267 -19.084 -12.732 1.00 56.25 312 HIS A C 1
ATOM 2552 O O . HIS A 1 312 ? -14.781 -17.951 -12.792 1.00 56.25 312 HIS A O 1
ATOM 2558 N N . PRO A 1 313 ? -14.597 -20.135 -13.259 1.00 54.41 313 PRO A N 1
ATOM 2559 C CA . PRO A 1 313 ? -13.215 -20.076 -13.766 1.00 54.41 313 PRO A CA 1
ATOM 2560 C C . PRO A 1 313 ? -13.017 -19.243 -15.054 1.00 54.41 313 PRO A C 1
ATOM 2562 O O . PRO A 1 313 ? -11.950 -19.285 -15.665 1.00 54.41 313 PRO A O 1
ATOM 2565 N N . THR A 1 314 ? -14.031 -18.500 -15.506 1.00 42.88 314 THR A N 1
ATOM 2566 C CA . THR A 1 314 ? -13.962 -17.599 -16.670 1.00 42.88 314 THR A CA 1
ATOM 2567 C C . THR A 1 314 ? -13.189 -16.311 -16.380 1.00 42.88 314 THR A C 1
ATOM 2569 O O . THR A 1 314 ? -12.645 -15.706 -17.304 1.00 42.88 314 THR A O 1
ATOM 2572 N N . ASN A 1 315 ? -13.085 -15.908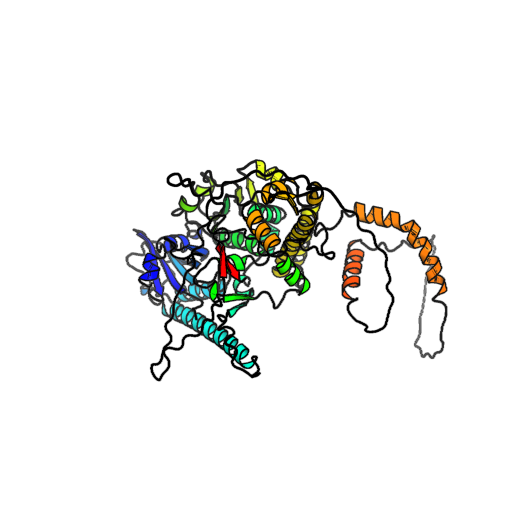 -15.111 1.00 50.06 315 ASN A N 1
ATOM 2573 C CA . ASN A 1 315 ? -12.179 -14.849 -14.679 1.00 50.06 315 ASN A CA 1
ATOM 2574 C C . ASN A 1 315 ? -10.792 -15.446 -14.403 1.00 50.06 315 ASN A C 1
ATOM 2576 O O . ASN A 1 315 ? -10.596 -16.142 -13.408 1.00 50.06 315 ASN A O 1
ATOM 2580 N N . GLY A 1 316 ? -9.823 -15.162 -15.279 1.00 54.84 316 GLY A N 1
ATOM 2581 C CA . GLY A 1 316 ? -8.444 -15.637 -15.125 1.00 54.84 316 GLY A CA 1
ATOM 2582 C C . GLY A 1 316 ? -7.851 -15.283 -13.754 1.00 54.84 316 GLY A C 1
ATOM 2583 O O . GLY A 1 316 ? -8.070 -14.184 -13.245 1.00 54.84 316 GLY A O 1
ATOM 2584 N N . GLN A 1 317 ? -7.114 -16.226 -13.158 1.00 61.44 317 GLN A N 1
ATOM 2585 C CA . GLN A 1 317 ? -6.647 -16.146 -11.770 1.00 61.44 317 GLN A CA 1
ATOM 2586 C C . GLN A 1 317 ? -5.890 -14.837 -11.488 1.00 61.44 317 GLN A C 1
ATOM 2588 O O . GLN A 1 317 ? -4.783 -14.622 -11.983 1.00 61.44 317 GLN A O 1
ATOM 2593 N N . LYS A 1 318 ? -6.482 -13.987 -10.645 1.00 76.69 318 LYS A N 1
ATOM 2594 C CA . LYS A 1 318 ? -5.923 -12.686 -10.270 1.00 76.69 318 LYS A CA 1
ATOM 2595 C C . LYS A 1 318 ? -4.646 -12.836 -9.440 1.00 76.69 318 LYS A C 1
ATOM 2597 O O . LYS A 1 318 ? -4.556 -13.690 -8.554 1.00 76.69 318 LYS A O 1
ATOM 2602 N N . GLY A 1 319 ? -3.673 -11.966 -9.706 1.00 90.69 319 GLY A N 1
ATOM 2603 C CA . GLY A 1 319 ? -2.561 -11.719 -8.790 1.00 90.69 319 GLY A CA 1
ATOM 2604 C C . GLY A 1 319 ? -3.054 -11.041 -7.509 1.00 90.69 319 GLY A C 1
ATOM 2605 O O . GLY A 1 319 ? -4.162 -10.501 -7.463 1.00 90.69 319 GLY A O 1
ATOM 2606 N N . TYR A 1 320 ? -2.230 -11.022 -6.465 1.00 94.38 320 TYR A N 1
ATOM 2607 C CA . TYR A 1 320 ? -2.564 -10.279 -5.252 1.00 94.38 320 TYR A CA 1
ATOM 2608 C C . TYR A 1 320 ? -1.326 -9.915 -4.439 1.00 94.38 320 TYR A C 1
ATOM 2610 O O . TYR A 1 320 ? -0.360 -10.671 -4.389 1.00 94.38 320 TYR A O 1
ATOM 2618 N N . LEU A 1 321 ? -1.387 -8.790 -3.735 1.00 96.25 321 LEU A N 1
ATOM 2619 C CA . LEU A 1 321 ? -0.477 -8.460 -2.644 1.00 96.25 321 LEU A CA 1
ATOM 2620 C C . LEU A 1 321 ? -1.312 -8.305 -1.376 1.00 96.25 321 LEU A C 1
ATOM 2622 O O . LEU A 1 321 ? -2.004 -7.296 -1.222 1.00 96.25 321 LEU A O 1
ATOM 2626 N N . VAL A 1 322 ? -1.277 -9.303 -0.489 1.00 95.88 322 VAL A N 1
ATOM 2627 C CA . VAL A 1 322 ? -2.053 -9.259 0.759 1.00 95.88 322 VAL A CA 1
ATOM 2628 C C . VAL A 1 322 ? -1.181 -9.472 1.987 1.00 95.88 322 VAL A C 1
ATOM 2630 O O . VAL A 1 322 ? -0.336 -10.367 2.025 1.00 95.88 322 VAL A O 1
ATOM 2633 N N . GLY A 1 323 ? -1.401 -8.642 2.999 1.00 96.31 323 GLY A N 1
ATOM 2634 C CA . GLY A 1 323 ? -0.792 -8.791 4.311 1.00 96.31 323 GLY A CA 1
ATOM 2635 C C . GLY A 1 323 ? -1.613 -9.696 5.227 1.00 96.31 323 GLY A C 1
ATOM 2636 O O . GLY A 1 323 ? -2.837 -9.665 5.173 1.00 96.31 323 GLY A O 1
ATOM 2637 N N . THR A 1 324 ? -0.988 -10.485 6.099 1.00 95.06 324 THR A N 1
ATOM 2638 C CA . THR A 1 324 ? -1.703 -11.197 7.170 1.00 95.06 324 THR A CA 1
ATOM 2639 C C . THR A 1 324 ? -0.807 -11.530 8.366 1.00 95.06 324 THR A C 1
ATOM 2641 O O . THR A 1 324 ? 0.407 -11.679 8.226 1.00 95.06 324 THR A O 1
ATOM 2644 N N . SER A 1 325 ? -1.412 -11.693 9.545 1.00 93.62 325 SER A N 1
ATOM 2645 C CA . SER A 1 325 ? -0.743 -12.204 10.750 1.00 93.62 325 SER A CA 1
ATOM 2646 C C . SER A 1 325 ? -1.192 -13.613 11.145 1.00 93.62 325 SER A C 1
ATOM 2648 O O . SER A 1 325 ? -0.688 -14.185 12.114 1.00 93.62 325 SER A O 1
ATOM 2650 N N . ASN A 1 326 ? -2.142 -14.211 10.414 1.00 91.25 326 ASN A N 1
ATOM 2651 C CA . ASN A 1 326 ? -2.655 -15.529 10.768 1.00 91.25 326 ASN A CA 1
ATOM 2652 C C . ASN A 1 326 ? -1.722 -16.648 10.267 1.00 91.25 326 ASN A C 1
ATOM 2654 O O . ASN A 1 326 ? -1.534 -16.857 9.069 1.00 91.25 326 ASN A O 1
ATOM 2658 N N . ASN A 1 327 ? -1.170 -17.409 11.215 1.00 89.44 327 ASN A N 1
ATOM 2659 C CA . ASN A 1 327 ? -0.220 -18.501 10.979 1.00 89.44 327 ASN A CA 1
ATOM 2660 C C . ASN A 1 327 ? -0.752 -19.630 10.070 1.00 89.44 327 ASN A C 1
ATOM 2662 O O . ASN A 1 327 ? 0.046 -20.426 9.570 1.00 89.44 327 ASN A O 1
ATOM 2666 N N . LEU A 1 328 ? -2.068 -19.742 9.847 1.00 87.94 328 LEU A N 1
ATOM 2667 C CA . LEU A 1 328 ? -2.624 -20.736 8.926 1.00 87.94 328 LEU A CA 1
ATOM 2668 C C . LEU A 1 328 ? -2.136 -20.508 7.489 1.00 87.94 328 LEU A C 1
ATOM 2670 O O . LEU A 1 328 ? -1.851 -21.478 6.793 1.00 87.94 328 LEU A O 1
ATOM 2674 N N . TYR A 1 329 ? -1.948 -19.251 7.078 1.00 86.88 329 TYR A N 1
ATOM 2675 C CA . TYR A 1 329 ? -1.451 -18.913 5.744 1.00 86.88 329 TYR A CA 1
ATOM 2676 C C . TYR A 1 329 ? 0.017 -19.328 5.510 1.00 86.88 329 TYR A C 1
ATOM 2678 O O . TYR A 1 329 ? 0.399 -19.517 4.360 1.00 86.88 329 TYR A O 1
ATOM 2686 N N . LEU A 1 330 ? 0.823 -19.545 6.564 1.00 85.62 330 LEU A N 1
ATOM 2687 C CA . LEU A 1 330 ? 2.139 -20.200 6.445 1.00 85.62 330 LEU A CA 1
ATOM 2688 C C . LEU A 1 330 ? 2.047 -21.732 6.428 1.00 85.62 330 LEU A C 1
ATOM 2690 O O . LEU A 1 330 ? 2.815 -22.389 5.732 1.00 85.62 330 LEU A O 1
ATOM 2694 N N . LYS A 1 331 ? 1.135 -22.311 7.219 1.00 87.56 331 LYS A N 1
ATOM 2695 C CA . LYS A 1 331 ? 0.994 -23.772 7.362 1.00 87.56 331 LYS A CA 1
ATOM 2696 C C . LYS A 1 331 ? 0.318 -24.422 6.154 1.00 87.56 331 LYS A C 1
ATOM 2698 O O . LYS A 1 331 ? 0.680 -25.534 5.784 1.00 87.56 331 LYS A O 1
ATOM 2703 N N . SER A 1 332 ? -0.636 -23.714 5.554 1.00 89.12 332 SER A N 1
ATOM 2704 C CA . SER A 1 332 ? -1.444 -24.154 4.414 1.00 89.12 332 SER A CA 1
ATOM 2705 C C . SER A 1 332 ? -1.661 -23.007 3.405 1.00 89.12 332 SER A C 1
ATOM 2707 O O . SER A 1 332 ? -2.806 -22.613 3.172 1.00 89.12 332 SER A O 1
ATOM 2709 N N . PRO A 1 333 ? -0.596 -22.428 2.811 1.00 89.50 333 PRO A N 1
ATOM 2710 C CA . PRO A 1 333 ? -0.720 -21.353 1.827 1.00 89.50 333 PRO A CA 1
ATOM 2711 C C . PRO A 1 333 ? -1.554 -21.795 0.607 1.00 89.50 333 PRO A C 1
ATOM 2713 O O . PRO A 1 333 ? -1.247 -22.845 0.023 1.00 89.50 333 PRO A O 1
ATOM 2716 N N . PRO A 1 334 ? -2.556 -20.996 0.174 1.00 89.81 334 PRO A N 1
ATOM 2717 C CA . PRO A 1 334 ? -3.383 -21.279 -1.002 1.00 89.81 334 PRO A CA 1
ATOM 2718 C C . PRO A 1 334 ? -2.563 -21.648 -2.242 1.00 89.81 334 PRO A C 1
ATOM 2720 O O . PRO A 1 334 ? -1.444 -21.167 -2.418 1.00 89.81 334 PRO A O 1
ATOM 2723 N N . SER A 1 335 ? -3.099 -22.478 -3.140 1.00 90.12 335 SER A N 1
ATOM 2724 C CA . SER A 1 335 ? -2.412 -22.883 -4.386 1.00 90.12 335 SER A CA 1
ATOM 2725 C C . SER A 1 335 ? -2.037 -21.699 -5.293 1.00 90.12 335 SER A C 1
ATOM 2727 O O . SER A 1 335 ? -1.087 -21.782 -6.062 1.00 90.12 335 SER A O 1
ATOM 2729 N N . THR A 1 336 ? -2.743 -20.581 -5.148 1.00 92.12 336 THR A N 1
ATOM 2730 C CA . THR A 1 336 ? -2.519 -19.283 -5.801 1.00 92.12 336 THR A CA 1
ATOM 2731 C C . THR A 1 336 ? -1.313 -18.497 -5.262 1.00 92.12 336 THR A C 1
ATOM 2733 O O . THR A 1 336 ? -0.854 -17.559 -5.917 1.00 92.12 336 THR A O 1
ATOM 2736 N N . CYS A 1 337 ? -0.790 -18.841 -4.080 1.00 94.56 337 CYS A N 1
ATOM 2737 C CA . CYS A 1 337 ? 0.353 -18.164 -3.473 1.00 94.56 337 CYS A CA 1
ATOM 2738 C C . CYS A 1 337 ? 1.654 -18.628 -4.141 1.00 94.56 337 CYS A C 1
ATOM 2740 O O . CYS A 1 337 ? 2.082 -19.770 -3.977 1.00 94.56 337 CYS A O 1
ATOM 2742 N N . HIS A 1 338 ? 2.308 -17.726 -4.864 1.00 95.94 338 HIS A N 1
ATOM 2743 C CA . HIS A 1 338 ? 3.568 -17.989 -5.558 1.00 95.94 338 HIS A CA 1
ATOM 2744 C C . HIS A 1 338 ? 4.793 -17.589 -4.721 1.00 95.94 338 HIS A C 1
ATOM 2746 O O . HIS A 1 338 ? 5.885 -18.108 -4.954 1.00 95.94 338 HIS A O 1
ATOM 2752 N N . ALA A 1 339 ? 4.626 -16.667 -3.768 1.00 97.25 339 ALA A N 1
ATOM 2753 C CA . ALA A 1 339 ? 5.681 -16.184 -2.882 1.00 97.25 339 ALA A CA 1
ATOM 2754 C C . ALA A 1 339 ? 5.122 -15.769 -1.511 1.00 97.25 339 ALA A C 1
ATOM 2756 O O . ALA A 1 339 ? 4.004 -15.250 -1.418 1.00 97.25 339 ALA A O 1
ATOM 2757 N N . ILE A 1 340 ? 5.927 -15.957 -0.466 1.00 97.62 340 ILE A N 1
ATOM 2758 C CA . ILE A 1 340 ? 5.666 -15.476 0.893 1.00 97.62 340 ILE A CA 1
ATOM 2759 C C . ILE A 1 340 ? 6.843 -14.598 1.323 1.00 97.62 340 ILE A C 1
ATOM 2761 O O . ILE A 1 340 ? 7.980 -15.056 1.325 1.00 97.62 340 ILE A O 1
ATOM 2765 N N . VAL A 1 341 ? 6.572 -13.351 1.691 1.00 97.94 341 VAL A N 1
ATOM 2766 C CA . VAL A 1 341 ? 7.539 -12.435 2.305 1.00 97.94 341 VAL A CA 1
ATOM 2767 C C . VAL A 1 341 ? 7.393 -12.560 3.817 1.00 97.94 341 VAL A C 1
ATOM 2769 O O . VAL A 1 341 ? 6.376 -12.134 4.370 1.00 97.94 341 VAL A O 1
ATOM 2772 N N . ASP A 1 342 ? 8.377 -13.166 4.479 1.00 96.69 342 ASP A N 1
ATOM 2773 C CA . ASP A 1 342 ? 8.405 -13.274 5.938 1.00 96.69 342 ASP A CA 1
ATOM 2774 C C . ASP A 1 342 ? 9.139 -12.072 6.542 1.00 96.69 342 ASP A C 1
ATOM 2776 O O . ASP A 1 342 ? 10.355 -11.930 6.417 1.00 96.69 342 ASP A O 1
ATOM 2780 N N . ILE A 1 343 ? 8.391 -11.215 7.236 1.00 96.50 343 ILE A N 1
ATOM 2781 C CA . ILE A 1 343 ? 8.923 -10.031 7.922 1.00 96.50 343 ILE A CA 1
ATOM 2782 C C . ILE A 1 343 ? 9.777 -10.419 9.140 1.00 96.50 343 ILE A C 1
ATOM 2784 O O . ILE A 1 343 ? 10.553 -9.599 9.619 1.00 96.50 343 ILE A O 1
ATOM 2788 N N . GLN A 1 344 ? 9.672 -11.636 9.688 1.00 93.69 344 GLN A N 1
ATOM 2789 C CA . GLN A 1 344 ? 10.505 -11.987 10.841 1.00 93.69 344 GLN A CA 1
ATOM 2790 C C . GLN A 1 344 ? 11.951 -12.321 10.437 1.00 93.69 344 GLN A C 1
ATOM 2792 O O . GLN A 1 344 ? 12.876 -11.996 11.184 1.00 93.69 344 GLN A O 1
ATOM 2797 N N . SER A 1 345 ? 12.158 -12.950 9.276 1.00 95.00 345 SER A N 1
ATOM 2798 C CA . SER A 1 345 ? 13.491 -13.249 8.726 1.00 95.00 345 SER A CA 1
ATOM 2799 C C . SER A 1 345 ? 14.023 -12.206 7.740 1.00 95.00 345 SER A C 1
ATOM 2801 O O . SER A 1 345 ? 15.238 -12.117 7.576 1.00 95.00 345 SER A O 1
ATOM 2803 N N . GLY A 1 346 ? 13.151 -11.432 7.086 1.00 96.06 346 GLY A N 1
ATOM 2804 C CA . GLY A 1 346 ? 13.518 -10.569 5.958 1.00 96.06 346 GLY A CA 1
ATOM 2805 C C . GLY A 1 346 ? 13.643 -11.322 4.623 1.00 96.06 346 GLY A C 1
ATOM 2806 O O . GLY A 1 346 ? 14.128 -10.759 3.637 1.00 96.06 346 GLY A O 1
ATOM 2807 N N . GLU A 1 347 ? 13.217 -12.589 4.567 1.00 96.44 347 GLU A N 1
ATOM 2808 C CA . GLU A 1 347 ? 13.362 -13.458 3.395 1.00 96.44 347 GLU A CA 1
ATOM 2809 C C . GLU A 1 347 ? 12.092 -13.579 2.543 1.00 96.44 347 GLU A C 1
ATOM 2811 O O . GLU A 1 347 ? 10.961 -13.374 2.996 1.00 96.44 347 GLU A O 1
ATOM 2816 N N . ILE A 1 348 ? 12.295 -13.945 1.272 1.00 97.81 348 ILE A N 1
ATOM 2817 C CA . ILE A 1 348 ? 11.224 -14.179 0.297 1.00 97.81 348 ILE A CA 1
ATOM 2818 C C . ILE A 1 348 ? 11.217 -15.659 -0.090 1.00 97.81 348 ILE A C 1
ATOM 2820 O O . ILE A 1 348 ? 12.036 -16.132 -0.878 1.00 97.81 348 ILE A O 1
ATOM 2824 N N . LEU A 1 349 ? 10.261 -16.395 0.467 1.00 96.44 349 LEU A N 1
ATOM 2825 C CA . LEU A 1 349 ? 10.061 -17.819 0.235 1.00 96.44 349 LEU A CA 1
ATOM 2826 C C . LEU A 1 349 ? 9.248 -18.019 -1.051 1.00 96.44 349 LEU A C 1
ATOM 2828 O O . LEU A 1 349 ? 8.021 -17.870 -1.063 1.00 96.44 349 LEU A O 1
ATOM 2832 N N . PHE A 1 350 ? 9.924 -18.351 -2.149 1.00 97.38 350 PHE A N 1
ATOM 2833 C CA . PHE A 1 350 ? 9.266 -18.681 -3.413 1.00 97.38 350 PHE A CA 1
ATOM 2834 C C . PHE A 1 350 ? 8.655 -20.089 -3.380 1.00 97.38 350 PHE A C 1
ATOM 2836 O O . PHE A 1 350 ? 9.285 -21.049 -2.944 1.00 97.38 350 PHE A O 1
ATOM 2843 N N . ARG A 1 351 ? 7.415 -20.206 -3.866 1.00 94.81 351 ARG A N 1
ATOM 2844 C CA . ARG A 1 351 ? 6.698 -21.476 -4.100 1.00 94.81 351 ARG A CA 1
ATOM 2845 C C . ARG A 1 351 ? 6.620 -21.831 -5.587 1.00 94.81 351 ARG A C 1
ATOM 2847 O O . ARG A 1 351 ? 6.542 -23.002 -5.935 1.00 94.81 351 ARG A O 1
ATOM 2854 N N . ASP A 1 352 ? 6.661 -20.822 -6.458 1.00 92.12 352 ASP A N 1
ATOM 2855 C CA . ASP A 1 352 ? 6.944 -20.961 -7.891 1.00 92.12 352 ASP A CA 1
ATOM 2856 C C . ASP A 1 352 ? 8.472 -20.941 -8.069 1.00 92.12 352 ASP A C 1
ATOM 2858 O O . ASP A 1 352 ? 9.080 -19.870 -8.068 1.00 92.12 352 ASP A O 1
ATOM 2862 N N . GLU A 1 353 ? 9.105 -22.116 -8.192 1.00 93.25 353 GLU A N 1
ATOM 2863 C CA . GLU A 1 353 ? 10.571 -22.253 -8.308 1.00 93.25 353 GLU A CA 1
ATOM 2864 C C . GLU A 1 353 ? 11.165 -21.432 -9.467 1.00 93.25 353 GLU A C 1
ATOM 2866 O O . GLU A 1 353 ? 12.323 -21.010 -9.399 1.00 93.25 353 GLU A O 1
ATOM 2871 N N . SER A 1 354 ? 10.379 -21.136 -10.515 1.00 95.56 354 SER A N 1
ATOM 2872 C CA . SER A 1 354 ? 10.852 -20.314 -11.637 1.00 95.56 354 SER A CA 1
ATOM 2873 C C . SER A 1 354 ? 11.205 -18.886 -11.204 1.00 95.56 354 SER A C 1
ATOM 2875 O O . SER A 1 354 ? 12.067 -18.252 -11.822 1.00 95.56 354 SER A O 1
ATOM 2877 N N . LEU A 1 355 ? 10.610 -18.396 -10.108 1.00 97.44 355 LEU A N 1
ATOM 2878 C CA . LEU A 1 355 ? 10.867 -17.063 -9.567 1.00 97.44 355 LEU A CA 1
ATOM 2879 C C . LEU A 1 355 ? 12.314 -16.867 -9.103 1.00 97.44 355 LEU A C 1
ATOM 2881 O O . LEU A 1 355 ? 12.812 -15.754 -9.247 1.00 97.44 355 LEU A O 1
ATOM 2885 N N . HIS A 1 356 ? 13.025 -17.913 -8.658 1.00 97.56 356 HIS A N 1
ATOM 2886 C CA . HIS A 1 356 ? 14.437 -17.792 -8.262 1.00 97.56 356 HIS A CA 1
ATOM 2887 C C . HIS A 1 356 ? 15.310 -17.221 -9.391 1.00 97.56 356 HIS A C 1
ATOM 2889 O O . HIS A 1 356 ? 16.061 -16.277 -9.167 1.00 97.56 356 HIS A O 1
ATOM 2895 N N . ARG A 1 357 ? 15.178 -17.747 -10.617 1.00 97.31 357 ARG A N 1
ATOM 2896 C CA . ARG A 1 357 ? 15.936 -17.276 -11.794 1.00 97.31 357 ARG A CA 1
ATOM 2897 C C . ARG A 1 357 ? 15.387 -15.962 -12.353 1.00 97.31 357 ARG A C 1
ATOM 2899 O O . ARG A 1 357 ? 16.143 -15.125 -12.840 1.00 97.31 357 ARG A O 1
ATOM 2906 N N . ILE A 1 358 ? 14.067 -15.786 -12.304 1.00 98.25 358 ILE A N 1
ATOM 2907 C CA . ILE A 1 358 ? 13.383 -14.594 -12.827 1.00 98.25 358 ILE A CA 1
ATOM 2908 C C . ILE A 1 358 ? 13.681 -13.355 -11.970 1.00 98.25 358 ILE A C 1
ATOM 2910 O O . ILE A 1 358 ? 13.710 -12.254 -12.506 1.00 98.25 358 ILE A O 1
ATOM 2914 N N . LEU A 1 359 ? 13.910 -13.512 -10.664 1.00 98.31 359 LEU A N 1
ATOM 2915 C CA . LEU A 1 359 ? 14.142 -12.409 -9.725 1.00 98.31 359 LEU A CA 1
ATOM 2916 C C . LEU A 1 359 ? 15.588 -12.328 -9.204 1.00 98.31 359 LEU A C 1
ATOM 2918 O O . LEU A 1 359 ? 15.879 -11.511 -8.331 1.00 98.31 359 LEU A O 1
ATOM 2922 N N . GLU A 1 360 ? 16.506 -13.129 -9.755 1.00 98.06 360 GLU A N 1
ATOM 2923 C CA . GLU A 1 360 ? 17.937 -13.042 -9.454 1.00 98.06 360 GLU A CA 1
ATOM 2924 C C . GLU A 1 360 ? 18.480 -11.637 -9.777 1.00 98.06 360 GLU A C 1
ATOM 2926 O O . GLU A 1 360 ? 18.247 -11.101 -10.866 1.00 98.06 360 GLU A O 1
ATOM 2931 N N . LEU A 1 361 ? 19.213 -11.042 -8.828 1.00 98.38 361 LEU A N 1
ATOM 2932 C CA . LEU A 1 361 ? 19.788 -9.704 -8.973 1.00 98.38 361 LEU A CA 1
ATOM 2933 C C . LEU A 1 361 ? 21.139 -9.739 -9.701 1.00 98.38 361 LEU A C 1
ATOM 2935 O O . LEU A 1 361 ? 22.118 -10.348 -9.243 1.00 98.38 361 LEU A O 1
ATOM 2939 N N . THR A 1 362 ? 21.229 -8.987 -10.796 1.00 97.56 362 THR A N 1
ATOM 2940 C CA . THR A 1 362 ? 22.468 -8.818 -11.565 1.00 97.56 362 THR A CA 1
ATOM 2941 C C . THR A 1 362 ? 23.570 -8.130 -10.744 1.00 97.56 362 THR A C 1
ATOM 2943 O O . THR A 1 362 ? 23.369 -7.668 -9.616 1.00 97.56 362 THR A O 1
ATOM 2946 N N . SER A 1 363 ? 24.781 -8.037 -11.297 1.00 96.44 363 SER A N 1
ATOM 2947 C CA . SER A 1 363 ? 25.840 -7.190 -10.727 1.00 96.44 363 SER A CA 1
ATOM 2948 C C . SER A 1 363 ? 25.461 -5.701 -10.728 1.00 96.44 363 SER A C 1
ATOM 2950 O O . SER A 1 363 ? 25.853 -4.966 -9.821 1.00 96.44 363 SER A O 1
ATOM 2952 N N . PHE A 1 364 ? 24.668 -5.260 -11.709 1.00 96.88 364 PHE A N 1
ATOM 2953 C CA . PHE A 1 364 ? 24.168 -3.891 -11.818 1.00 96.88 364 PHE A CA 1
ATOM 2954 C C . PHE A 1 364 ? 23.088 -3.599 -10.771 1.00 96.88 364 PHE A C 1
ATOM 2956 O O . PHE A 1 364 ? 23.199 -2.584 -10.076 1.00 96.88 364 PHE A O 1
ATOM 2963 N N . ASP A 1 365 ? 22.114 -4.507 -10.616 1.00 98.31 365 ASP A N 1
ATOM 2964 C CA . ASP A 1 365 ? 21.076 -4.474 -9.577 1.00 98.31 365 ASP A CA 1
ATOM 2965 C C . ASP A 1 365 ? 21.707 -4.379 -8.184 1.00 98.31 365 ASP A C 1
ATOM 2967 O O . ASP A 1 365 ? 21.379 -3.479 -7.413 1.00 98.31 365 ASP A O 1
ATOM 2971 N N . ARG A 1 366 ? 22.654 -5.284 -7.881 1.00 98.12 366 ARG A N 1
ATOM 2972 C CA . ARG A 1 366 ? 23.362 -5.322 -6.593 1.00 98.12 366 ARG A CA 1
ATOM 2973 C C . ARG A 1 366 ? 24.091 -4.011 -6.318 1.00 98.12 366 ARG A C 1
ATOM 2975 O O . ARG A 1 366 ? 23.814 -3.389 -5.304 1.00 98.12 366 ARG A O 1
ATOM 2982 N N . ARG A 1 367 ? 24.906 -3.511 -7.257 1.00 97.19 367 ARG A N 1
ATOM 2983 C CA . ARG A 1 367 ? 25.584 -2.203 -7.116 1.00 97.19 367 ARG A CA 1
ATOM 2984 C C . ARG A 1 367 ? 24.622 -1.034 -6.865 1.00 97.19 367 ARG A C 1
ATOM 2986 O O . ARG A 1 367 ? 25.014 -0.079 -6.205 1.00 97.19 367 ARG A O 1
ATOM 2993 N N . PHE A 1 368 ? 23.400 -1.083 -7.397 1.00 98.00 368 PHE A N 1
ATOM 2994 C CA . PHE A 1 368 ? 22.379 -0.061 -7.156 1.00 98.00 368 PHE A CA 1
ATOM 2995 C C . PHE A 1 368 ? 21.779 -0.173 -5.747 1.00 98.00 368 PHE A C 1
ATOM 2997 O O . PHE A 1 368 ? 21.818 0.800 -4.996 1.00 98.00 368 PHE A O 1
ATOM 3004 N N . ILE A 1 369 ? 21.268 -1.348 -5.362 1.00 98.31 369 ILE A N 1
ATOM 3005 C CA . ILE A 1 369 ? 20.603 -1.508 -4.060 1.00 98.31 369 ILE A CA 1
ATOM 3006 C C . ILE A 1 369 ? 21.596 -1.460 -2.888 1.00 98.31 369 ILE A C 1
ATOM 3008 O O . ILE A 1 369 ? 21.279 -0.869 -1.862 1.00 98.31 369 ILE A O 1
ATOM 3012 N N . ASP A 1 370 ? 22.815 -1.982 -3.058 1.00 98.00 370 ASP A N 1
ATOM 3013 C CA . ASP A 1 370 ? 23.878 -1.921 -2.046 1.00 98.00 370 ASP A CA 1
ATOM 3014 C C . ASP A 1 370 ? 24.270 -0.462 -1.754 1.00 98.00 370 ASP A C 1
ATOM 3016 O O . ASP A 1 370 ? 24.346 -0.070 -0.594 1.00 98.00 370 ASP A O 1
ATOM 3020 N N . HIS A 1 371 ? 24.412 0.381 -2.787 1.00 97.06 371 HIS A N 1
ATOM 3021 C CA . HIS A 1 371 ? 24.686 1.812 -2.605 1.00 97.06 371 HIS A CA 1
ATOM 3022 C C . HIS A 1 371 ? 23.571 2.524 -1.820 1.00 97.06 371 HIS A C 1
ATOM 3024 O O . HIS A 1 371 ? 23.859 3.377 -0.975 1.00 97.06 371 HIS A O 1
ATOM 3030 N N . ILE A 1 372 ? 22.306 2.169 -2.068 1.00 97.44 372 ILE A N 1
ATOM 3031 C CA . ILE A 1 372 ? 21.165 2.702 -1.314 1.00 97.44 372 ILE A CA 1
ATOM 3032 C C . ILE A 1 372 ? 21.232 2.260 0.152 1.00 97.44 372 ILE A C 1
ATOM 3034 O O . ILE A 1 372 ? 21.102 3.106 1.034 1.00 97.44 372 ILE A O 1
ATOM 3038 N N . ILE A 1 373 ? 21.476 0.973 0.415 1.00 97.12 373 ILE A N 1
ATOM 3039 C CA . ILE A 1 373 ? 21.582 0.418 1.774 1.00 97.12 373 ILE A CA 1
ATOM 3040 C C . ILE A 1 373 ? 22.730 1.083 2.544 1.00 97.12 373 ILE A C 1
ATOM 3042 O O . ILE A 1 373 ? 22.497 1.572 3.647 1.00 97.12 373 ILE A O 1
ATOM 3046 N N . ASP A 1 374 ? 23.925 1.183 1.952 1.00 95.69 374 ASP A N 1
ATOM 3047 C CA . ASP A 1 374 ? 25.089 1.855 2.550 1.00 95.69 374 ASP A CA 1
ATOM 3048 C C . ASP A 1 374 ? 24.764 3.310 2.930 1.00 95.69 374 ASP A C 1
ATOM 3050 O O . ASP A 1 374 ? 25.074 3.765 4.031 1.00 95.69 374 ASP A O 1
ATOM 3054 N N . THR A 1 375 ? 24.090 4.035 2.030 1.00 94.81 375 THR A N 1
ATOM 3055 C CA . THR A 1 375 ? 23.730 5.449 2.221 1.00 94.81 375 THR A CA 1
ATOM 3056 C C . THR A 1 375 ? 22.672 5.624 3.313 1.00 94.81 375 THR A C 1
ATOM 3058 O O . THR A 1 375 ? 22.783 6.521 4.149 1.00 94.81 375 THR A O 1
ATOM 3061 N N . VAL A 1 376 ? 21.655 4.754 3.353 1.00 93.50 376 VAL A N 1
ATOM 3062 C CA . VAL A 1 376 ? 20.657 4.749 4.435 1.00 93.50 376 VAL A CA 1
ATOM 3063 C C . VAL A 1 376 ? 21.312 4.388 5.765 1.00 93.50 376 VAL A C 1
ATOM 3065 O O . VAL A 1 376 ? 21.013 5.029 6.767 1.00 93.50 376 VAL A O 1
ATOM 3068 N N . GLN A 1 377 ? 22.228 3.419 5.791 1.00 93.56 377 GLN A N 1
ATOM 3069 C CA . GLN A 1 377 ? 22.936 3.008 7.003 1.00 93.56 377 GLN A CA 1
ATOM 3070 C C . GLN A 1 377 ? 23.834 4.132 7.550 1.00 93.56 377 GLN A C 1
ATOM 3072 O O . GLN A 1 377 ? 23.863 4.345 8.765 1.00 93.56 377 GLN A O 1
ATOM 3077 N N . GLU A 1 378 ? 24.520 4.892 6.688 1.00 90.88 378 GLU A N 1
ATOM 3078 C CA . GLU A 1 378 ? 25.311 6.068 7.088 1.00 90.88 378 GLU A CA 1
ATOM 3079 C C . GLU A 1 378 ? 24.428 7.145 7.745 1.00 90.88 378 GLU A C 1
ATOM 3081 O O . GLU A 1 378 ? 24.743 7.612 8.843 1.00 90.88 378 GLU A O 1
ATOM 3086 N N . VAL A 1 379 ? 23.283 7.479 7.138 1.00 88.75 379 VAL A N 1
ATOM 3087 C CA . VAL A 1 379 ? 22.336 8.483 7.667 1.00 88.75 379 VAL A CA 1
ATOM 3088 C C . VAL A 1 379 ? 21.628 7.994 8.939 1.00 88.75 379 VAL A C 1
ATOM 3090 O O . VAL A 1 379 ? 21.526 8.738 9.914 1.00 88.75 379 VAL A O 1
ATOM 3093 N N . TYR A 1 380 ? 21.190 6.732 8.980 1.00 84.75 380 TYR A N 1
ATOM 3094 C CA . TYR A 1 380 ? 20.490 6.137 10.127 1.00 84.75 380 TYR A CA 1
ATOM 3095 C C . TYR A 1 380 ? 21.397 6.008 11.361 1.00 84.75 380 TYR A C 1
ATOM 3097 O O . TYR A 1 380 ? 20.935 6.157 12.492 1.00 84.75 380 TYR A O 1
ATOM 3105 N N . THR A 1 381 ? 22.701 5.783 11.159 1.00 87.06 381 THR A N 1
ATOM 3106 C CA . THR A 1 381 ? 23.696 5.792 12.248 1.00 87.06 381 THR A CA 1
ATOM 3107 C C . THR A 1 381 ? 24.174 7.194 12.634 1.00 87.06 381 THR A C 1
ATOM 3109 O O . THR A 1 381 ? 24.665 7.365 13.749 1.00 87.06 381 THR A O 1
ATOM 3112 N N . ASN A 1 382 ? 23.972 8.213 11.786 1.00 85.50 382 ASN A N 1
ATOM 3113 C CA . ASN A 1 382 ? 24.371 9.603 12.048 1.00 85.50 382 ASN A CA 1
ATOM 3114 C C . ASN A 1 382 ? 23.210 10.612 11.853 1.00 85.50 382 ASN A C 1
ATOM 3116 O O . ASN A 1 382 ? 23.307 11.484 10.984 1.00 85.50 382 ASN A O 1
ATOM 3120 N N . PRO A 1 383 ? 22.146 10.598 12.692 1.00 75.88 383 PRO A N 1
ATOM 3121 C CA . PRO A 1 383 ? 20.933 11.411 12.481 1.00 75.88 383 PRO A CA 1
ATOM 3122 C C . PRO A 1 383 ? 21.116 12.940 12.513 1.00 75.88 383 PRO A C 1
ATOM 3124 O O . PRO A 1 383 ? 20.164 13.679 12.289 1.00 75.88 383 PRO A O 1
ATOM 3127 N N . GLN A 1 384 ? 22.324 13.429 12.811 1.00 73.38 384 GLN A N 1
ATOM 3128 C CA . GLN A 1 384 ? 22.694 14.847 12.723 1.00 73.38 384 GLN A CA 1
ATOM 3129 C C . GLN A 1 384 ? 22.879 15.321 11.266 1.00 73.38 384 GLN A C 1
ATOM 3131 O O . GLN A 1 384 ? 22.898 16.524 11.015 1.00 73.38 384 GLN A O 1
ATOM 3136 N N . GLN A 1 385 ? 23.010 14.407 10.292 1.00 65.62 385 GLN A N 1
ATOM 3137 C CA . GLN A 1 385 ? 23.054 14.755 8.868 1.00 65.62 385 GLN A CA 1
ATOM 3138 C C . GLN A 1 385 ? 21.641 15.033 8.323 1.00 65.62 385 GLN A C 1
ATOM 3140 O O . GLN A 1 385 ? 21.034 14.200 7.652 1.00 65.62 385 GLN A O 1
ATOM 3145 N N . THR A 1 386 ? 21.105 16.225 8.593 1.00 63.91 386 THR A N 1
ATOM 3146 C CA . THR A 1 386 ? 19.829 16.672 8.012 1.00 63.91 386 THR A CA 1
ATOM 3147 C C . THR A 1 386 ? 20.009 17.053 6.539 1.00 63.91 386 THR A C 1
ATOM 3149 O O . THR A 1 386 ? 20.400 18.178 6.222 1.00 63.91 386 THR A O 1
ATOM 3152 N N . GLY A 1 387 ? 19.723 16.122 5.631 1.00 83.88 387 GLY A N 1
ATOM 3153 C CA . GLY A 1 387 ? 19.763 16.337 4.184 1.00 83.88 387 GLY A CA 1
ATOM 3154 C C . GLY A 1 387 ? 18.692 15.530 3.451 1.00 83.88 387 GLY A C 1
ATOM 3155 O O . GLY A 1 387 ? 18.012 14.703 4.045 1.00 83.88 387 GLY A O 1
ATOM 3156 N N . TYR A 1 388 ? 18.540 15.774 2.147 1.00 88.31 388 TYR A N 1
ATOM 3157 C CA . TYR A 1 388 ? 17.607 15.031 1.288 1.00 88.31 388 TYR A CA 1
ATOM 3158 C C . TYR A 1 388 ? 18.055 13.574 1.063 1.00 88.31 388 TYR A C 1
ATOM 3160 O O . TYR A 1 388 ? 17.228 12.663 1.079 1.00 88.31 388 TYR A O 1
ATOM 3168 N N . ILE A 1 389 ? 19.360 13.339 0.899 1.00 90.88 389 ILE A N 1
ATOM 3169 C CA . ILE A 1 389 ? 19.944 12.004 0.694 1.00 90.88 389 ILE A CA 1
ATOM 3170 C C . ILE A 1 389 ? 19.624 11.091 1.890 1.00 90.88 389 ILE A C 1
ATOM 3172 O O . ILE A 1 389 ? 19.673 11.518 3.039 1.00 90.88 389 ILE A O 1
ATOM 3176 N N . GLY A 1 390 ? 19.270 9.832 1.618 1.00 88.75 390 GLY A N 1
ATOM 3177 C CA . GLY A 1 390 ? 18.885 8.846 2.634 1.00 88.75 390 GLY A CA 1
ATOM 3178 C C . GLY A 1 390 ? 17.453 8.980 3.173 1.00 88.75 390 GLY A C 1
ATOM 3179 O O . GLY A 1 390 ? 16.996 8.079 3.874 1.00 88.75 390 GLY A O 1
ATOM 3180 N N . THR A 1 391 ? 16.714 10.051 2.859 1.00 90.44 391 THR A N 1
ATOM 3181 C CA . THR A 1 391 ? 15.309 10.213 3.291 1.00 90.44 391 THR A CA 1
ATOM 3182 C C . THR A 1 391 ? 14.348 9.293 2.540 1.00 90.44 391 THR A C 1
ATOM 3184 O O . THR A 1 391 ? 14.600 8.907 1.400 1.00 90.44 391 THR A O 1
ATOM 3187 N N . ASP A 1 392 ? 13.177 9.036 3.129 1.00 90.56 392 ASP A N 1
ATOM 3188 C CA . ASP A 1 392 ? 12.054 8.361 2.465 1.00 90.56 392 ASP A CA 1
ATOM 3189 C C . ASP A 1 392 ? 11.681 8.987 1.102 1.00 90.56 392 ASP A C 1
ATOM 3191 O O . ASP A 1 392 ? 11.241 8.259 0.215 1.00 90.56 392 ASP A O 1
ATOM 3195 N N . LYS A 1 393 ? 11.888 10.300 0.883 1.00 89.00 393 LYS A N 1
ATOM 3196 C CA . LYS A 1 393 ? 11.697 10.906 -0.447 1.00 89.00 393 LYS A CA 1
ATOM 3197 C C . LYS A 1 393 ? 12.799 10.486 -1.420 1.00 89.00 393 LYS A C 1
ATOM 3199 O O . LYS A 1 393 ? 12.483 9.949 -2.475 1.00 89.00 393 LYS A O 1
ATOM 3204 N N . TRP A 1 394 ? 14.071 10.662 -1.049 1.00 91.94 394 TRP A N 1
ATOM 3205 C CA . TRP A 1 394 ? 15.207 10.253 -1.888 1.00 91.94 394 TRP A CA 1
ATOM 3206 C C . TRP A 1 394 ? 15.129 8.776 -2.276 1.00 91.94 394 TRP A C 1
ATOM 3208 O O . TRP A 1 394 ? 15.427 8.423 -3.412 1.00 91.94 394 TRP A O 1
ATOM 3218 N N . LEU A 1 395 ? 14.658 7.923 -1.366 1.00 94.56 395 LEU A N 1
ATOM 3219 C CA . LEU A 1 395 ? 14.426 6.504 -1.618 1.00 94.56 395 LEU A CA 1
ATOM 3220 C C . LEU A 1 395 ? 13.369 6.250 -2.699 1.00 94.56 395 LEU A C 1
ATOM 3222 O O . LEU A 1 395 ? 13.620 5.469 -3.617 1.00 94.56 395 LEU A O 1
ATOM 3226 N N . ARG A 1 396 ? 12.224 6.941 -2.645 1.00 93.25 396 ARG A N 1
ATOM 3227 C CA . ARG A 1 396 ? 11.214 6.882 -3.714 1.00 93.25 396 ARG A CA 1
ATOM 3228 C C . ARG A 1 396 ? 11.776 7.400 -5.038 1.00 93.25 396 ARG A C 1
ATOM 3230 O O . ARG A 1 396 ? 11.597 6.748 -6.062 1.00 93.25 396 ARG A O 1
ATOM 3237 N N . ASP A 1 397 ? 12.543 8.486 -5.006 1.00 92.25 397 ASP A N 1
ATOM 3238 C CA . ASP A 1 397 ? 13.155 9.079 -6.198 1.00 92.25 397 ASP A CA 1
ATOM 3239 C C . ASP A 1 397 ? 14.255 8.167 -6.808 1.00 92.25 397 ASP A C 1
ATOM 3241 O O . ASP A 1 397 ? 14.388 8.099 -8.032 1.00 92.25 397 ASP A O 1
ATOM 3245 N N . GLN A 1 398 ? 14.990 7.378 -6.003 1.00 95.75 398 GLN A N 1
ATOM 3246 C CA . GLN A 1 398 ? 15.924 6.352 -6.506 1.00 95.75 398 GLN A CA 1
ATOM 3247 C C . GLN A 1 398 ? 15.205 5.180 -7.196 1.00 95.75 398 GLN A C 1
ATOM 3249 O O . GLN A 1 398 ? 15.635 4.738 -8.264 1.00 95.75 398 GLN A O 1
ATOM 3254 N N . PHE A 1 399 ? 14.112 4.667 -6.622 1.00 97.44 399 PHE A N 1
ATOM 3255 C CA . PHE A 1 399 ? 13.339 3.576 -7.236 1.00 97.44 399 PHE A CA 1
ATOM 3256 C C . PHE A 1 399 ? 12.536 4.052 -8.462 1.00 97.44 399 PHE A C 1
ATOM 3258 O O . PHE A 1 399 ? 12.427 3.321 -9.451 1.00 97.44 399 PHE A O 1
ATOM 3265 N N . ALA A 1 400 ? 12.078 5.308 -8.469 1.00 95.62 400 ALA A N 1
ATOM 3266 C CA . ALA A 1 400 ? 11.560 5.969 -9.663 1.00 95.62 400 ALA A CA 1
ATOM 3267 C C . ALA A 1 400 ? 12.632 6.048 -10.763 1.00 95.62 400 ALA A C 1
ATOM 3269 O O . ALA A 1 400 ? 12.387 5.604 -11.883 1.00 95.62 400 ALA A O 1
ATOM 3270 N N . TYR A 1 401 ? 13.844 6.517 -10.445 1.00 95.50 401 TYR A N 1
ATOM 3271 C CA . TYR A 1 401 ? 14.971 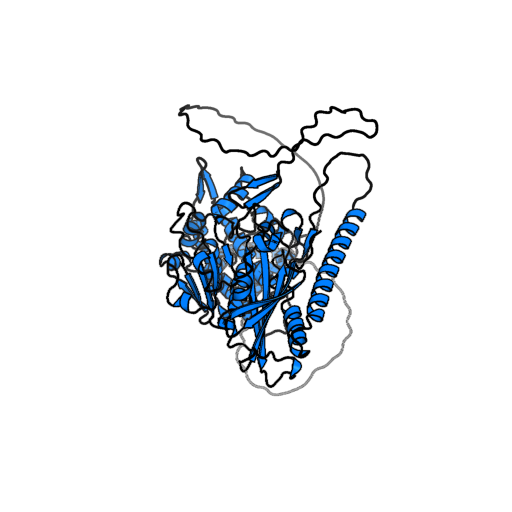6.569 -11.387 1.00 95.50 401 TYR A CA 1
ATOM 3272 C C . TYR A 1 401 ? 15.364 5.185 -11.937 1.00 95.50 401 TYR A C 1
ATOM 3274 O O . TYR A 1 401 ? 15.690 5.064 -13.121 1.00 95.50 401 TYR A O 1
ATOM 3282 N N . TYR A 1 402 ? 15.251 4.123 -11.132 1.00 98.00 402 TYR A N 1
ATOM 3283 C CA . TYR A 1 402 ? 15.421 2.739 -11.588 1.00 98.00 402 TYR A CA 1
ATOM 3284 C C . TYR A 1 402 ? 14.386 2.334 -12.645 1.00 98.00 402 TYR A C 1
ATOM 3286 O O . TYR A 1 402 ? 14.769 1.854 -13.716 1.00 98.00 402 TYR A O 1
ATOM 3294 N N . ILE A 1 403 ? 13.095 2.592 -12.400 1.00 97.19 403 ILE A N 1
ATOM 3295 C CA . ILE A 1 403 ? 12.043 2.370 -13.406 1.00 97.19 403 ILE A CA 1
ATOM 3296 C C . ILE A 1 403 ? 12.284 3.232 -14.650 1.00 97.19 403 ILE A C 1
ATOM 3298 O O . ILE A 1 403 ? 12.174 2.725 -15.761 1.00 97.19 403 ILE A O 1
ATOM 3302 N N . LEU A 1 404 ? 12.669 4.500 -14.505 1.00 96.38 404 LEU A N 1
ATOM 3303 C CA . LEU A 1 404 ? 12.922 5.386 -15.645 1.00 96.38 404 LEU A CA 1
ATOM 3304 C C . LEU A 1 404 ? 14.089 4.888 -16.517 1.00 96.38 404 LEU A C 1
ATOM 3306 O O . LEU A 1 404 ? 13.966 4.882 -17.739 1.00 96.38 404 LEU A O 1
ATOM 3310 N N . CYS A 1 405 ? 15.180 4.386 -15.928 1.00 96.50 405 CYS A N 1
ATOM 3311 C CA . CYS A 1 405 ? 16.280 3.765 -16.682 1.00 96.50 405 CYS A CA 1
ATOM 3312 C C . CYS A 1 405 ? 15.851 2.468 -17.397 1.00 96.50 405 CYS A C 1
ATOM 3314 O O . CYS A 1 405 ? 16.260 2.224 -18.537 1.00 96.50 405 CYS A O 1
ATOM 3316 N N . LEU A 1 406 ? 15.009 1.651 -16.753 1.00 96.94 406 LEU A N 1
ATOM 3317 C CA . LEU A 1 406 ? 14.427 0.435 -17.332 1.00 96.94 406 LEU A CA 1
ATOM 3318 C C . LEU A 1 406 ? 13.526 0.767 -18.531 1.00 96.94 406 LEU A C 1
ATOM 3320 O O . LEU A 1 406 ? 13.735 0.241 -19.626 1.00 96.94 406 LEU A O 1
ATOM 3324 N N . LEU A 1 407 ? 12.579 1.693 -18.364 1.00 96.25 407 LEU A N 1
ATOM 3325 C CA . LEU A 1 407 ? 11.663 2.114 -19.426 1.00 96.25 407 LEU A CA 1
ATOM 3326 C C . LEU A 1 407 ? 12.391 2.835 -20.572 1.00 96.25 407 LEU A C 1
ATOM 3328 O O . LEU A 1 407 ? 12.069 2.594 -21.731 1.00 96.25 407 LEU A O 1
ATOM 3332 N N . ASN A 1 408 ? 13.432 3.622 -20.279 1.00 95.19 408 ASN A N 1
ATOM 3333 C CA . ASN A 1 408 ? 14.302 4.256 -21.281 1.00 95.19 408 ASN A CA 1
ATOM 3334 C C . ASN A 1 408 ? 15.232 3.273 -22.018 1.00 95.19 408 ASN A C 1
ATOM 3336 O O . ASN A 1 408 ? 15.865 3.634 -23.012 1.00 95.19 408 ASN A O 1
ATOM 3340 N N . SER A 1 409 ? 15.374 2.046 -21.518 1.00 94.06 409 SER A N 1
ATOM 3341 C CA . SER A 1 409 ? 16.093 0.965 -22.202 1.00 94.06 409 SER A CA 1
ATOM 3342 C C . SER A 1 409 ? 15.127 0.114 -23.029 1.00 94.06 409 SER A C 1
ATOM 3344 O O . SER A 1 409 ? 15.424 -0.222 -24.177 1.00 94.06 409 SER A O 1
ATOM 3346 N N . LEU A 1 410 ? 13.923 -0.130 -22.503 1.00 93.12 410 LEU A N 1
ATOM 3347 C CA . LEU A 1 410 ? 12.819 -0.746 -23.238 1.00 93.12 410 LEU A CA 1
ATOM 3348 C C . LEU A 1 410 ? 12.347 0.110 -24.422 1.00 93.12 410 LEU A C 1
ATOM 3350 O O . LEU A 1 410 ? 12.135 -0.437 -25.494 1.00 93.12 410 LEU A O 1
ATOM 3354 N N . SER A 1 411 ? 12.254 1.439 -24.313 1.00 91.81 411 SER A N 1
ATOM 3355 C CA . SER A 1 411 ? 11.796 2.281 -25.436 1.00 91.81 411 SER A CA 1
ATOM 3356 C C . SER A 1 411 ? 12.744 2.304 -26.645 1.00 91.81 411 SER A C 1
ATOM 3358 O O . SER A 1 411 ? 12.326 2.680 -27.736 1.00 91.81 411 SER A O 1
ATOM 3360 N N . LYS A 1 412 ? 13.997 1.849 -26.484 1.00 90.25 412 LYS A N 1
ATOM 3361 C CA . LYS A 1 412 ? 14.974 1.650 -27.575 1.00 90.25 412 LYS A CA 1
ATOM 3362 C C . LYS A 1 412 ? 14.797 0.316 -28.318 1.00 90.25 412 LYS A C 1
ATOM 3364 O O . LYS A 1 412 ? 15.313 0.167 -29.421 1.00 90.25 412 LYS A O 1
ATOM 3369 N N . THR A 1 413 ? 14.148 -0.660 -27.682 1.00 90.06 413 THR A N 1
ATOM 3370 C CA . THR A 1 413 ? 14.082 -2.074 -28.107 1.00 90.06 413 THR A CA 1
ATOM 3371 C C . THR A 1 413 ? 12.661 -2.528 -28.440 1.00 90.06 413 THR A C 1
ATOM 3373 O O . THR A 1 413 ? 12.470 -3.427 -29.251 1.00 90.06 413 THR A O 1
ATOM 3376 N N . LEU A 1 414 ? 11.656 -1.894 -27.842 1.00 90.56 414 LEU A N 1
ATOM 3377 C CA . LEU A 1 414 ? 10.243 -2.199 -28.003 1.00 90.56 414 LEU A CA 1
ATOM 3378 C C . LEU A 1 414 ? 9.688 -1.588 -29.299 1.00 90.56 414 LEU A C 1
ATOM 3380 O O . LEU A 1 414 ? 9.621 -0.366 -29.440 1.00 90.56 414 LEU A O 1
ATOM 3384 N N . ARG A 1 415 ? 9.253 -2.443 -30.225 1.00 84.69 415 ARG A N 1
ATOM 3385 C CA . ARG A 1 415 ? 8.634 -2.083 -31.513 1.00 84.69 415 ARG A CA 1
ATOM 3386 C C . ARG A 1 415 ? 7.249 -2.702 -31.655 1.00 84.69 415 ARG A C 1
ATOM 3388 O O . ARG A 1 415 ? 6.863 -3.535 -30.837 1.00 84.69 415 ARG A O 1
ATOM 3395 N N . VAL A 1 416 ? 6.525 -2.318 -32.706 1.00 81.69 416 VAL A N 1
ATOM 3396 C CA . VAL A 1 416 ? 5.317 -3.010 -33.178 1.00 81.69 416 VAL A CA 1
ATOM 3397 C C . VAL A 1 416 ? 5.560 -3.502 -34.602 1.00 81.69 416 VAL A C 1
ATOM 3399 O O . VAL A 1 416 ? 5.845 -2.700 -35.485 1.00 81.69 416 VAL A O 1
ATOM 3402 N N . GLU A 1 417 ? 5.422 -4.808 -34.812 1.00 78.88 417 GLU A N 1
ATOM 3403 C CA . GLU A 1 417 ? 5.524 -5.488 -36.107 1.00 78.88 417 GLU A CA 1
ATOM 3404 C C . GLU A 1 417 ? 4.287 -6.391 -36.259 1.00 78.88 417 GLU A C 1
ATOM 3406 O O . GLU A 1 417 ? 3.883 -7.058 -35.305 1.00 78.88 417 GLU A O 1
ATOM 3411 N N . ASP A 1 418 ? 3.612 -6.357 -37.411 1.00 75.81 418 ASP A N 1
ATOM 3412 C CA . ASP A 1 418 ? 2.349 -7.078 -37.673 1.00 75.81 418 ASP A CA 1
ATOM 3413 C C . ASP A 1 418 ? 1.275 -6.921 -36.568 1.00 75.81 418 ASP A C 1
ATOM 3415 O O . ASP A 1 418 ? 0.570 -7.864 -36.196 1.00 75.81 418 ASP A O 1
ATOM 3419 N N . GLY A 1 419 ? 1.180 -5.720 -35.984 1.00 70.88 419 GLY A N 1
ATOM 3420 C CA . GLY A 1 419 ? 0.262 -5.402 -34.879 1.00 70.88 419 GLY A CA 1
ATOM 3421 C C . GLY A 1 419 ? 0.629 -6.030 -33.525 1.00 70.88 419 GLY A C 1
ATOM 3422 O O . GLY A 1 419 ? -0.096 -5.849 -32.546 1.00 70.88 419 GLY A O 1
ATOM 3423 N N . LYS A 1 420 ? 1.754 -6.747 -33.433 1.00 75.25 420 LYS A N 1
ATOM 3424 C CA . LYS A 1 420 ? 2.286 -7.345 -32.203 1.00 75.25 420 LYS A CA 1
ATOM 3425 C C . LYS A 1 420 ? 3.479 -6.538 -31.719 1.00 75.25 420 LYS A C 1
ATOM 3427 O O . LYS A 1 420 ? 4.327 -6.132 -32.503 1.00 75.25 420 LYS A O 1
ATOM 3432 N N . ALA A 1 421 ? 3.575 -6.332 -30.411 1.00 75.38 421 ALA A N 1
ATOM 3433 C CA . ALA A 1 421 ? 4.748 -5.683 -29.848 1.00 75.38 421 ALA A CA 1
ATOM 3434 C C . ALA A 1 421 ? 5.880 -6.692 -29.608 1.00 75.38 421 ALA A C 1
ATOM 3436 O O . ALA A 1 421 ? 5.652 -7.736 -28.992 1.00 75.38 421 ALA A O 1
ATOM 3437 N N . ILE A 1 422 ? 7.087 -6.357 -30.060 1.00 83.69 422 ILE A N 1
ATOM 3438 C CA . ILE A 1 422 ? 8.293 -7.195 -29.989 1.00 83.69 422 ILE A CA 1
ATOM 3439 C C . ILE A 1 422 ? 9.392 -6.417 -29.252 1.00 83.69 422 ILE A C 1
ATOM 3441 O O . ILE A 1 422 ? 9.454 -5.192 -29.343 1.00 83.69 422 ILE A O 1
ATOM 3445 N N . ILE A 1 423 ? 10.231 -7.120 -28.483 1.00 87.50 423 ILE A N 1
ATOM 3446 C CA . ILE A 1 423 ? 11.424 -6.556 -27.834 1.00 87.50 423 ILE A CA 1
ATOM 3447 C C . ILE A 1 423 ? 12.652 -7.044 -28.608 1.00 87.50 423 ILE A C 1
ATOM 3449 O O . ILE A 1 423 ? 13.123 -8.166 -28.400 1.00 87.50 423 ILE A O 1
ATOM 3453 N N . ASP A 1 424 ? 13.162 -6.198 -29.497 1.00 85.81 424 ASP A N 1
ATOM 3454 C CA . ASP A 1 424 ? 14.394 -6.443 -30.244 1.00 85.81 424 ASP A CA 1
ATOM 3455 C C . ASP A 1 424 ? 15.600 -6.492 -29.310 1.00 85.81 424 ASP A C 1
ATOM 3457 O O . ASP A 1 424 ? 15.702 -5.696 -28.379 1.00 85.81 424 ASP A O 1
ATOM 3461 N N . ASN A 1 425 ? 16.568 -7.367 -29.605 1.00 85.69 425 ASN A N 1
ATOM 3462 C CA . ASN A 1 425 ? 17.863 -7.403 -28.914 1.00 85.69 425 ASN A CA 1
ATOM 3463 C C . ASN A 1 425 ? 17.726 -7.345 -27.374 1.00 85.69 425 ASN A C 1
ATOM 3465 O O . ASN A 1 425 ? 18.350 -6.525 -26.695 1.00 85.69 425 ASN A O 1
ATOM 3469 N N . ILE A 1 426 ? 16.874 -8.208 -26.816 1.00 86.81 426 ILE A N 1
ATOM 3470 C CA . ILE A 1 426 ? 16.590 -8.287 -25.374 1.00 86.81 426 ILE A CA 1
ATOM 3471 C C . ILE A 1 426 ? 17.843 -8.508 -24.507 1.00 86.81 426 ILE A C 1
ATOM 3473 O O . ILE A 1 426 ? 17.863 -8.112 -23.343 1.00 86.81 426 ILE A O 1
ATOM 3477 N N . ASP A 1 427 ? 18.922 -9.037 -25.082 1.00 84.44 427 ASP A N 1
ATOM 3478 C CA . ASP A 1 427 ? 20.228 -9.197 -24.434 1.00 84.44 427 ASP A CA 1
ATOM 3479 C C . ASP A 1 427 ? 20.827 -7.837 -24.008 1.00 84.44 427 ASP A C 1
ATOM 3481 O O . ASP A 1 427 ? 21.556 -7.752 -23.018 1.00 84.44 427 ASP A O 1
ATOM 3485 N N . SER A 1 428 ? 20.451 -6.742 -24.684 1.00 86.50 428 SER A N 1
ATOM 3486 C CA . SER A 1 428 ? 20.789 -5.360 -24.292 1.00 86.50 428 SER A CA 1
ATOM 3487 C C . SER A 1 428 ? 20.120 -4.905 -22.985 1.00 86.50 428 SER A C 1
ATOM 3489 O O . SER A 1 428 ? 20.589 -3.956 -22.354 1.00 86.50 428 SER A O 1
ATOM 3491 N N . LEU A 1 429 ? 19.075 -5.610 -22.537 1.00 90.81 429 LEU A N 1
ATOM 3492 C CA . LEU A 1 429 ? 18.370 -5.394 -21.268 1.00 90.81 429 LEU A CA 1
ATOM 3493 C C . LEU A 1 429 ? 18.862 -6.335 -20.153 1.00 90.81 429 LEU A C 1
ATOM 3495 O O . LEU A 1 429 ? 18.324 -6.316 -19.044 1.00 90.81 429 LEU A O 1
ATOM 3499 N N . SER A 1 430 ? 19.899 -7.142 -20.413 1.00 91.56 430 SER A N 1
ATOM 3500 C CA . SER A 1 430 ? 20.481 -8.091 -19.448 1.00 91.56 430 SER A CA 1
ATOM 3501 C C . SER A 1 430 ? 20.951 -7.449 -18.136 1.00 91.56 430 SER A C 1
ATOM 3503 O O . SER A 1 430 ? 20.994 -8.138 -17.117 1.00 91.56 430 SER A O 1
ATOM 3505 N N . THR A 1 431 ? 21.210 -6.135 -18.109 1.00 94.06 431 THR A N 1
ATOM 3506 C CA . THR A 1 431 ? 21.477 -5.349 -16.887 1.00 94.06 431 THR A CA 1
ATOM 3507 C C . THR A 1 431 ? 20.370 -5.473 -15.835 1.00 94.06 431 THR A C 1
ATOM 3509 O O . THR A 1 431 ? 20.674 -5.452 -14.643 1.00 94.06 431 THR A O 1
ATOM 3512 N N . PHE A 1 432 ? 19.116 -5.664 -16.256 1.00 96.25 432 PHE A N 1
ATOM 3513 C CA . PHE A 1 432 ? 17.934 -5.795 -15.394 1.00 96.25 432 PHE A CA 1
ATOM 3514 C C . PHE A 1 432 ? 17.506 -7.254 -15.124 1.00 96.25 432 PHE A C 1
ATOM 3516 O O . PHE A 1 432 ? 16.484 -7.457 -14.464 1.00 96.25 432 PHE A O 1
ATOM 3523 N N . ASN A 1 433 ? 18.296 -8.239 -15.585 1.00 96.88 433 ASN A N 1
ATOM 3524 C CA . ASN A 1 433 ? 17.982 -9.671 -15.736 1.00 96.88 433 ASN A CA 1
ATOM 3525 C C . ASN A 1 433 ? 17.007 -9.945 -16.907 1.00 96.88 433 ASN A C 1
ATOM 3527 O O . ASN A 1 433 ? 15.839 -9.569 -16.874 1.00 96.88 433 ASN A O 1
ATOM 3531 N N . GLU A 1 434 ? 17.463 -10.649 -17.949 1.00 94.44 434 GLU A N 1
ATOM 3532 C CA . GLU A 1 434 ? 16.622 -10.969 -19.116 1.00 94.44 434 GLU A CA 1
ATOM 3533 C C . GLU A 1 434 ? 15.424 -11.883 -18.782 1.00 94.44 434 GLU A C 1
ATOM 3535 O O . GLU A 1 434 ? 14.361 -11.742 -19.385 1.00 94.44 434 GLU A O 1
ATOM 3540 N N . PHE A 1 435 ? 15.535 -12.763 -17.780 1.00 95.94 435 PHE A N 1
ATOM 3541 C CA . PHE A 1 435 ? 14.431 -13.618 -17.327 1.00 95.94 435 PHE A CA 1
ATOM 3542 C C . PHE A 1 435 ? 13.355 -12.804 -16.604 1.00 95.94 435 PHE A C 1
ATOM 3544 O O . PHE A 1 435 ? 12.168 -13.099 -16.768 1.00 95.94 435 PHE A O 1
ATOM 3551 N N . PHE A 1 436 ? 13.750 -11.742 -15.890 1.00 97.75 436 PHE A N 1
ATOM 3552 C CA . PHE A 1 436 ? 12.819 -10.743 -15.365 1.00 97.75 436 PHE A CA 1
ATOM 3553 C C . PHE A 1 436 ? 12.056 -10.067 -16.508 1.00 97.75 436 PHE A C 1
ATOM 3555 O O . PHE A 1 436 ? 10.825 -10.106 -16.520 1.00 97.75 436 PHE A O 1
ATOM 3562 N N . ILE A 1 437 ? 12.770 -9.520 -17.502 1.00 96.38 437 ILE A N 1
ATOM 3563 C CA . ILE A 1 437 ? 12.156 -8.812 -18.636 1.00 96.38 437 ILE A CA 1
ATOM 3564 C C . ILE A 1 437 ? 11.197 -9.722 -19.409 1.00 96.38 437 ILE A C 1
ATOM 3566 O O . ILE A 1 437 ? 10.040 -9.349 -19.585 1.00 96.38 437 ILE A O 1
ATOM 3570 N N . ARG A 1 438 ? 11.624 -10.935 -19.797 1.00 94.00 438 ARG A N 1
ATOM 3571 C CA . ARG A 1 438 ? 10.780 -11.904 -20.528 1.00 94.00 438 ARG A CA 1
ATOM 3572 C C . ARG A 1 438 ? 9.512 -12.281 -19.756 1.00 94.00 438 ARG A C 1
ATOM 3574 O O . ARG A 1 438 ? 8.461 -12.468 -20.368 1.00 94.00 438 ARG A O 1
ATOM 3581 N N . LYS A 1 439 ? 9.585 -12.406 -18.423 1.00 95.25 439 LYS A N 1
ATOM 3582 C CA . LYS A 1 439 ? 8.411 -12.712 -17.588 1.00 95.25 439 LYS A CA 1
ATOM 3583 C C . LYS A 1 439 ? 7.502 -11.493 -17.439 1.00 95.25 439 LYS A C 1
ATOM 3585 O O . LYS A 1 439 ? 6.289 -11.630 -17.582 1.00 95.25 439 LYS A O 1
ATOM 3590 N N . TRP A 1 440 ? 8.071 -10.315 -17.183 1.00 95.38 440 TRP A N 1
ATOM 3591 C CA . TRP A 1 440 ? 7.308 -9.083 -17.003 1.00 95.38 440 TRP A CA 1
ATOM 3592 C C . TRP A 1 440 ? 6.612 -8.638 -18.294 1.00 95.38 440 TRP A C 1
ATOM 3594 O O . TRP A 1 440 ? 5.442 -8.260 -18.239 1.00 95.38 440 TRP A O 1
ATOM 3604 N N . SER A 1 441 ? 7.244 -8.793 -19.463 1.00 93.06 441 SER A N 1
ATOM 3605 C CA . SER A 1 441 ? 6.615 -8.494 -20.758 1.00 93.06 441 SER A CA 1
ATOM 3606 C C . SER A 1 441 ? 5.374 -9.347 -21.057 1.00 93.06 441 SER A C 1
ATOM 3608 O O . SER A 1 441 ? 4.552 -8.965 -21.885 1.00 93.06 441 SER A O 1
ATOM 3610 N N . GLY A 1 442 ? 5.213 -10.486 -20.370 1.00 90.56 442 GLY A N 1
ATOM 3611 C CA . GLY A 1 442 ? 4.013 -11.327 -20.413 1.00 90.56 442 GLY A CA 1
ATOM 3612 C C . GLY A 1 442 ? 2.904 -10.940 -19.421 1.00 90.56 442 GLY A C 1
ATOM 3613 O O . GLY A 1 442 ? 1.845 -11.558 -19.450 1.00 90.56 442 GLY A O 1
ATOM 3614 N N . SER A 1 443 ? 3.121 -9.954 -18.543 1.00 91.25 443 SER A N 1
ATOM 3615 C CA . SER A 1 443 ? 2.127 -9.498 -17.555 1.00 91.25 443 SER A CA 1
ATOM 3616 C C . SER A 1 443 ? 1.057 -8.591 -18.173 1.00 91.25 443 SER A C 1
ATOM 3618 O O . SER A 1 443 ? 1.308 -7.895 -19.166 1.00 91.25 443 SER A O 1
ATOM 3620 N N . ARG A 1 444 ? -0.130 -8.543 -17.560 1.00 90.69 444 ARG A N 1
ATOM 3621 C CA . ARG A 1 444 ? -1.202 -7.616 -17.932 1.00 90.69 444 ARG A CA 1
ATOM 3622 C C . ARG A 1 444 ? -0.748 -6.173 -17.723 1.00 90.69 444 ARG A C 1
ATOM 3624 O O . ARG A 1 444 ? -0.873 -5.390 -18.656 1.00 90.69 444 ARG A O 1
ATOM 3631 N N . ASN A 1 445 ? -0.141 -5.815 -16.589 1.00 92.31 445 ASN A N 1
ATOM 3632 C CA . ASN A 1 445 ? 0.314 -4.440 -16.354 1.00 92.31 445 ASN A CA 1
ATOM 3633 C C . ASN A 1 445 ? 1.325 -3.939 -17.401 1.00 92.31 445 ASN A C 1
ATOM 3635 O O . ASN A 1 445 ? 1.226 -2.780 -17.808 1.00 92.31 445 ASN A O 1
ATOM 3639 N N . PHE A 1 446 ? 2.217 -4.800 -17.911 1.00 93.44 446 PHE A N 1
ATOM 3640 C CA . PHE A 1 446 ? 3.094 -4.442 -19.029 1.00 93.44 446 PHE A CA 1
ATOM 3641 C C . PHE A 1 446 ? 2.298 -4.200 -20.313 1.00 93.44 446 PHE A C 1
ATOM 3643 O O . PHE A 1 446 ? 2.517 -3.190 -20.975 1.00 93.44 446 PHE A O 1
ATOM 3650 N N . HIS A 1 447 ? 1.347 -5.079 -20.653 1.00 91.69 447 HIS A N 1
ATOM 3651 C CA . HIS A 1 447 ? 0.473 -4.900 -21.819 1.00 91.69 447 HIS A CA 1
ATOM 3652 C C . HIS A 1 447 ? -0.324 -3.592 -21.741 1.00 91.69 447 HIS A C 1
ATOM 3654 O O . HIS A 1 447 ? -0.383 -2.853 -22.721 1.00 91.69 447 HIS A O 1
ATOM 3660 N N . LEU A 1 448 ? -0.884 -3.273 -20.574 1.00 91.94 448 LEU A N 1
ATOM 3661 C CA . LEU A 1 448 ? -1.658 -2.054 -20.346 1.00 91.94 448 LEU A CA 1
ATOM 3662 C C . LEU A 1 448 ? -0.784 -0.791 -20.429 1.00 91.94 448 LEU A C 1
ATOM 3664 O O . LEU A 1 448 ? -1.131 0.144 -21.148 1.00 91.94 448 LEU A O 1
ATOM 3668 N N . TRP A 1 449 ? 0.380 -0.774 -19.767 1.00 94.38 449 TRP A N 1
ATOM 3669 C CA . TRP A 1 449 ? 1.357 0.318 -19.884 1.00 94.38 449 TRP A CA 1
ATOM 3670 C C . TRP A 1 449 ? 1.801 0.527 -21.339 1.00 94.38 449 TRP A C 1
ATOM 3672 O O . TRP A 1 449 ? 1.722 1.634 -21.868 1.00 94.38 449 TRP A O 1
ATOM 3682 N N . ARG A 1 450 ? 2.197 -0.552 -22.017 1.00 92.31 450 ARG A N 1
ATOM 3683 C CA . ARG A 1 450 ? 2.625 -0.558 -23.420 1.00 92.31 450 ARG A CA 1
ATOM 3684 C C . ARG A 1 450 ? 1.548 -0.009 -24.355 1.00 92.31 450 ARG A C 1
ATOM 3686 O O . ARG A 1 450 ? 1.861 0.769 -25.252 1.00 92.31 450 ARG A O 1
ATOM 3693 N N . ASN A 1 451 ? 0.291 -0.402 -24.156 1.00 92.06 451 ASN A N 1
ATOM 3694 C CA . ASN A 1 451 ? -0.813 0.074 -24.983 1.00 92.06 451 ASN A CA 1
ATOM 3695 C C . ASN A 1 451 ? -1.030 1.591 -24.801 1.00 92.06 451 ASN A C 1
ATOM 3697 O O . ASN A 1 451 ? -1.219 2.284 -25.798 1.00 92.06 451 ASN A O 1
ATOM 3701 N N . ARG A 1 452 ? -0.895 2.138 -23.579 1.00 92.69 452 ARG A N 1
ATOM 3702 C CA . ARG A 1 452 ? -0.888 3.602 -23.345 1.00 92.69 452 ARG A CA 1
ATOM 3703 C C . ARG A 1 452 ? 0.279 4.288 -24.054 1.00 92.69 452 ARG A C 1
ATOM 3705 O O . ARG A 1 452 ? 0.076 5.294 -24.728 1.00 92.69 452 ARG A O 1
ATOM 3712 N N . MET A 1 453 ? 1.484 3.719 -23.949 1.00 93.38 453 MET A N 1
ATOM 3713 C CA . MET A 1 453 ? 2.686 4.250 -24.600 1.00 93.38 453 MET A CA 1
ATOM 3714 C C . MET A 1 453 ? 2.514 4.369 -26.118 1.00 93.38 453 MET A C 1
ATOM 3716 O O . MET A 1 453 ? 2.805 5.428 -26.663 1.00 93.38 453 MET A O 1
ATOM 3720 N N . PHE A 1 454 ? 1.997 3.341 -26.800 1.00 91.38 454 PHE A N 1
ATOM 3721 C CA . PHE A 1 454 ? 1.754 3.411 -28.248 1.00 91.38 454 PHE A CA 1
ATOM 3722 C C . PHE A 1 454 ? 0.493 4.206 -28.630 1.00 91.38 454 PHE A C 1
ATOM 3724 O O . PHE A 1 454 ? 0.473 4.779 -29.715 1.00 91.38 454 PHE A O 1
ATOM 3731 N N . LYS A 1 455 ? -0.519 4.330 -27.753 1.00 91.00 455 LYS A N 1
ATOM 3732 C CA . LYS A 1 455 ? -1.650 5.260 -27.962 1.00 91.00 455 LYS A CA 1
ATOM 3733 C C . LYS A 1 455 ? -1.179 6.720 -27.947 1.00 91.00 455 LYS A C 1
ATOM 3735 O O . LYS A 1 455 ? -1.621 7.506 -28.777 1.00 91.00 455 LYS A O 1
ATOM 3740 N N . GLN A 1 456 ? -0.261 7.075 -27.042 1.00 92.19 456 GLN A N 1
ATOM 3741 C CA . GLN A 1 456 ? 0.318 8.422 -26.965 1.00 92.19 456 GLN A CA 1
ATOM 3742 C C . GLN A 1 456 ? 1.432 8.664 -27.999 1.00 92.19 456 GLN A C 1
ATOM 3744 O O . GLN A 1 456 ? 1.583 9.782 -28.491 1.00 92.19 456 GLN A O 1
ATOM 3749 N N . TYR A 1 457 ? 2.209 7.631 -28.339 1.00 91.50 457 TYR A N 1
ATOM 3750 C CA . TYR A 1 457 ? 3.372 7.721 -29.225 1.00 91.50 457 TYR A CA 1
ATOM 3751 C C . TYR A 1 457 ? 3.357 6.643 -30.329 1.00 91.50 457 TYR A C 1
ATOM 3753 O O . TYR A 1 457 ? 4.191 5.733 -30.299 1.00 91.50 457 TYR A O 1
ATOM 3761 N N . PRO A 1 458 ? 2.463 6.733 -31.338 1.00 86.06 458 PRO A N 1
ATOM 3762 C CA . PRO A 1 458 ? 2.321 5.683 -32.354 1.00 86.06 458 PRO A CA 1
ATOM 3763 C C . PRO A 1 458 ? 3.580 5.445 -33.201 1.00 86.06 458 PRO A C 1
ATOM 3765 O O . PRO A 1 458 ? 3.868 4.314 -33.577 1.00 86.06 458 PRO A O 1
ATOM 3768 N N . ASN A 1 459 ? 4.338 6.510 -33.493 1.00 84.38 459 ASN A N 1
ATOM 3769 C CA . ASN A 1 459 ? 5.429 6.477 -34.476 1.00 84.38 459 ASN A CA 1
ATOM 3770 C C . ASN A 1 459 ? 6.820 6.220 -33.871 1.00 84.38 459 ASN A C 1
ATOM 3772 O O . ASN A 1 459 ? 7.711 5.742 -34.567 1.00 84.38 459 ASN A O 1
ATOM 3776 N N . SER A 1 460 ? 7.050 6.618 -32.616 1.00 86.25 460 SER A N 1
ATOM 3777 C CA . SER A 1 460 ? 8.353 6.505 -31.947 1.00 86.25 460 SER A CA 1
ATOM 3778 C C . SER A 1 460 ? 8.203 6.750 -30.449 1.00 86.25 460 SER A C 1
ATOM 3780 O O . SER A 1 460 ? 7.713 7.805 -30.043 1.00 86.25 460 SER A O 1
ATOM 3782 N N . LEU A 1 461 ? 8.629 5.787 -29.630 1.00 91.12 461 LEU A N 1
ATOM 3783 C CA . LEU A 1 461 ? 8.568 5.888 -28.173 1.00 91.12 461 LEU A CA 1
ATOM 3784 C C . LEU A 1 461 ? 9.565 6.939 -27.637 1.00 91.12 461 LEU A C 1
ATOM 3786 O O . LEU A 1 461 ? 10.646 7.120 -28.203 1.00 91.12 461 LEU A O 1
ATOM 3790 N N . PRO A 1 462 ? 9.257 7.619 -26.518 1.00 91.12 462 PRO A N 1
ATOM 3791 C CA . PRO A 1 462 ? 10.150 8.614 -25.941 1.00 91.12 462 PRO A CA 1
ATOM 3792 C C . PRO A 1 462 ? 11.453 7.982 -25.435 1.00 91.12 462 PRO A C 1
ATOM 3794 O O . PRO A 1 462 ? 11.466 6.953 -24.754 1.00 91.12 462 PRO A O 1
ATOM 3797 N N . HIS A 1 463 ? 12.562 8.655 -25.733 1.00 88.25 463 HIS A N 1
ATOM 3798 C CA . HIS A 1 463 ? 13.894 8.304 -25.260 1.00 88.25 463 HIS A CA 1
ATOM 3799 C C . HIS A 1 463 ? 14.627 9.561 -24.769 1.00 88.25 463 HIS A C 1
ATOM 3801 O O . HIS A 1 463 ? 14.679 10.581 -25.459 1.00 88.25 463 HIS A O 1
ATOM 3807 N N . PHE A 1 464 ? 15.215 9.470 -23.578 1.00 90.06 464 PHE A N 1
ATOM 3808 C CA . PHE A 1 464 ? 15.997 10.520 -22.936 1.00 90.06 464 PHE A CA 1
ATOM 3809 C C . PHE A 1 464 ? 17.481 10.152 -22.938 1.00 90.06 464 PHE A C 1
ATOM 3811 O O . PHE A 1 464 ? 17.874 9.096 -22.433 1.00 90.06 464 PHE A O 1
ATOM 3818 N N . LYS A 1 465 ? 18.314 11.059 -23.462 1.00 85.88 465 LYS A N 1
ATOM 3819 C CA . LYS A 1 465 ? 19.782 10.924 -23.463 1.00 85.88 465 LYS A CA 1
ATOM 3820 C C . LYS A 1 465 ? 20.405 11.125 -22.074 1.00 85.88 465 LYS A C 1
ATOM 3822 O O . LYS A 1 465 ? 21.514 10.657 -21.850 1.00 85.88 465 LYS A O 1
ATOM 3827 N N . SER A 1 466 ? 19.701 11.805 -21.165 1.00 86.12 466 SER A N 1
ATOM 3828 C CA . SER A 1 466 ? 20.086 12.001 -19.758 1.00 86.12 466 SER A CA 1
ATOM 3829 C C . SER A 1 466 ? 19.991 10.714 -18.926 1.00 86.12 466 SER A C 1
ATOM 3831 O O . SER A 1 466 ? 20.715 10.566 -17.946 1.00 86.12 466 SER A O 1
ATOM 3833 N N . LEU A 1 467 ? 19.140 9.761 -19.325 1.00 89.62 467 LEU A N 1
ATOM 3834 C CA . LEU A 1 467 ? 18.918 8.509 -18.599 1.00 89.62 467 LEU A CA 1
ATOM 3835 C C . LEU A 1 467 ? 19.864 7.386 -19.087 1.00 89.62 467 LEU A C 1
ATOM 3837 O O . LEU A 1 467 ? 19.781 6.988 -20.257 1.00 89.62 467 LEU A O 1
ATOM 3841 N N . PRO A 1 468 ? 20.725 6.816 -18.219 1.00 91.88 468 PRO A N 1
ATOM 3842 C CA . PRO A 1 468 ? 21.609 5.707 -18.576 1.00 91.88 468 PRO A CA 1
ATOM 3843 C C . PRO A 1 468 ? 20.836 4.391 -18.772 1.00 91.88 468 PRO A C 1
ATOM 3845 O O . PRO A 1 468 ? 19.656 4.275 -18.447 1.00 91.88 468 PRO A O 1
ATOM 3848 N N . ASN A 1 469 ? 21.526 3.354 -19.260 1.00 89.81 469 ASN A N 1
ATOM 3849 C CA . ASN A 1 469 ? 20.947 2.009 -19.386 1.00 89.81 469 ASN A CA 1
ATOM 3850 C C . ASN A 1 469 ? 20.717 1.308 -18.026 1.00 89.81 469 ASN A C 1
ATOM 3852 O O . ASN A 1 469 ? 20.029 0.296 -17.979 1.00 89.81 469 ASN A O 1
ATOM 3856 N N . HIS A 1 470 ? 21.310 1.792 -16.929 1.00 94.69 470 HIS A N 1
ATOM 3857 C CA . HIS A 1 470 ? 21.060 1.314 -15.563 1.00 94.69 470 HIS A CA 1
ATOM 3858 C C . HIS A 1 470 ? 21.527 2.376 -14.542 1.00 94.69 470 HIS A C 1
ATOM 3860 O O . HIS A 1 470 ? 22.586 2.968 -14.777 1.00 94.69 470 HIS A O 1
ATOM 3866 N N . PRO A 1 471 ? 20.835 2.604 -13.404 1.00 94.12 471 PRO A N 1
ATOM 3867 C CA . PRO A 1 471 ? 21.196 3.653 -12.438 1.00 94.12 471 PRO A CA 1
ATOM 3868 C C . PRO A 1 471 ? 22.631 3.594 -11.903 1.00 94.12 471 PRO A C 1
ATOM 3870 O O . PRO A 1 471 ? 23.271 4.627 -11.744 1.00 94.12 471 PRO A O 1
ATOM 3873 N N . SER A 1 472 ? 23.157 2.390 -11.650 1.00 91.62 472 SER A N 1
ATOM 3874 C CA . SER A 1 472 ? 24.527 2.187 -11.148 1.00 91.62 472 SER A CA 1
ATOM 3875 C C . SER A 1 472 ? 25.630 2.403 -12.201 1.00 91.62 472 SER A C 1
ATOM 3877 O O . SER A 1 472 ? 26.813 2.274 -11.879 1.00 91.62 472 SER A O 1
ATOM 3879 N N . GLY A 1 473 ? 25.277 2.734 -13.449 1.00 81.94 473 GLY A N 1
ATOM 3880 C CA . GLY A 1 473 ? 26.233 2.966 -14.535 1.00 81.94 473 GLY A CA 1
ATOM 3881 C C . GLY A 1 473 ? 27.065 1.727 -14.910 1.00 81.94 473 GLY A C 1
ATOM 3882 O O . GLY A 1 473 ? 26.827 0.633 -14.381 1.00 81.94 473 GLY A O 1
ATOM 3883 N N . PRO A 1 474 ? 28.051 1.867 -15.818 1.00 74.38 474 PRO A N 1
ATOM 3884 C CA . PRO A 1 474 ? 28.982 0.785 -16.137 1.00 74.38 474 PRO A CA 1
ATOM 3885 C C . PRO A 1 474 ? 29.754 0.301 -14.888 1.00 74.38 474 PRO A C 1
ATOM 3887 O O . PRO A 1 474 ? 29.877 1.047 -13.911 1.00 74.38 474 PRO A O 1
ATOM 3890 N N . PRO A 1 475 ? 30.275 -0.942 -14.884 1.00 68.56 475 PRO A N 1
ATOM 3891 C CA . PRO A 1 475 ? 31.198 -1.412 -13.852 1.00 68.56 475 PRO A CA 1
ATOM 3892 C C . PRO A 1 475 ? 32.460 -0.543 -13.815 1.00 68.56 475 PRO A C 1
ATOM 3894 O O . PRO A 1 475 ? 32.912 -0.091 -14.869 1.00 68.56 475 PRO A O 1
ATOM 3897 N N . SER A 1 476 ? 33.042 -0.355 -12.626 1.00 64.31 476 SER A N 1
ATOM 3898 C CA . SER A 1 476 ? 34.258 0.451 -12.427 1.00 64.31 476 SER A CA 1
ATOM 3899 C C . SER A 1 476 ? 35.370 0.041 -13.388 1.00 64.31 476 SER A C 1
ATOM 3901 O O . SER A 1 476 ? 35.881 0.886 -14.106 1.00 64.31 476 SER A O 1
ATOM 3903 N N . ASP A 1 477 ? 35.611 -1.263 -13.524 1.00 58.88 477 ASP A N 1
ATOM 3904 C CA . ASP A 1 477 ? 36.633 -1.841 -14.397 1.00 58.88 477 ASP A CA 1
ATOM 3905 C C . ASP A 1 477 ? 36.512 -1.364 -15.860 1.00 58.88 477 ASP A C 1
ATOM 3907 O O . ASP A 1 477 ? 37.519 -1.211 -16.545 1.00 58.88 477 ASP A O 1
ATOM 3911 N N . ILE A 1 478 ? 35.296 -1.098 -16.360 1.00 61.00 478 ILE A N 1
ATOM 3912 C CA . ILE A 1 478 ? 35.086 -0.566 -17.719 1.00 61.00 478 ILE A CA 1
ATOM 3913 C C . ILE A 1 478 ? 35.405 0.934 -17.774 1.00 61.00 478 ILE A C 1
ATOM 3915 O O . ILE A 1 478 ? 35.962 1.399 -18.766 1.00 61.00 478 ILE A O 1
ATOM 3919 N N . ILE A 1 479 ? 35.098 1.688 -16.714 1.00 59.38 479 ILE A N 1
ATOM 3920 C CA . ILE A 1 479 ? 35.477 3.104 -16.586 1.00 59.38 479 ILE A CA 1
ATOM 3921 C C . ILE A 1 479 ? 37.002 3.230 -16.504 1.00 59.38 479 ILE A C 1
ATOM 3923 O O . ILE A 1 479 ? 37.574 4.047 -17.218 1.00 59.38 479 ILE A O 1
ATOM 3927 N N . ASP A 1 480 ? 37.657 2.386 -15.707 1.00 53.62 480 ASP A N 1
ATOM 3928 C CA . ASP A 1 480 ? 39.109 2.377 -15.527 1.00 53.62 480 ASP A CA 1
ATOM 3929 C C . ASP A 1 480 ? 39.822 2.002 -16.842 1.00 53.62 480 ASP A C 1
ATOM 3931 O O . ASP A 1 480 ? 40.696 2.739 -17.298 1.00 53.62 480 ASP A O 1
ATOM 3935 N N . ASN A 1 481 ? 39.370 0.951 -17.546 1.00 53.88 481 ASN A N 1
ATOM 3936 C CA . ASN A 1 481 ? 39.890 0.601 -18.879 1.00 53.88 481 ASN A CA 1
ATOM 3937 C C . ASN A 1 481 ? 39.668 1.714 -19.925 1.00 53.88 481 ASN A C 1
ATOM 3939 O O . ASN A 1 481 ? 40.526 1.931 -20.785 1.00 53.88 481 ASN A O 1
ATOM 3943 N N . LEU A 1 482 ? 38.537 2.431 -19.879 1.00 48.34 482 LEU A N 1
ATOM 3944 C CA . LEU A 1 482 ? 38.294 3.590 -20.748 1.00 48.34 482 LEU A CA 1
ATOM 3945 C C . LEU A 1 482 ? 39.201 4.770 -20.382 1.00 48.34 482 LEU A C 1
ATOM 3947 O O . LEU A 1 482 ? 39.722 5.432 -21.277 1.00 48.34 482 LEU A O 1
ATOM 3951 N N . GLN A 1 483 ? 39.427 5.020 -19.092 1.00 57.62 483 GLN A N 1
ATOM 3952 C CA . GLN A 1 483 ? 40.311 6.077 -18.611 1.00 57.62 483 GLN A CA 1
ATOM 3953 C C . GLN A 1 483 ? 41.760 5.816 -19.042 1.00 57.62 483 GLN A C 1
ATOM 3955 O O . GLN A 1 483 ? 42.376 6.700 -19.640 1.00 57.62 483 GLN A O 1
ATOM 3960 N N . ASP A 1 484 ? 42.265 4.595 -18.851 1.00 54.66 484 ASP A N 1
ATOM 3961 C CA . ASP A 1 484 ? 43.588 4.164 -19.322 1.00 54.66 484 ASP A CA 1
ATOM 3962 C C . ASP A 1 484 ? 43.705 4.249 -20.855 1.00 54.66 484 ASP A C 1
ATOM 3964 O O . ASP A 1 484 ? 44.718 4.721 -21.380 1.00 54.66 484 ASP A O 1
ATOM 3968 N N . SER A 1 485 ? 42.639 3.908 -21.589 1.00 55.34 485 SER A N 1
ATOM 3969 C CA . SER A 1 485 ? 42.573 4.065 -23.054 1.00 55.34 485 SER A CA 1
ATOM 3970 C C . SER A 1 485 ? 42.578 5.530 -23.525 1.00 55.34 485 SER A C 1
ATOM 3972 O O . SER A 1 485 ? 42.899 5.799 -24.684 1.00 55.34 485 SER A O 1
ATOM 3974 N N . LEU A 1 486 ? 42.251 6.490 -22.651 1.00 46.03 486 LEU A N 1
ATOM 3975 C CA . LEU A 1 486 ? 42.246 7.931 -22.944 1.00 46.03 486 LEU A CA 1
ATOM 3976 C C . LEU A 1 486 ? 43.554 8.641 -22.542 1.00 46.03 486 LEU A C 1
ATOM 3978 O O . LEU A 1 486 ? 43.833 9.729 -23.058 1.00 46.03 486 LEU A O 1
ATOM 3982 N N . VAL A 1 487 ? 44.403 8.025 -21.705 1.00 53.91 487 VAL A N 1
ATOM 3983 C CA . VAL A 1 487 ? 45.737 8.546 -21.328 1.00 53.91 487 VAL A CA 1
ATOM 3984 C C . VAL A 1 487 ? 46.624 8.927 -22.535 1.00 53.91 487 VAL A C 1
ATOM 3986 O O . VAL A 1 487 ? 47.305 9.955 -22.457 1.00 53.91 487 VAL A O 1
ATOM 3989 N N . PRO A 1 488 ? 46.635 8.208 -23.679 1.00 50.09 488 PRO A N 1
ATOM 3990 C CA . PRO A 1 488 ? 47.409 8.629 -24.853 1.00 50.09 488 PRO A CA 1
ATOM 3991 C C . PRO A 1 488 ? 46.933 9.961 -25.461 1.00 50.09 488 PRO A C 1
ATOM 3993 O O . PRO A 1 488 ? 47.732 10.726 -26.003 1.00 50.09 488 PRO A O 1
ATOM 3996 N N . ILE A 1 489 ? 45.634 10.259 -25.361 1.00 43.03 489 ILE A N 1
ATOM 3997 C CA . ILE A 1 489 ? 44.992 11.402 -26.026 1.00 43.03 489 ILE A CA 1
ATOM 3998 C C . ILE A 1 489 ? 45.118 12.671 -25.170 1.00 43.03 489 ILE A C 1
ATOM 4000 O O . ILE A 1 489 ? 45.447 13.740 -25.690 1.00 43.03 489 ILE A O 1
ATOM 4004 N N . THR A 1 490 ? 44.963 12.566 -23.847 1.00 44.53 490 THR A N 1
ATOM 4005 C CA . THR A 1 490 ? 45.116 13.710 -22.924 1.00 44.53 490 THR A CA 1
ATOM 4006 C C . THR A 1 490 ? 46.537 14.289 -22.936 1.00 44.53 490 THR A C 1
ATOM 4008 O O . THR A 1 490 ? 46.710 15.509 -22.893 1.00 44.53 490 THR A O 1
ATOM 4011 N N . ASN A 1 491 ? 47.553 13.439 -23.120 1.00 41.91 491 ASN A N 1
ATOM 4012 C CA . ASN A 1 491 ? 48.958 13.837 -23.291 1.00 41.91 491 ASN A CA 1
ATOM 4013 C C . ASN A 1 491 ? 49.253 14.620 -24.590 1.00 41.91 491 ASN A C 1
ATOM 4015 O O . ASN A 1 491 ? 50.327 15.214 -24.718 1.00 41.91 491 ASN A O 1
ATOM 4019 N N . SER A 1 492 ? 48.317 14.649 -25.545 1.00 37.16 492 SER A N 1
ATOM 4020 C CA . SER A 1 492 ? 48.412 15.481 -26.754 1.00 37.16 492 SER A CA 1
ATOM 4021 C C . SER A 1 492 ? 47.910 16.907 -26.499 1.00 37.16 492 SER A C 1
ATOM 4023 O O . SER A 1 492 ? 48.510 17.875 -26.964 1.00 37.16 492 SER A O 1
ATOM 4025 N N . LEU A 1 493 ? 46.827 17.041 -25.725 1.00 31.72 493 LEU A N 1
ATOM 4026 C CA . LEU A 1 493 ? 46.154 18.316 -25.448 1.00 31.72 493 LEU A CA 1
ATOM 4027 C C . LEU A 1 493 ? 46.902 19.174 -24.417 1.00 31.72 493 LEU A C 1
ATOM 4029 O O . LEU A 1 493 ? 46.917 20.399 -24.536 1.00 31.72 493 LEU A O 1
ATOM 4033 N N . SER A 1 494 ? 47.570 18.556 -23.439 1.00 35.47 494 SER A N 1
ATOM 4034 C CA . SER A 1 494 ? 48.306 19.271 -22.382 1.00 35.47 494 SER A CA 1
ATOM 4035 C C . SER A 1 494 ? 49.380 20.228 -22.922 1.00 35.47 494 SER A C 1
ATOM 4037 O O . SER A 1 494 ? 49.563 21.314 -22.371 1.00 35.47 494 SER A O 1
ATOM 4039 N N . LYS A 1 495 ? 50.025 19.882 -24.047 1.00 36.59 495 LYS A N 1
ATOM 4040 C CA . LYS A 1 495 ? 51.011 20.737 -24.737 1.00 36.59 495 LYS A CA 1
ATOM 4041 C C . LYS A 1 495 ? 50.409 21.989 -25.381 1.00 36.59 495 LYS A C 1
ATOM 4043 O O . LYS A 1 495 ? 51.125 22.968 -25.561 1.00 36.59 495 LYS A O 1
ATOM 4048 N N . VAL A 1 496 ? 49.121 21.964 -25.731 1.00 35.81 496 VAL A N 1
ATOM 4049 C CA . VAL A 1 496 ? 48.419 23.108 -26.338 1.00 35.81 496 VAL A CA 1
ATOM 4050 C C . VAL A 1 496 ? 47.989 24.101 -25.258 1.00 35.81 496 VAL A C 1
ATOM 4052 O O . VAL A 1 496 ? 48.149 25.307 -25.430 1.00 35.81 496 VAL A O 1
ATOM 4055 N N . PHE A 1 497 ? 47.515 23.614 -24.107 1.00 31.16 497 PHE A N 1
ATOM 4056 C CA . PHE A 1 497 ? 47.106 24.480 -22.994 1.00 31.16 497 PHE A CA 1
ATOM 4057 C C . PHE A 1 497 ? 48.276 25.228 -22.337 1.00 31.16 497 PHE A C 1
ATOM 4059 O O . PHE A 1 497 ? 48.106 26.380 -21.937 1.00 31.16 497 PHE A O 1
ATOM 4066 N N . SER A 1 498 ? 49.478 24.639 -22.279 1.00 32.50 498 SER A N 1
ATOM 4067 C CA . SER A 1 498 ? 50.653 25.290 -21.672 1.00 32.50 498 SER A CA 1
ATOM 4068 C C . SER A 1 498 ? 51.109 26.583 -22.365 1.00 32.50 498 SER A C 1
ATOM 4070 O O . SER A 1 498 ? 51.805 27.381 -21.743 1.00 32.50 498 SER A O 1
ATOM 4072 N N . SER A 1 499 ? 50.721 26.818 -23.623 1.00 31.91 499 SER A N 1
ATOM 4073 C CA . SER A 1 499 ? 51.079 28.033 -24.376 1.00 31.91 499 SER A CA 1
ATOM 4074 C C . SER A 1 499 ? 50.160 29.242 -24.144 1.00 31.91 499 SER A C 1
ATOM 4076 O O . SER A 1 499 ? 50.514 30.332 -24.577 1.00 31.91 499 SER A O 1
ATOM 4078 N N . PHE A 1 500 ? 49.013 29.088 -23.468 1.00 30.62 500 PHE A N 1
ATOM 4079 C CA . PHE A 1 500 ? 48.000 30.156 -23.350 1.00 30.62 500 PHE A CA 1
ATOM 4080 C C . PHE A 1 500 ? 47.976 30.909 -22.005 1.00 30.62 500 PHE A C 1
ATOM 4082 O O . PHE A 1 500 ? 47.223 31.868 -21.874 1.00 30.62 500 PHE A O 1
ATOM 4089 N N . PHE A 1 501 ? 48.774 30.504 -21.010 1.00 31.08 501 PHE A N 1
ATOM 4090 C CA . PHE A 1 501 ? 48.657 31.000 -19.623 1.00 31.08 501 PHE A CA 1
ATOM 4091 C C . PHE A 1 501 ? 49.828 31.864 -19.109 1.00 31.08 501 PHE A C 1
ATOM 4093 O O . PHE A 1 501 ? 49.872 32.176 -17.922 1.00 31.08 501 PHE A O 1
ATOM 4100 N N . ASN A 1 502 ? 50.760 32.281 -19.973 1.00 27.69 502 ASN A N 1
ATOM 4101 C CA . ASN A 1 502 ? 51.904 33.123 -19.591 1.00 27.69 502 ASN A CA 1
ATOM 4102 C C . ASN A 1 502 ? 51.748 34.581 -20.062 1.00 27.69 502 ASN A C 1
ATOM 4104 O O . ASN A 1 502 ? 52.424 35.008 -20.994 1.00 27.69 502 ASN A O 1
ATOM 4108 N N . GLU A 1 503 ? 50.920 35.366 -19.369 1.00 24.89 503 GLU A N 1
ATOM 4109 C CA . GLU A 1 503 ? 51.020 36.833 -19.382 1.00 24.89 503 GLU A CA 1
ATOM 4110 C C . GLU A 1 503 ? 50.550 37.421 -18.036 1.00 24.89 503 GLU A C 1
ATOM 4112 O O . GLU A 1 503 ? 49.555 36.971 -17.467 1.00 24.89 503 GLU A O 1
ATOM 4117 N N . SER A 1 504 ? 51.292 38.396 -17.495 1.00 29.69 504 SER A N 1
ATOM 4118 C CA . SER A 1 504 ? 51.163 38.863 -16.100 1.00 29.69 504 SER A CA 1
ATOM 4119 C C . SER A 1 504 ? 51.050 40.389 -15.993 1.00 29.69 504 SER A C 1
ATOM 4121 O O . SER A 1 504 ? 51.809 41.090 -16.663 1.00 29.69 504 SER A O 1
ATOM 4123 N N . PRO A 1 505 ? 50.241 40.925 -15.059 1.00 29.33 505 PRO A N 1
ATOM 4124 C CA . PRO A 1 505 ? 50.380 42.283 -14.525 1.00 29.33 505 PRO A CA 1
ATOM 4125 C C . PRO A 1 505 ? 50.983 42.303 -13.101 1.00 29.33 505 PRO A C 1
ATOM 4127 O O . PRO A 1 505 ? 51.265 41.262 -12.507 1.00 29.33 505 PRO A O 1
ATOM 4130 N N . THR A 1 506 ? 51.241 43.500 -12.561 1.00 25.28 506 THR A N 1
ATOM 4131 C CA . THR A 1 506 ? 52.231 43.736 -11.487 1.00 25.28 506 THR A CA 1
ATOM 4132 C C . THR A 1 506 ? 51.738 44.614 -10.315 1.00 25.28 506 THR A C 1
ATOM 4134 O O . THR A 1 506 ? 50.683 45.233 -10.387 1.00 25.28 506 THR A O 1
ATOM 4137 N N . ASN A 1 507 ? 52.590 44.720 -9.276 1.00 25.44 507 ASN A N 1
ATOM 4138 C CA . ASN A 1 507 ? 52.671 45.773 -8.237 1.00 25.44 507 ASN A CA 1
ATOM 4139 C C . ASN A 1 507 ? 51.754 45.718 -6.980 1.00 25.44 507 ASN A C 1
ATOM 4141 O O . ASN A 1 507 ? 50.624 46.185 -6.995 1.00 25.44 507 ASN A O 1
ATOM 4145 N N . THR A 1 508 ? 52.338 45.231 -5.864 1.00 23.22 508 THR A N 1
ATOM 4146 C CA . THR A 1 508 ? 52.666 45.941 -4.580 1.00 23.22 508 THR A CA 1
ATOM 4147 C C . THR A 1 508 ? 51.725 47.010 -3.968 1.00 23.22 508 THR A C 1
ATOM 4149 O O . THR A 1 508 ? 51.125 47.759 -4.730 1.00 23.22 508 THR A O 1
ATOM 4152 N N . PRO A 1 509 ? 51.731 47.254 -2.621 1.00 31.28 509 PRO A N 1
ATOM 4153 C CA . PRO A 1 509 ? 52.797 46.945 -1.643 1.00 31.28 509 PRO A CA 1
ATOM 4154 C C . PRO A 1 509 ? 52.372 46.272 -0.309 1.00 31.28 509 PRO A C 1
ATOM 4156 O O . PRO A 1 509 ? 51.221 45.926 -0.073 1.00 31.28 509 PRO A O 1
ATOM 4159 N N . GLN A 1 510 ? 53.378 46.054 0.547 1.00 25.73 510 GLN A N 1
ATOM 4160 C CA . GLN A 1 510 ? 53.378 45.305 1.814 1.00 25.73 510 GLN A CA 1
ATOM 4161 C C . GLN A 1 510 ? 52.997 46.155 3.046 1.00 25.73 510 GLN A C 1
ATOM 4163 O O . GLN A 1 510 ? 53.109 47.377 3.020 1.00 25.73 510 GLN A O 1
ATOM 4168 N N . THR A 1 511 ? 52.771 45.506 4.195 1.00 26.33 511 THR A N 1
ATOM 4169 C CA . THR A 1 511 ? 53.541 45.778 5.439 1.00 26.33 511 THR A CA 1
ATOM 4170 C C . THR A 1 511 ? 53.451 44.573 6.408 1.00 26.33 511 THR A C 1
ATOM 4172 O O . THR A 1 511 ? 52.559 43.743 6.230 1.00 26.33 511 THR A O 1
ATOM 4175 N N . PRO A 1 512 ? 54.403 44.377 7.350 1.00 27.78 512 PRO A N 1
ATOM 4176 C CA . PRO A 1 512 ? 54.678 43.048 7.916 1.00 27.78 512 PRO A CA 1
ATOM 4177 C C . PRO A 1 512 ? 54.363 42.901 9.415 1.00 27.78 512 PRO A C 1
ATOM 4179 O O . PRO A 1 512 ? 54.156 43.883 10.124 1.00 27.78 512 PRO A O 1
ATOM 4182 N N . ASN A 1 513 ? 54.536 41.679 9.935 1.00 25.28 513 ASN A N 1
ATOM 4183 C CA . ASN A 1 513 ? 55.263 41.528 11.197 1.00 25.28 513 ASN A CA 1
ATOM 4184 C C . ASN A 1 513 ? 56.091 40.231 11.249 1.00 25.28 513 ASN A C 1
ATOM 4186 O O . ASN A 1 513 ? 55.814 39.275 10.527 1.00 25.28 513 ASN A O 1
ATOM 4190 N N . SER A 1 514 ? 57.136 40.235 12.075 1.00 25.98 514 SER A N 1
ATOM 4191 C CA . SER A 1 514 ? 58.093 39.135 12.285 1.00 25.98 514 SER A CA 1
ATOM 4192 C C . SER A 1 514 ? 57.988 38.621 13.746 1.00 25.98 514 SER A C 1
ATOM 4194 O O . SER A 1 514 ? 57.143 39.106 14.491 1.00 25.98 514 SER A O 1
ATOM 4196 N N . ASN A 1 515 ? 58.733 37.627 14.247 1.00 25.11 515 ASN A N 1
ATOM 4197 C CA . ASN A 1 515 ? 59.901 36.925 13.712 1.00 25.11 515 ASN A CA 1
ATOM 4198 C C . ASN A 1 515 ? 60.038 35.512 14.331 1.00 25.11 515 ASN A C 1
ATOM 4200 O O . ASN A 1 515 ? 59.510 35.256 15.410 1.00 25.11 515 ASN A O 1
ATOM 4204 N N . ASN A 1 516 ? 60.832 34.637 13.703 1.00 24.73 516 ASN A N 1
ATOM 4205 C CA . ASN A 1 516 ? 61.437 33.475 14.386 1.00 24.73 516 ASN A CA 1
ATOM 4206 C C . ASN A 1 516 ? 62.630 33.975 15.258 1.00 24.73 516 ASN A C 1
ATOM 4208 O O . ASN A 1 516 ? 62.951 35.160 15.220 1.00 24.73 516 ASN A O 1
ATOM 4212 N N . ASN A 1 517 ? 63.382 33.208 16.056 1.00 26.19 517 ASN A N 1
ATOM 4213 C CA . ASN A 1 517 ? 63.639 31.762 16.168 1.00 26.19 517 ASN A CA 1
ATOM 4214 C C . ASN A 1 517 ? 64.167 31.494 17.619 1.00 26.19 517 ASN A C 1
ATOM 4216 O O . ASN A 1 517 ? 64.405 32.447 18.358 1.00 26.19 517 ASN A O 1
ATOM 4220 N N . SER A 1 518 ? 64.446 30.283 18.119 1.00 26.70 518 SER A N 1
ATOM 4221 C CA . SER A 1 518 ? 65.684 29.555 17.786 1.00 26.70 518 SER A CA 1
ATOM 4222 C C . SER A 1 518 ? 65.925 28.314 18.686 1.00 26.70 518 SER A C 1
ATOM 4224 O O . SER A 1 518 ? 65.794 28.404 19.900 1.00 26.70 518 SER A O 1
ATOM 4226 N N . ASN A 1 519 ? 66.389 27.222 18.051 1.00 25.53 519 ASN A N 1
ATOM 4227 C CA . ASN A 1 519 ? 67.601 26.424 18.367 1.00 25.53 519 ASN A CA 1
ATOM 4228 C C . ASN A 1 519 ? 67.698 25.539 19.645 1.00 25.53 519 ASN A C 1
ATOM 4230 O O . ASN A 1 519 ? 67.229 25.909 20.710 1.00 25.53 519 ASN A O 1
ATOM 4234 N N . ASN A 1 520 ? 68.420 24.399 19.647 1.00 25.86 520 ASN A N 1
ATOM 4235 C CA . ASN A 1 520 ? 68.939 23.553 18.545 1.00 25.86 520 ASN A CA 1
ATOM 4236 C C . ASN A 1 520 ? 69.374 22.151 19.033 1.00 25.86 520 ASN A C 1
ATOM 4238 O O . ASN A 1 520 ? 69.706 21.995 20.205 1.00 25.86 520 ASN A O 1
ATOM 4242 N N . ASN A 1 521 ? 69.446 21.197 18.085 1.00 24.95 521 ASN A N 1
ATOM 4243 C CA . ASN A 1 521 ? 70.450 20.118 17.877 1.00 24.95 521 ASN A CA 1
ATOM 4244 C C . ASN A 1 521 ? 69.749 18.918 17.187 1.00 24.95 521 ASN A C 1
ATOM 4246 O O . ASN A 1 521 ? 68.813 18.370 17.753 1.00 24.95 521 ASN A O 1
ATOM 4250 N N . PHE A 1 522 ? 69.989 18.541 15.919 1.00 23.72 522 PHE A N 1
ATOM 4251 C CA . PHE A 1 522 ? 71.238 18.143 15.224 1.00 23.72 522 PHE A CA 1
ATOM 4252 C C . PHE A 1 522 ? 71.891 16.914 15.896 1.00 23.72 522 PHE A C 1
ATOM 4254 O O . PHE A 1 522 ? 72.191 16.973 17.080 1.00 23.72 522 PHE A O 1
ATOM 4261 N N . TYR A 1 523 ? 72.193 15.793 15.225 1.00 25.62 523 TYR A N 1
ATOM 4262 C CA . TYR A 1 523 ? 71.962 15.369 13.826 1.00 25.62 523 TYR A CA 1
ATOM 4263 C C . TYR A 1 523 ? 72.029 13.810 13.753 1.00 25.62 523 TYR A C 1
ATOM 4265 O O . TYR A 1 523 ? 72.259 13.184 14.781 1.00 25.62 523 TYR A O 1
ATOM 4273 N N . ASN A 1 524 ? 71.844 13.084 12.639 1.00 24.89 524 ASN A N 1
ATOM 4274 C CA . ASN A 1 524 ? 71.848 13.429 11.203 1.00 24.89 524 ASN A CA 1
ATOM 4275 C C . ASN A 1 524 ? 70.726 12.682 10.418 1.00 24.89 524 ASN A C 1
ATOM 4277 O O . ASN A 1 524 ? 69.846 12.085 11.033 1.00 24.89 524 ASN A O 1
ATOM 4281 N N . ALA A 1 525 ? 70.720 12.732 9.078 1.00 22.81 525 ALA A N 1
ATOM 4282 C CA . ALA A 1 525 ? 69.568 12.384 8.231 1.00 22.81 525 ALA A CA 1
ATOM 4283 C C . ALA A 1 525 ? 69.888 11.479 7.017 1.00 22.81 525 ALA A C 1
ATOM 4285 O O . ALA A 1 525 ? 71.033 11.391 6.576 1.00 22.81 525 ALA A O 1
ATOM 4286 N N . SER A 1 526 ? 68.855 10.870 6.407 1.00 24.09 526 SER A N 1
ATOM 4287 C CA . SER A 1 526 ? 68.940 10.273 5.059 1.00 24.09 526 SER A CA 1
ATOM 4288 C C . SER A 1 526 ? 67.635 10.378 4.233 1.00 24.09 526 SER A C 1
ATOM 4290 O O . SER A 1 526 ? 66.605 9.826 4.591 1.00 24.09 526 SER A O 1
ATOM 4292 N N . LYS A 1 527 ? 67.741 11.099 3.104 1.00 25.86 527 LYS A N 1
ATOM 4293 C CA . LYS A 1 527 ? 66.924 11.107 1.862 1.00 25.86 527 LYS A CA 1
ATOM 4294 C C . LYS A 1 527 ? 65.382 11.024 1.934 1.00 25.86 527 LYS A C 1
ATOM 4296 O O . LYS A 1 527 ? 64.788 9.964 2.096 1.00 25.86 527 LYS A O 1
ATOM 4301 N N . SER A 1 528 ? 64.754 12.150 1.594 1.00 21.95 528 SER A N 1
ATOM 4302 C CA . SER A 1 528 ? 63.319 12.318 1.322 1.00 21.95 528 SER A CA 1
ATOM 4303 C C . SER A 1 528 ? 62.848 11.658 0.015 1.00 21.95 528 SER A C 1
ATOM 4305 O O . SER A 1 528 ? 63.573 11.661 -0.979 1.00 21.95 528 SER A O 1
ATOM 4307 N N . ALA A 1 529 ? 61.577 11.247 -0.028 1.00 23.42 529 ALA A N 1
ATOM 4308 C CA . ALA A 1 529 ? 60.793 11.109 -1.258 1.00 23.42 529 ALA A CA 1
ATOM 4309 C C . ALA A 1 529 ? 59.315 11.433 -0.965 1.00 23.42 529 ALA A C 1
ATOM 4311 O O . ALA A 1 529 ? 58.739 10.899 -0.018 1.00 23.42 529 ALA A O 1
ATOM 4312 N N . VAL A 1 530 ? 58.708 12.320 -1.757 1.00 23.77 530 VAL A N 1
ATOM 4313 C CA . VAL A 1 530 ? 57.286 12.686 -1.630 1.00 23.77 530 VAL A CA 1
ATOM 4314 C C . VAL A 1 530 ? 56.426 11.580 -2.246 1.00 23.77 530 VAL A C 1
ATOM 4316 O O . VAL A 1 530 ? 56.701 11.146 -3.363 1.00 23.77 530 VAL A O 1
ATOM 4319 N N . LYS A 1 531 ? 55.374 11.135 -1.546 1.00 23.38 531 LYS A N 1
ATOM 4320 C CA . LYS A 1 531 ? 54.332 10.276 -2.134 1.00 23.38 531 LYS A CA 1
ATOM 4321 C C . LYS A 1 531 ? 53.205 11.139 -2.722 1.00 23.38 531 LYS A C 1
ATOM 4323 O O . LYS A 1 531 ? 52.835 12.126 -2.087 1.00 23.38 531 LYS A O 1
ATOM 4328 N N . PRO A 1 532 ? 52.660 10.791 -3.902 1.00 22.84 532 PRO A N 1
ATOM 4329 C CA . PRO A 1 532 ? 51.576 11.545 -4.523 1.00 22.84 532 PRO A CA 1
ATOM 4330 C C . PRO A 1 532 ? 50.251 11.354 -3.776 1.00 22.84 532 PRO A C 1
ATOM 4332 O O . PRO A 1 532 ? 49.997 10.302 -3.187 1.00 22.84 532 PRO A O 1
ATOM 4335 N N . LEU A 1 533 ? 49.393 12.371 -3.846 1.00 22.66 533 LEU A N 1
ATOM 4336 C CA . LEU A 1 533 ? 48.025 12.317 -3.346 1.00 22.66 533 LEU A CA 1
ATOM 4337 C C . LEU A 1 533 ? 47.150 11.563 -4.360 1.00 22.66 533 LEU A C 1
ATOM 4339 O O . LEU A 1 533 ? 46.852 12.091 -5.429 1.00 22.66 533 LEU A O 1
ATOM 4343 N N . VAL A 1 534 ? 46.752 10.331 -4.040 1.00 24.97 534 VAL A N 1
ATOM 4344 C CA . VAL A 1 534 ? 45.792 9.567 -4.853 1.00 24.97 534 VAL A CA 1
ATOM 4345 C C . VAL A 1 534 ? 44.380 9.943 -4.412 1.00 24.97 534 VAL A C 1
ATOM 4347 O O . VAL A 1 534 ? 43.950 9.574 -3.321 1.00 24.97 534 VAL A O 1
ATOM 4350 N N . SER A 1 535 ? 43.669 10.690 -5.255 1.00 27.23 535 SER A N 1
ATOM 4351 C CA . SER A 1 535 ? 42.249 10.999 -5.076 1.00 27.23 535 SER A CA 1
ATOM 4352 C C . SER A 1 535 ? 41.397 9.738 -5.220 1.00 27.23 535 SER A C 1
ATOM 4354 O O . SER A 1 535 ? 41.514 9.021 -6.215 1.00 27.23 535 SER A O 1
ATOM 4356 N N . THR A 1 536 ? 40.511 9.478 -4.261 1.00 30.28 536 THR A N 1
ATOM 4357 C CA . THR A 1 536 ? 39.578 8.349 -4.318 1.00 30.28 536 THR A CA 1
ATOM 4358 C C . THR A 1 536 ? 38.500 8.541 -5.390 1.00 30.28 536 THR A C 1
ATOM 4360 O O . THR A 1 536 ? 38.022 9.646 -5.636 1.00 30.28 536 THR A O 1
ATOM 4363 N N . SER A 1 537 ? 38.050 7.447 -6.013 1.00 30.98 537 SER A N 1
ATOM 4364 C CA . SER A 1 537 ? 37.038 7.469 -7.088 1.00 30.98 537 SER A CA 1
ATOM 4365 C C . SER A 1 537 ? 35.688 8.075 -6.667 1.00 30.98 537 SER A C 1
ATOM 4367 O O . SER A 1 537 ? 34.978 8.637 -7.503 1.00 30.98 537 SER A O 1
ATOM 4369 N N . LYS A 1 538 ? 35.361 8.053 -5.363 1.00 34.28 538 LYS A N 1
ATOM 4370 C CA . LYS A 1 538 ? 34.194 8.752 -4.788 1.00 34.28 538 LYS A CA 1
ATOM 4371 C C . LYS A 1 538 ? 34.234 10.273 -5.012 1.00 34.28 538 LYS A C 1
ATOM 4373 O O . LYS A 1 538 ? 33.178 10.888 -5.161 1.00 34.28 538 LYS A O 1
ATOM 4378 N N . ASP A 1 539 ? 35.419 10.877 -5.065 1.00 33.22 539 ASP A N 1
ATOM 4379 C CA . ASP A 1 539 ? 35.586 12.327 -5.222 1.00 33.22 539 ASP A CA 1
ATOM 4380 C C . ASP A 1 539 ? 35.481 12.747 -6.694 1.00 33.22 539 ASP A C 1
ATOM 4382 O O . ASP A 1 539 ? 34.883 13.777 -7.010 1.00 33.22 539 ASP A O 1
ATOM 4386 N N . LEU A 1 540 ? 35.964 11.899 -7.610 1.00 31.12 540 LEU A N 1
ATOM 4387 C CA . LEU A 1 540 ? 35.810 12.106 -9.051 1.00 31.12 540 LEU A CA 1
ATOM 4388 C C . LEU A 1 540 ? 34.329 12.062 -9.468 1.00 31.12 540 LEU A C 1
ATOM 4390 O O . LEU A 1 540 ? 33.883 12.919 -10.228 1.00 31.12 540 LEU A O 1
ATOM 4394 N N . ALA A 1 541 ? 33.550 11.129 -8.906 1.00 32.41 541 ALA A N 1
ATOM 4395 C CA . ALA A 1 541 ? 32.107 11.033 -9.138 1.00 32.41 541 ALA A CA 1
ATOM 4396 C C . ALA A 1 541 ? 31.341 12.280 -8.647 1.00 32.41 541 ALA A C 1
ATOM 4398 O O . ALA A 1 541 ? 30.492 12.806 -9.368 1.00 32.41 541 ALA A O 1
ATOM 4399 N N . LYS A 1 542 ? 31.682 12.806 -7.459 1.00 34.44 542 LYS A N 1
ATOM 4400 C CA . LYS A 1 542 ? 31.122 14.073 -6.947 1.00 34.44 542 LYS A CA 1
ATOM 4401 C C . LYS A 1 542 ? 31.496 15.269 -7.830 1.00 34.44 542 LYS A C 1
ATOM 4403 O O . LYS A 1 542 ? 30.652 16.124 -8.083 1.00 34.44 542 LYS A O 1
ATOM 4408 N N . SER A 1 543 ? 32.732 15.313 -8.331 1.00 30.83 543 SER A N 1
ATOM 4409 C CA . SER A 1 543 ? 33.192 16.360 -9.252 1.00 30.83 543 SER A CA 1
ATOM 4410 C C . SER A 1 543 ? 32.426 16.334 -10.584 1.00 30.83 543 SER A C 1
ATOM 4412 O O . SER A 1 543 ? 31.933 17.367 -11.035 1.00 30.83 543 SER A O 1
ATOM 4414 N N . PHE A 1 544 ? 32.229 15.144 -11.167 1.00 32.81 544 PHE A N 1
ATOM 4415 C CA . PHE A 1 544 ? 31.444 14.956 -12.394 1.00 32.81 544 PHE A CA 1
ATOM 4416 C C . PHE A 1 544 ? 29.988 15.419 -12.244 1.00 32.81 544 PHE A C 1
ATOM 4418 O O . PHE A 1 544 ? 29.464 16.092 -13.130 1.00 32.81 544 PHE A O 1
ATOM 4425 N N . PHE A 1 545 ? 29.347 15.095 -11.117 1.00 31.97 545 PHE A N 1
ATOM 4426 C CA . PHE A 1 545 ? 27.967 15.506 -10.845 1.00 31.97 545 PHE A CA 1
ATOM 4427 C C . PHE A 1 545 ? 27.845 17.034 -10.715 1.00 31.97 545 PHE A C 1
ATOM 4429 O O . PHE A 1 545 ? 26.971 17.646 -11.328 1.00 31.97 545 PHE A O 1
ATOM 4436 N N . ASN A 1 546 ? 28.781 17.668 -10.001 1.00 32.88 546 ASN A N 1
ATOM 4437 C CA . ASN A 1 546 ? 28.799 19.122 -9.820 1.00 32.88 546 ASN A CA 1
ATOM 4438 C C . ASN A 1 546 ? 29.089 19.895 -11.122 1.00 32.88 546 ASN A C 1
ATOM 4440 O O . ASN A 1 546 ? 28.594 21.012 -11.281 1.00 32.88 546 ASN A O 1
ATOM 4444 N N . TYR A 1 547 ? 29.837 19.315 -12.068 1.00 30.70 547 TYR A N 1
ATOM 4445 C CA . TYR A 1 547 ? 30.111 19.943 -13.367 1.00 30.70 547 TYR A CA 1
ATOM 4446 C C . TYR A 1 547 ? 28.839 20.113 -14.215 1.00 30.70 547 TYR A C 1
ATOM 4448 O O . TYR A 1 547 ? 28.602 21.188 -14.764 1.00 30.70 547 TYR A O 1
ATOM 4456 N N . PHE A 1 548 ? 27.970 19.096 -14.257 1.00 31.70 548 PHE A N 1
ATOM 4457 C CA . PHE A 1 548 ? 26.711 19.158 -15.012 1.00 31.70 548 PHE A CA 1
ATOM 4458 C C . PHE A 1 548 ? 25.677 20.125 -14.414 1.00 31.70 548 PHE A C 1
ATOM 4460 O O . PHE A 1 548 ? 24.847 20.659 -15.145 1.00 31.70 548 PHE A O 1
ATOM 4467 N N . THR A 1 549 ? 25.741 20.409 -13.109 1.00 31.55 549 THR A N 1
ATOM 4468 C CA . THR A 1 549 ? 24.815 21.352 -12.450 1.00 31.55 549 THR A CA 1
ATOM 4469 C C . THR A 1 549 ? 25.143 22.838 -12.662 1.00 31.55 549 THR A C 1
ATOM 4471 O O . THR A 1 549 ? 24.389 23.687 -12.194 1.00 31.55 549 THR A O 1
ATOM 4474 N N . GLN A 1 550 ? 26.242 23.184 -13.349 1.00 26.83 550 GLN A N 1
ATOM 4475 C CA . GLN A 1 550 ? 26.693 24.580 -13.506 1.00 26.83 550 GLN A CA 1
ATOM 4476 C C . GLN A 1 550 ? 26.537 25.169 -14.922 1.00 26.83 550 GLN A C 1
ATOM 4478 O O . GLN A 1 550 ? 26.851 26.340 -15.125 1.00 26.83 550 GLN A O 1
ATOM 4483 N N . THR A 1 551 ? 26.018 24.422 -15.903 1.00 26.95 551 THR A N 1
ATOM 4484 C CA . THR A 1 551 ? 25.993 24.843 -17.322 1.00 26.95 551 THR A CA 1
ATOM 4485 C C . THR A 1 551 ? 24.597 25.182 -17.871 1.00 26.95 551 THR A C 1
ATOM 4487 O O . THR A 1 551 ? 24.248 24.765 -18.973 1.00 26.95 551 THR A O 1
ATOM 4490 N N . THR A 1 552 ? 23.790 25.959 -17.134 1.00 26.14 552 THR A N 1
ATOM 4491 C CA . THR A 1 552 ? 22.453 26.428 -17.586 1.00 26.14 552 THR A CA 1
ATOM 4492 C C . THR A 1 552 ? 22.193 27.933 -17.372 1.00 26.14 552 THR A C 1
ATOM 4494 O O . THR A 1 552 ? 21.110 28.333 -16.948 1.00 26.14 552 THR A O 1
ATOM 4497 N N . SER A 1 553 ? 23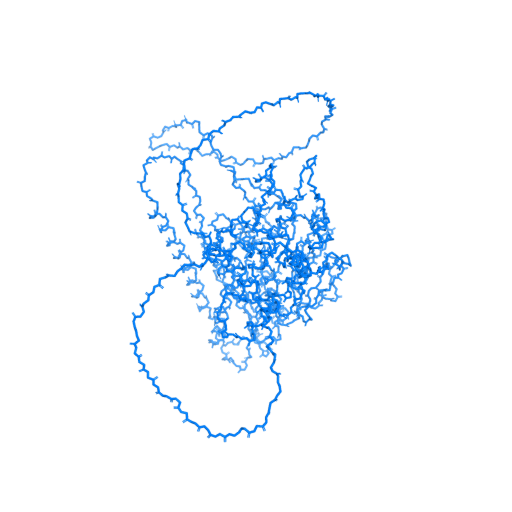.179 28.789 -17.661 1.00 23.17 553 SER A N 1
ATOM 4498 C CA . SER A 1 553 ? 23.029 30.236 -17.952 1.00 23.17 553 SER A CA 1
ATOM 4499 C C . SER A 1 553 ? 24.363 30.746 -18.539 1.00 23.17 553 SER A C 1
ATOM 4501 O O . SER A 1 553 ? 25.406 30.448 -17.977 1.00 23.17 553 SER A O 1
ATOM 4503 N N . THR A 1 554 ? 24.498 31.440 -19.677 1.00 23.17 554 THR A N 1
ATOM 4504 C CA . THR A 1 554 ? 23.617 32.157 -20.638 1.00 23.17 554 THR A CA 1
ATOM 4505 C C . THR A 1 554 ? 24.174 31.919 -22.076 1.00 23.17 554 THR A C 1
ATOM 4507 O O . THR A 1 554 ? 25.219 31.287 -22.189 1.00 23.17 554 THR A O 1
ATOM 4510 N N . THR A 1 555 ? 23.547 32.255 -23.217 1.00 23.59 555 THR A N 1
ATOM 4511 C CA . THR A 1 555 ? 23.327 33.599 -23.825 1.00 23.59 555 THR A CA 1
ATOM 4512 C C . THR A 1 555 ? 22.367 33.527 -25.045 1.00 23.59 555 THR A C 1
ATOM 4514 O O . THR A 1 555 ? 21.955 32.444 -25.449 1.00 23.59 555 THR A O 1
ATOM 4517 N N . ASN A 1 556 ? 22.010 34.676 -25.646 1.00 23.23 556 ASN A N 1
ATOM 4518 C CA . ASN A 1 556 ? 21.130 34.808 -26.829 1.00 23.23 556 ASN A CA 1
ATOM 4519 C C . ASN A 1 556 ? 21.876 35.309 -28.090 1.00 23.23 556 ASN A C 1
ATOM 4521 O O . ASN A 1 556 ? 22.856 36.039 -27.950 1.00 23.23 556 ASN A O 1
ATOM 4525 N N . SER A 1 557 ? 21.269 35.088 -29.276 1.00 23.16 557 SER A N 1
ATOM 4526 C CA . SER A 1 557 ? 21.461 35.808 -30.573 1.00 23.16 557 SER A CA 1
ATOM 4527 C C . SER A 1 557 ? 22.841 35.687 -31.282 1.00 23.16 557 SER A C 1
ATOM 4529 O O . SER A 1 557 ? 23.856 35.565 -30.611 1.00 23.16 557 SER A O 1
ATOM 4531 N N . THR A 1 558 ? 22.980 35.684 -32.624 1.00 22.97 558 THR A N 1
ATOM 4532 C CA . THR A 1 558 ? 22.015 35.835 -33.752 1.00 22.97 558 THR A CA 1
ATOM 4533 C C . THR A 1 558 ? 22.536 35.211 -35.077 1.00 22.97 558 THR A C 1
ATOM 4535 O O . THR A 1 558 ? 23.711 34.887 -35.188 1.00 22.97 558 THR A O 1
ATOM 4538 N N . ASP A 1 559 ? 21.655 35.185 -36.093 1.00 23.16 559 ASP A N 1
ATOM 4539 C CA . ASP A 1 559 ? 21.910 35.303 -37.553 1.00 23.16 559 ASP A CA 1
ATOM 4540 C C . ASP A 1 559 ? 22.299 34.103 -38.469 1.00 23.16 559 ASP A C 1
ATOM 4542 O O . ASP A 1 559 ? 23.402 33.576 -38.456 1.00 23.16 559 ASP A O 1
ATOM 4546 N N . GLN A 1 560 ? 21.366 33.843 -39.405 1.00 23.03 560 GLN A N 1
ATOM 4547 C CA . GLN A 1 560 ? 21.510 33.641 -40.866 1.00 23.03 560 GLN A CA 1
ATOM 4548 C C . GLN A 1 560 ? 22.273 32.446 -41.513 1.00 23.03 560 GLN A C 1
ATOM 4550 O O . GLN A 1 560 ? 23.496 32.420 -41.579 1.00 23.03 560 GLN A O 1
ATOM 4555 N N . LYS A 1 561 ? 21.472 31.676 -42.286 1.00 22.47 561 LYS A N 1
ATOM 4556 C CA . LYS A 1 561 ? 21.553 31.439 -43.760 1.00 22.47 561 LYS A CA 1
ATOM 4557 C C . LYS A 1 561 ? 21.977 30.077 -44.361 1.00 22.47 561 LYS A C 1
ATOM 4559 O O . LYS A 1 561 ? 22.740 29.304 -43.803 1.00 22.47 561 LYS A O 1
ATOM 4564 N N . ASP A 1 562 ? 21.428 29.901 -45.572 1.00 23.44 562 ASP A N 1
ATOM 4565 C CA . ASP A 1 562 ? 21.816 29.085 -46.736 1.00 23.44 562 ASP A CA 1
ATOM 4566 C C . ASP A 1 562 ? 21.636 27.543 -46.752 1.00 23.44 562 ASP A C 1
ATOM 4568 O O . ASP A 1 562 ? 22.523 26.741 -46.479 1.00 23.44 562 ASP A O 1
ATOM 4572 N N . THR A 1 563 ? 20.462 27.150 -47.266 1.00 21.16 563 THR A N 1
ATOM 4573 C CA . THR A 1 563 ? 20.211 26.023 -48.203 1.00 21.16 563 THR A CA 1
ATOM 4574 C C . THR A 1 563 ? 21.116 26.094 -49.458 1.00 21.16 563 THR A C 1
ATOM 4576 O O . THR A 1 563 ? 21.441 27.224 -49.830 1.00 21.16 563 THR A O 1
ATOM 4579 N N . PRO A 1 564 ? 21.444 24.991 -50.198 1.00 25.91 564 PRO A N 1
ATOM 4580 C CA . PRO A 1 564 ? 20.407 24.176 -50.875 1.00 25.91 564 PRO A CA 1
ATOM 4581 C C . PRO A 1 564 ? 20.683 22.689 -51.244 1.00 25.91 564 PRO A C 1
ATOM 4583 O O . PRO A 1 564 ? 21.819 22.256 -51.359 1.00 25.91 564 PRO A O 1
ATOM 4586 N N . SER A 1 565 ? 19.584 21.975 -51.567 1.00 21.70 565 SER A N 1
ATOM 4587 C CA . SER A 1 565 ? 19.410 20.913 -52.605 1.00 21.70 565 SER A CA 1
ATOM 4588 C C . SER A 1 565 ? 20.401 19.725 -52.695 1.00 21.70 565 SER A C 1
ATOM 4590 O O . SER A 1 565 ? 21.606 19.908 -52.769 1.00 21.70 565 SER A O 1
ATOM 4592 N N . VAL A 1 566 ? 19.951 18.474 -52.875 1.00 22.16 566 VAL A N 1
ATOM 4593 C CA . VAL A 1 566 ? 19.474 17.939 -54.176 1.00 22.16 566 VAL A CA 1
ATOM 4594 C C . VAL A 1 566 ? 18.710 16.605 -54.010 1.00 22.16 566 VAL A C 1
ATOM 4596 O O . VAL A 1 566 ? 18.940 15.847 -53.076 1.00 22.16 566 VAL A O 1
ATOM 4599 N N . LEU A 1 567 ? 17.821 16.345 -54.975 1.00 20.80 567 LEU A N 1
ATOM 4600 C CA . LEU A 1 567 ? 16.994 15.151 -55.216 1.00 20.80 567 LEU A CA 1
ATOM 4601 C C . LEU A 1 567 ? 17.700 13.781 -55.099 1.00 20.80 567 LEU A C 1
ATOM 4603 O O . LEU A 1 567 ? 18.816 13.617 -55.596 1.00 20.80 567 LEU A O 1
ATOM 4607 N N . LYS A 1 568 ? 16.928 12.754 -54.707 1.00 22.91 568 LYS A N 1
ATOM 4608 C CA . LYS A 1 568 ? 16.530 11.682 -55.649 1.00 22.91 568 LYS A CA 1
ATOM 4609 C C . LYS A 1 568 ? 15.358 10.832 -55.146 1.00 22.91 568 LYS A C 1
ATOM 4611 O O . LYS A 1 568 ? 15.385 10.330 -54.029 1.00 22.91 568 LYS A O 1
ATOM 4616 N N . GLU A 1 569 ? 14.371 10.643 -56.015 1.00 20.28 569 GLU A N 1
ATOM 4617 C CA . GLU A 1 569 ? 13.329 9.620 -55.893 1.00 20.28 569 GLU A CA 1
ATOM 4618 C C . GLU A 1 569 ? 13.845 8.273 -56.418 1.00 20.28 569 GLU A C 1
ATOM 4620 O O . GLU A 1 569 ? 14.706 8.242 -57.305 1.00 20.28 569 GLU A O 1
ATOM 4625 N N . GLN A 1 570 ? 13.255 7.171 -55.949 1.00 22.66 570 GLN A N 1
ATOM 4626 C CA . GLN A 1 570 ? 13.076 5.989 -56.792 1.00 22.66 570 GLN A CA 1
ATOM 4627 C C . GLN A 1 570 ? 11.898 5.131 -56.308 1.00 22.66 570 GLN A C 1
ATOM 4629 O O . GLN A 1 570 ? 11.923 4.564 -55.218 1.00 22.66 570 GLN A O 1
ATOM 4634 N N . GLU A 1 571 ? 10.869 5.048 -57.149 1.00 19.80 571 GLU A N 1
ATOM 4635 C CA . GLU A 1 571 ? 9.848 3.994 -57.139 1.00 19.80 571 GLU A CA 1
ATOM 4636 C C . GLU A 1 571 ? 10.499 2.664 -57.614 1.00 19.80 571 GLU A C 1
ATOM 4638 O O . GLU A 1 571 ? 11.659 2.658 -58.031 1.00 19.80 571 GLU A O 1
ATOM 4643 N N . PHE A 1 572 ? 9.882 1.480 -57.621 1.00 19.67 572 PHE A N 1
ATOM 4644 C CA . PHE A 1 572 ? 8.490 1.026 -57.475 1.00 19.67 572 PHE A CA 1
ATOM 4645 C C . PHE A 1 572 ? 8.553 -0.436 -56.970 1.00 19.67 572 PHE A C 1
ATOM 4647 O O . PHE A 1 572 ? 9.555 -1.099 -57.233 1.00 19.67 572 PHE A O 1
ATOM 4654 N N . PHE A 1 573 ? 7.499 -0.965 -56.335 1.00 21.11 573 PHE A N 1
ATOM 4655 C CA . PHE A 1 573 ? 6.805 -2.197 -56.779 1.00 21.11 573 PHE A CA 1
ATOM 4656 C C . PHE A 1 573 ? 5.699 -2.615 -55.798 1.00 21.11 573 PHE A C 1
ATOM 4658 O O . PHE A 1 573 ? 5.963 -2.919 -54.637 1.00 21.11 573 PHE A O 1
ATOM 4665 N N . GLU A 1 574 ? 4.464 -2.696 -56.292 1.00 20.03 574 GLU A N 1
ATOM 4666 C CA . GLU A 1 574 ? 3.371 -3.388 -55.606 1.00 20.03 574 GLU A CA 1
ATOM 4667 C C . GLU A 1 574 ? 3.505 -4.908 -55.769 1.00 20.03 574 GLU A C 1
ATOM 4669 O O . GLU A 1 574 ? 3.795 -5.398 -56.862 1.00 20.03 574 GLU A O 1
ATOM 4674 N N . ILE A 1 575 ? 3.175 -5.657 -54.714 1.00 21.73 575 ILE A N 1
ATOM 4675 C CA . ILE A 1 575 ? 2.619 -7.008 -54.836 1.00 21.73 575 ILE A CA 1
ATOM 4676 C C . ILE A 1 575 ? 1.401 -7.068 -53.916 1.00 21.73 575 ILE A C 1
ATOM 4678 O O . ILE A 1 575 ? 1.530 -7.000 -52.696 1.00 21.73 575 ILE A O 1
ATOM 4682 N N . THR A 1 576 ? 0.217 -7.181 -54.508 1.00 20.27 576 THR A N 1
ATOM 4683 C CA . THR A 1 576 ? -1.043 -7.354 -53.784 1.00 20.27 576 THR A CA 1
ATOM 4684 C C . THR A 1 576 ? -1.274 -8.822 -53.429 1.00 20.27 576 THR A C 1
ATOM 4686 O O . THR A 1 576 ? -1.049 -9.723 -54.238 1.00 20.27 576 THR A O 1
ATOM 4689 N N . SER A 1 577 ? -1.790 -9.075 -52.227 1.00 22.11 577 SER A N 1
ATOM 4690 C CA . SER A 1 577 ? -2.461 -10.333 -51.894 1.00 22.11 577 SER A CA 1
ATOM 4691 C C . SER A 1 577 ? -3.576 -10.080 -50.880 1.00 22.11 577 SER A C 1
ATOM 4693 O O . SER A 1 577 ? -3.347 -9.791 -49.708 1.00 22.11 577 SER A O 1
ATOM 4695 N N . GLU A 1 578 ? -4.820 -10.164 -51.347 1.00 19.80 578 GLU A N 1
ATOM 4696 C CA . GLU A 1 578 ? -5.993 -10.070 -50.482 1.00 19.80 578 GLU A CA 1
ATOM 4697 C C . GLU A 1 578 ? -6.209 -11.391 -49.730 1.00 19.80 578 GLU A C 1
ATOM 4699 O O . GLU A 1 578 ? -6.172 -12.475 -50.313 1.00 19.80 578 GLU A O 1
ATOM 4704 N N . SER A 1 579 ? -6.525 -11.307 -48.440 1.00 22.75 579 SER A N 1
ATOM 4705 C CA . SER A 1 579 ? -7.289 -12.345 -47.741 1.00 22.75 579 SER A CA 1
ATOM 4706 C C . SER A 1 579 ? -8.196 -11.663 -46.720 1.00 22.75 579 SER A C 1
ATOM 4708 O O . SER A 1 579 ? -7.814 -10.663 -46.113 1.00 22.75 579 SER A O 1
ATOM 4710 N N . SER A 1 580 ? -9.444 -12.118 -46.619 1.00 20.81 580 SER A N 1
ATOM 4711 C CA . SER A 1 580 ? -10.544 -11.306 -46.094 1.00 20.81 580 SER A CA 1
ATOM 4712 C C . SER A 1 580 ? -11.320 -11.991 -44.971 1.00 20.81 580 SER A C 1
ATOM 4714 O O . SER A 1 580 ? -11.518 -13.205 -44.985 1.00 20.81 580 SER A O 1
ATOM 4716 N N . SER A 1 581 ? -11.857 -11.170 -44.057 1.00 22.12 581 SER A N 1
ATOM 4717 C CA . SER A 1 581 ? -12.746 -11.552 -42.940 1.00 22.12 581 SER A CA 1
ATOM 4718 C C . SER A 1 581 ? -12.083 -12.435 -41.851 1.00 22.12 581 SER A C 1
ATOM 4720 O O . SER A 1 581 ? -11.027 -13.014 -42.063 1.00 22.12 581 SER A O 1
ATOM 4722 N N . ILE A 1 582 ? -12.587 -12.527 -40.615 1.00 23.58 582 ILE A N 1
ATOM 4723 C CA . ILE A 1 582 ? -13.900 -12.144 -40.063 1.00 23.58 582 ILE A CA 1
ATOM 4724 C C . ILE A 1 582 ? -13.706 -11.266 -38.815 1.00 23.58 582 ILE A C 1
ATOM 4726 O O . ILE A 1 582 ? -12.875 -11.573 -37.964 1.00 23.58 582 ILE A O 1
ATOM 4730 N N . GLY A 1 583 ? -14.497 -10.196 -38.686 1.00 21.56 583 GLY A N 1
ATOM 4731 C CA . GLY A 1 583 ? -14.543 -9.359 -37.482 1.00 21.56 583 GLY A CA 1
ATOM 4732 C C . GLY A 1 583 ? -15.635 -9.786 -36.494 1.00 21.56 583 GLY A C 1
ATOM 4733 O O . GLY A 1 583 ? -16.670 -10.317 -36.892 1.00 21.56 583 GLY A O 1
ATOM 4734 N N . VAL A 1 584 ? -15.421 -9.495 -35.210 1.00 22.42 584 VAL A N 1
ATOM 4735 C CA . VAL A 1 584 ? -16.430 -9.573 -34.138 1.00 22.42 584 VAL A CA 1
ATOM 4736 C C . VAL A 1 584 ? -16.647 -8.145 -33.616 1.00 22.42 584 VAL A C 1
ATOM 4738 O O . VAL A 1 584 ? -15.654 -7.451 -33.397 1.00 22.42 584 VAL A O 1
ATOM 4741 N N . PRO A 1 585 ? -17.892 -7.656 -33.460 1.00 22.12 585 PRO A N 1
ATOM 4742 C CA . PRO A 1 585 ? -18.134 -6.250 -33.147 1.00 22.12 585 PRO A CA 1
ATOM 4743 C C . PRO A 1 585 ? -17.828 -5.916 -31.681 1.00 22.12 585 PRO A C 1
ATOM 4745 O O . PRO A 1 585 ? -18.382 -6.524 -30.766 1.00 22.12 585 PRO A O 1
ATOM 4748 N N . THR A 1 586 ? -17.006 -4.891 -31.461 1.00 24.31 586 THR A N 1
ATOM 4749 C CA . THR A 1 586 ? -16.855 -4.248 -30.149 1.00 24.31 586 THR A CA 1
ATOM 4750 C C . THR A 1 586 ? -18.072 -3.359 -29.889 1.00 24.31 586 THR A C 1
ATOM 4752 O O . THR A 1 586 ? -18.294 -2.387 -30.609 1.00 24.31 586 THR A O 1
ATOM 4755 N N . THR A 1 587 ? -18.877 -3.678 -28.875 1.00 22.20 587 THR A N 1
ATOM 4756 C CA . THR A 1 587 ? -20.091 -2.910 -28.552 1.00 22.20 587 THR A CA 1
ATOM 4757 C C . THR A 1 587 ? -19.752 -1.592 -27.853 1.00 22.20 587 THR A C 1
ATOM 4759 O O . THR A 1 587 ? -19.683 -1.530 -26.626 1.00 22.20 587 THR A O 1
ATOM 4762 N N . THR A 1 588 ? -19.571 -0.519 -28.624 1.00 25.56 588 THR A N 1
ATOM 4763 C CA . THR A 1 588 ? -19.440 0.843 -28.085 1.00 25.56 588 THR A CA 1
ATOM 4764 C C . THR A 1 588 ? -20.774 1.314 -27.503 1.00 25.56 588 THR A C 1
ATOM 4766 O O . THR A 1 588 ? -21.684 1.690 -28.242 1.00 25.56 588 THR A O 1
ATOM 4769 N N . VAL A 1 589 ? -20.899 1.321 -26.175 1.00 24.72 589 VAL A N 1
ATOM 4770 C CA . VAL A 1 589 ? -22.070 1.882 -25.485 1.00 24.72 589 VAL A CA 1
ATOM 4771 C C . VAL A 1 589 ? -21.936 3.405 -25.430 1.00 24.72 589 VAL A C 1
ATOM 4773 O O . VAL A 1 589 ? -21.292 3.945 -24.534 1.00 24.72 589 VAL A O 1
ATOM 4776 N N . GLN A 1 590 ? -22.541 4.110 -26.390 1.00 25.33 590 GLN A N 1
ATOM 4777 C CA . GLN A 1 590 ? -22.749 5.554 -26.258 1.00 25.33 590 GLN A CA 1
ATOM 4778 C C . GLN A 1 590 ? -23.946 5.810 -25.338 1.00 25.33 590 GLN A C 1
ATOM 4780 O O . GLN A 1 590 ? -25.056 5.362 -25.620 1.00 25.33 590 GLN A O 1
ATOM 4785 N N . VAL A 1 591 ? -23.721 6.537 -24.243 1.00 26.69 591 VAL A N 1
ATOM 4786 C CA . VAL A 1 591 ? -24.794 7.048 -23.382 1.00 26.69 591 VAL A CA 1
ATOM 4787 C C . VAL A 1 591 ? -25.177 8.434 -23.886 1.00 26.69 591 VAL A C 1
ATOM 4789 O O . VAL A 1 591 ? -24.461 9.405 -23.652 1.00 26.69 591 VAL A O 1
ATOM 4792 N N . GLU A 1 592 ? -26.296 8.527 -24.598 1.00 24.95 592 GLU A N 1
ATOM 4793 C CA . GLU A 1 592 ? -26.858 9.806 -25.033 1.00 24.95 592 GLU A CA 1
ATOM 4794 C C . GLU A 1 592 ? -27.899 10.290 -24.015 1.00 24.95 592 GLU A C 1
ATOM 4796 O O . GLU A 1 592 ? -28.906 9.624 -23.776 1.00 24.95 592 GLU A O 1
ATOM 4801 N N . GLN A 1 593 ? -27.656 11.456 -23.412 1.00 28.05 593 GLN A N 1
ATOM 4802 C CA . GLN A 1 593 ? -28.660 12.200 -22.651 1.00 28.05 593 GLN A CA 1
ATOM 4803 C C . GLN A 1 593 ? -29.080 13.433 -23.450 1.00 28.05 593 GLN A C 1
ATOM 4805 O O . GLN A 1 593 ? -28.348 14.419 -23.517 1.00 28.05 593 GLN A O 1
ATOM 4810 N N . THR A 1 594 ? -30.270 13.386 -24.042 1.00 24.39 594 THR A N 1
ATOM 4811 C CA . THR A 1 594 ? -30.926 14.558 -24.625 1.00 24.39 594 THR A CA 1
ATOM 4812 C C . THR A 1 594 ? -31.490 15.432 -23.507 1.00 24.39 594 THR A C 1
ATOM 4814 O O . THR A 1 594 ? -32.305 14.974 -22.707 1.00 24.39 594 THR A O 1
ATOM 4817 N N . LEU A 1 595 ? -31.068 16.696 -23.455 1.00 27.80 595 LEU A N 1
ATOM 4818 C CA . LEU A 1 595 ? -31.627 17.712 -22.564 1.00 27.80 595 LEU A CA 1
ATOM 4819 C C . LEU A 1 595 ? -32.447 18.702 -23.395 1.00 27.80 595 LEU A C 1
ATOM 4821 O O . LEU A 1 595 ? -31.894 19.425 -24.220 1.00 27.80 595 LEU A O 1
ATOM 4825 N N . GLU A 1 596 ? -33.757 18.746 -23.168 1.00 26.22 596 GLU A N 1
ATOM 4826 C CA . GLU A 1 596 ? -34.623 19.785 -23.729 1.00 26.22 596 GLU A CA 1
ATOM 4827 C C . GLU A 1 596 ? -34.383 21.108 -22.985 1.00 26.22 596 GLU A C 1
ATOM 4829 O O . GLU A 1 596 ? -34.498 21.177 -21.759 1.00 26.22 596 GLU A O 1
ATOM 4834 N N . VAL A 1 597 ? -34.041 22.168 -23.723 1.00 30.12 597 VAL A N 1
ATOM 4835 C CA . VAL A 1 597 ? -33.769 23.502 -23.168 1.00 30.12 597 VAL A CA 1
ATOM 4836 C C . VAL A 1 597 ? -34.793 24.493 -23.712 1.00 30.12 597 VAL A C 1
ATOM 4838 O O . VAL A 1 597 ? -34.722 24.919 -24.861 1.00 30.12 597 VAL A O 1
ATOM 4841 N N . VAL A 1 598 ? -35.745 24.878 -22.862 1.00 29.72 598 VAL A N 1
ATOM 4842 C CA . VAL A 1 598 ? -36.774 25.881 -23.177 1.00 29.72 598 VAL A CA 1
ATOM 4843 C C . VAL A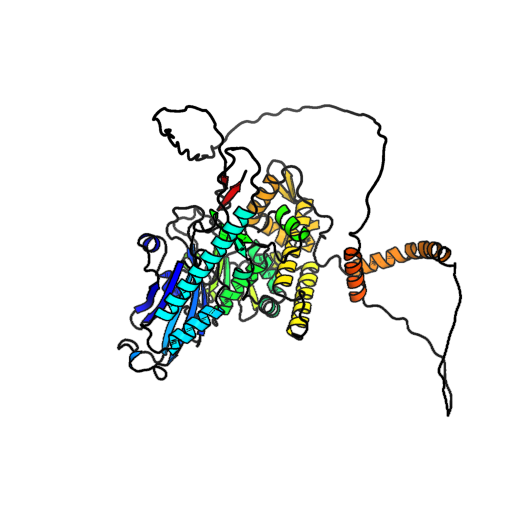 1 598 ? -36.349 27.236 -22.608 1.00 29.72 598 VAL A C 1
ATOM 4845 O O . VAL A 1 598 ? -35.945 27.329 -21.447 1.00 29.72 598 VAL A O 1
ATOM 4848 N N . ASN A 1 599 ? -36.431 28.301 -23.411 1.00 34.25 599 ASN A N 1
ATOM 4849 C CA . ASN A 1 599 ? -36.105 29.654 -22.947 1.00 34.25 599 ASN A CA 1
ATOM 4850 C C . ASN A 1 599 ? -37.243 30.259 -22.090 1.00 34.25 599 ASN A C 1
ATOM 4852 O O . ASN A 1 599 ? -38.366 29.758 -22.073 1.00 34.25 599 ASN A O 1
ATOM 4856 N N . GLN A 1 600 ? -36.975 31.365 -21.387 1.00 39.41 600 GLN A N 1
ATOM 4857 C CA . GLN A 1 600 ? -37.927 31.965 -20.431 1.00 39.41 600 GLN A CA 1
ATOM 4858 C C . GLN A 1 600 ? -39.219 32.540 -21.058 1.00 39.41 600 GLN A C 1
ATOM 4860 O O . GLN A 1 600 ? -40.127 32.904 -20.315 1.00 39.41 600 GLN A O 1
ATOM 4865 N N . ASN A 1 601 ? -39.330 32.577 -22.392 1.00 39.12 601 ASN A N 1
ATOM 4866 C CA . ASN A 1 601 ? -40.529 32.982 -23.134 1.00 39.12 601 ASN A CA 1
ATOM 4867 C C . ASN A 1 601 ? -41.273 31.802 -23.800 1.00 39.12 601 ASN A C 1
ATOM 4869 O O . ASN A 1 601 ? -42.343 32.018 -24.364 1.00 39.12 601 ASN A O 1
ATOM 4873 N N . GLY A 1 602 ? -40.759 30.567 -23.715 1.00 34.41 602 GLY A N 1
ATOM 4874 C CA . GLY A 1 602 ? -41.485 29.357 -24.129 1.00 34.41 602 GLY A CA 1
ATOM 4875 C C . GLY A 1 602 ? -41.365 28.936 -25.600 1.00 34.41 602 GLY A C 1
ATOM 4876 O O . GLY A 1 602 ? -42.162 28.113 -26.041 1.00 34.41 602 GLY A O 1
ATOM 4877 N N . GLU A 1 603 ? -40.394 29.456 -26.356 1.00 35.25 603 GLU A N 1
ATOM 4878 C CA . GLU A 1 603 ? -40.124 29.022 -27.740 1.00 35.25 603 GLU A CA 1
ATOM 4879 C C . GLU A 1 603 ? -38.928 28.051 -27.812 1.00 35.25 603 GLU A C 1
ATOM 4881 O O . GLU A 1 603 ? -37.901 28.266 -27.160 1.00 35.25 603 GLU A O 1
ATOM 4886 N N . GLU A 1 604 ? -39.055 26.981 -28.610 1.00 32.53 604 GLU A N 1
ATOM 4887 C CA . GLU A 1 604 ? -37.960 26.045 -28.910 1.00 32.53 604 GLU A CA 1
ATOM 4888 C C . GLU A 1 604 ? -36.894 26.708 -29.793 1.00 32.53 604 GLU A C 1
ATOM 4890 O O . GLU A 1 604 ? -37.209 27.272 -30.842 1.00 32.53 604 GLU A O 1
ATOM 4895 N N . ILE A 1 605 ? -35.618 26.557 -29.429 1.00 33.44 605 ILE A N 1
ATOM 4896 C CA . ILE A 1 605 ? -34.485 26.931 -30.284 1.00 33.44 605 ILE A CA 1
ATOM 4897 C C . ILE A 1 605 ? -33.842 25.648 -30.813 1.00 33.44 605 ILE A C 1
ATOM 4899 O O . ILE A 1 605 ? -33.374 24.819 -30.036 1.00 33.44 605 ILE A O 1
ATOM 4903 N N . LYS A 1 606 ? -33.805 25.489 -32.141 1.00 37.44 606 LYS A N 1
ATOM 4904 C CA . LYS A 1 606 ? -33.082 24.401 -32.815 1.00 37.44 606 LYS A CA 1
ATOM 4905 C C . LYS A 1 606 ? -31.761 24.917 -33.371 1.00 37.44 606 LYS A C 1
ATOM 4907 O O . LYS A 1 606 ? -31.756 25.550 -34.422 1.00 37.44 606 LYS A O 1
ATOM 4912 N N . GLU A 1 607 ? -30.659 24.595 -32.699 1.00 34.72 607 GLU A N 1
ATOM 4913 C CA . GLU A 1 607 ? -29.304 24.760 -33.237 1.00 34.72 607 GLU A CA 1
ATOM 4914 C C . GLU A 1 607 ? -28.513 23.449 -33.117 1.00 34.72 607 GLU A C 1
ATOM 4916 O O . GLU A 1 607 ? -28.205 22.977 -32.022 1.00 34.72 607 GLU A O 1
ATOM 4921 N N . ASP A 1 608 ? -28.174 22.858 -34.266 1.00 33.09 608 ASP A N 1
ATOM 4922 C CA . ASP A 1 608 ? -27.370 21.637 -34.368 1.00 33.09 608 ASP A CA 1
ATOM 4923 C C . ASP A 1 608 ? -25.906 21.894 -33.967 1.00 33.09 608 ASP A C 1
ATOM 4925 O O . ASP A 1 608 ? -25.066 22.250 -34.795 1.00 33.09 608 ASP A O 1
ATOM 4929 N N . THR A 1 609 ? -25.570 21.667 -32.695 1.00 34.00 609 THR A N 1
ATOM 4930 C CA . THR A 1 609 ? -24.189 21.745 -32.176 1.00 34.00 609 THR A CA 1
ATOM 4931 C C . THR A 1 609 ? -23.745 20.429 -31.530 1.00 34.00 609 THR A C 1
ATOM 4933 O O . THR A 1 609 ? -23.511 20.318 -30.329 1.00 34.00 609 THR A O 1
ATOM 4936 N N . ASN A 1 610 ? -23.593 19.396 -32.366 1.00 31.67 610 ASN A N 1
ATOM 4937 C CA . ASN A 1 610 ? -23.050 18.091 -31.969 1.00 31.67 610 ASN A CA 1
ATOM 4938 C C . ASN A 1 610 ? -21.540 18.163 -31.644 1.00 31.67 610 ASN A C 1
ATOM 4940 O O . ASN A 1 610 ? -20.697 17.814 -32.471 1.00 31.67 610 ASN A O 1
ATOM 4944 N N . LEU A 1 611 ? -21.196 18.572 -30.419 1.00 34.19 611 LEU A N 1
ATOM 4945 C CA . LEU A 1 611 ? -19.845 18.477 -29.853 1.00 34.19 611 LEU A CA 1
ATOM 4946 C C . LEU A 1 611 ? -19.842 17.532 -28.642 1.00 34.19 611 LEU A C 1
ATOM 4948 O O . LEU A 1 611 ? -20.143 17.924 -27.516 1.00 34.19 611 LEU A O 1
ATOM 4952 N N . LYS A 1 612 ? -19.493 16.263 -28.882 1.00 32.38 612 LYS A N 1
ATOM 4953 C CA . LYS A 1 612 ? -19.324 15.241 -27.837 1.00 32.38 612 LYS A CA 1
ATOM 4954 C C . LYS A 1 612 ? -17.887 15.266 -27.305 1.00 32.38 612 LYS A C 1
ATOM 4956 O O . LYS A 1 612 ? -16.965 14.929 -28.042 1.00 32.38 612 LYS A O 1
ATOM 4961 N N . ILE A 1 613 ? -17.701 15.585 -26.022 1.00 35.12 613 ILE A N 1
ATOM 4962 C CA . ILE A 1 613 ? -16.461 15.243 -25.305 1.00 35.12 613 ILE A CA 1
ATOM 4963 C C . ILE A 1 613 ? -16.496 13.736 -25.045 1.00 35.12 613 ILE A C 1
ATOM 4965 O O . ILE A 1 613 ? -17.396 13.247 -24.362 1.00 35.12 613 ILE A O 1
ATOM 4969 N N . ILE A 1 614 ? -15.533 12.997 -25.593 1.00 33.22 614 ILE A N 1
ATOM 4970 C CA . ILE A 1 614 ? -15.449 11.543 -25.432 1.00 33.22 614 ILE A CA 1
ATOM 4971 C C . ILE A 1 614 ? -14.416 11.240 -24.346 1.00 33.22 614 ILE A C 1
ATOM 4973 O O . ILE A 1 614 ? -13.225 11.140 -24.625 1.00 33.22 614 ILE A O 1
ATOM 4977 N N . GLN A 1 615 ? -14.873 11.074 -23.103 1.00 33.56 615 GLN A N 1
ATOM 4978 C CA . GLN A 1 615 ? -14.068 10.374 -22.103 1.00 33.56 615 GLN A CA 1
ATOM 4979 C C . GLN A 1 615 ? -14.156 8.873 -22.387 1.00 33.56 615 GLN A C 1
ATOM 4981 O O . GLN A 1 615 ? -15.191 8.244 -22.164 1.00 33.56 615 GLN A O 1
ATOM 4986 N N . GLU A 1 616 ? -13.081 8.301 -22.922 1.00 34.62 616 GLU A N 1
ATOM 4987 C CA . GLU A 1 616 ? -13.018 6.875 -23.224 1.00 34.62 616 GLU A CA 1
ATOM 4988 C C . GLU A 1 616 ? -12.691 6.107 -21.940 1.00 34.62 616 GLU A C 1
ATOM 4990 O O . GLU A 1 616 ? -11.555 6.108 -21.460 1.00 34.62 616 GLU A O 1
ATOM 4995 N N . PHE A 1 617 ? -13.710 5.463 -21.368 1.00 42.12 617 PHE A N 1
ATOM 4996 C CA . PHE A 1 617 ? -13.514 4.452 -20.338 1.00 42.12 617 PHE A CA 1
ATOM 4997 C C . PHE A 1 617 ? -12.915 3.194 -20.973 1.00 42.12 617 PHE A C 1
ATOM 4999 O O . PHE A 1 617 ? -13.543 2.565 -21.826 1.00 42.12 617 PHE A O 1
ATOM 5006 N N . ASP A 1 618 ? -11.717 2.815 -20.539 1.00 48.88 618 ASP A N 1
ATOM 5007 C CA . ASP A 1 618 ? -11.053 1.592 -20.975 1.00 48.88 618 ASP A CA 1
ATOM 5008 C C . ASP A 1 618 ? -11.400 0.433 -20.017 1.00 48.88 618 ASP A C 1
ATOM 5010 O O . ASP A 1 618 ? -10.898 0.383 -18.884 1.00 48.88 618 ASP A O 1
ATOM 5014 N N . PRO A 1 619 ? -12.223 -0.540 -20.461 1.00 37.78 619 PRO A N 1
ATOM 5015 C CA . PRO A 1 619 ? -12.673 -1.643 -19.623 1.00 37.78 619 PRO A CA 1
ATOM 5016 C C . PRO A 1 619 ? -11.566 -2.647 -19.284 1.00 37.78 619 PRO A C 1
ATOM 5018 O O . PRO A 1 619 ? -11.826 -3.563 -18.502 1.00 37.78 619 PRO A O 1
ATOM 5021 N N . ASP A 1 620 ? -10.360 -2.543 -19.849 1.00 41.53 620 ASP A N 1
ATOM 5022 C CA . ASP A 1 620 ? -9.216 -3.368 -19.465 1.00 41.53 620 ASP A CA 1
ATOM 5023 C C . ASP A 1 620 ? -8.262 -2.670 -18.472 1.00 41.53 620 ASP A C 1
ATOM 5025 O O . ASP A 1 620 ? -7.580 -3.370 -17.711 1.00 41.53 620 ASP A O 1
ATOM 5029 N N . THR A 1 621 ? -8.239 -1.335 -18.389 1.00 44.31 621 THR A N 1
ATOM 5030 C CA . THR A 1 621 ? -7.442 -0.612 -17.371 1.00 44.31 621 THR A CA 1
ATOM 5031 C C . THR A 1 621 ? -8.221 -0.113 -16.159 1.00 44.31 621 THR A C 1
ATOM 5033 O O . THR A 1 621 ? -7.573 0.206 -15.159 1.00 44.31 621 THR A O 1
ATOM 5036 N N . ASP A 1 622 ? -9.556 -0.052 -16.218 1.00 44.62 622 ASP A N 1
ATOM 5037 C CA . ASP A 1 622 ? -10.398 0.638 -15.223 1.00 44.62 622 ASP A CA 1
ATOM 5038 C C . ASP A 1 622 ? -10.091 2.154 -15.121 1.00 44.62 622 ASP A C 1
ATOM 5040 O O . ASP A 1 622 ? -10.330 2.784 -14.092 1.00 44.62 622 ASP A O 1
ATOM 5044 N N . GLN A 1 623 ? -9.548 2.754 -16.189 1.00 41.69 623 GLN A N 1
ATOM 5045 C CA . GLN A 1 623 ? -9.251 4.188 -16.264 1.00 41.69 623 GLN A CA 1
ATOM 5046 C C . GLN A 1 623 ? -10.151 4.905 -17.274 1.00 41.69 623 GLN A C 1
ATOM 5048 O O . GLN A 1 623 ? -10.525 4.359 -18.311 1.00 41.69 623 GLN A O 1
ATOM 5053 N N . PHE A 1 624 ? -10.437 6.171 -16.975 1.00 40.59 624 PHE A N 1
ATOM 5054 C CA . PHE A 1 624 ? -10.982 7.129 -17.930 1.00 40.59 624 PHE A CA 1
ATOM 5055 C C . PHE A 1 624 ? -9.831 7.875 -18.601 1.00 40.59 624 PHE A C 1
ATOM 5057 O O . PHE A 1 624 ? -8.941 8.388 -17.916 1.00 40.59 624 PHE A O 1
ATOM 5064 N N . TYR A 1 625 ? -9.871 7.963 -19.927 1.00 44.94 625 TYR A N 1
ATOM 5065 C CA . TYR A 1 625 ? -8.982 8.810 -20.714 1.00 44.94 625 TYR A CA 1
ATOM 5066 C C . TYR A 1 625 ? -9.756 9.998 -21.276 1.00 44.94 625 TYR A C 1
ATOM 5068 O O . TYR A 1 625 ? -10.815 9.823 -21.874 1.00 44.94 625 TYR A O 1
ATOM 5076 N N . GLU A 1 626 ? -9.211 11.201 -21.115 1.00 33.50 626 GLU A N 1
ATOM 5077 C CA . GLU A 1 626 ? -9.587 12.339 -21.955 1.00 33.50 626 GLU A CA 1
ATOM 5078 C C . GLU A 1 626 ? -8.915 12.164 -23.329 1.00 33.50 626 GLU A C 1
ATOM 5080 O O . GLU A 1 626 ? -7.754 11.741 -23.397 1.00 33.50 626 GLU A O 1
ATOM 5085 N N . LEU A 1 627 ? -9.670 12.431 -24.400 1.00 33.12 627 LEU A N 1
ATOM 5086 C CA . LEU A 1 627 ? -9.235 12.405 -25.803 1.00 33.12 627 LEU A CA 1
ATOM 5087 C C . LEU A 1 627 ? -9.030 13.833 -26.325 1.00 33.12 627 LEU A C 1
ATOM 5089 O O . LEU A 1 627 ? -9.920 14.671 -26.059 1.00 33.12 627 LEU A O 1
#

Secondary structure (DSSP, 8-state):
---S-SEEEEEEEETTTEEEEEEEESPPPHHHHHHB-HHHHHHHHS-GGGGG-SEEEEEEEEEBSS--SSSPPEEEEEEEEEEEEGGGS-GGG--TT--SSEEEEEEEEEESS--TTTTHHHHHHHHHHHHHSS-TT--HHHHHHHHHHHHHHHHHHHHHHHHHHHTS---S----------PEEEETHHHHTT--HHHHHHHHTTHHHHHHHHHHTT-EEEEE-SS-HHHHHHHHHHHHHTSTTHHHHHHHT-HHHHTTEEEE--SSS-HHHHHHHHHTTPSP----TTS-EEESS--GGGGGGGS--SS-TTS----EEEEE--THHHHS--TT--EEEETTTTEEEESSTHHHHHSPPPHHHHHHHHHHHHHHHHHHH-TT--SSTTSHHHHHHHHHHHHHHHHHHHTTTEEEETTEEEETTGGGGGGG-HHHHHHHTTSHHHHHHHHHHHHH-SS-----TTS-SSTT-S-HHHHHHHHHHHHHHHHHHHHHHTTSS----------------------------PPP----HHHHHHHHHHHHTT-----------------------------------------------B-TT--B----------EEEETTTTEEEE-

Organism: Tieghemostelium lacteum (NCBI:txid361077)